Protein AF-0000000072194552 (afdb_homodimer)

InterPro domains:
  IPR000847 LysR, HTH, N-terminal domain [PF00126] (9-67)
  IPR000847 LysR, HTH, N-terminal domain [PR00039] (23-34)
  IPR000847 LysR, HTH, N-terminal domain [PR00039] (34-44)
  IPR000847 LysR, HTH, N-terminal domain [PR00039] (44-55)
  IPR000847 LysR, HTH, N-terminal domain [PS50931] (14-63)
  IPR005119 LysR, substrate-binding [PF03466] (93-301)
  IPR036388 Winged helix-like DNA-binding domain superfamily [G3DSA:1.10.10.10] (8-91)
  IPR036390 Winged helix DNA-binding domain superfamily [SSF46785] (10-116)
  IPR058163 LysR-type transcriptional regulator, proteobacterial-type [PTHR30537] (6-301)

Foldseek 3Di:
DPCPPLLLVLLVLLLLCQVVQHLCVSCVVVVHDSVVSVVSPVVNCVVVVHHQWDDDPVGIDGDPVVLVSSQVVLLVVVVVVLLVLLVVCPVPQAADEAEEEEAPLCCVQQPVVCVVVLCVSRVRYHYHYHHDNPPDPCSRVSGQKYKDWDDPDDPFKDKAQLAAWWKKFKKAFPVLCVVQNADADPVCQVSWAEEWAAAPVPRDTDWDWWFALDPVTDIDTHGHDHPHYYNDPVVSVVCRLVNRTMYMDICSRCVVCVVVRSMDTHSRSRIDIDRTMIMIGGDPVSGHPNVVSVSVVSNVCNVVNPPDD/DPCDPLLLVLLVLLLLCQVVQHLCVSCVVVVHDSVVSVVSPVVNCVVVVHHQWDDDPVGIDGDPVVLVSSQVVLLVVVVVVLLVLLVVCPVPQAADEAEEEEAPLCCVQQPVVCVVVLCVSRVRYHYHYHHDNPPDPCSRVSGQKYKDWDDPDDPFKDKAQLAAWWKKFKKAFPVLCVVQNADADPVCQVSWAEEWAAAPVPRDTDWDWWFALDPVTDIDTHGGDHPHYYNDPVVRVVCRLVNRTMYMDICSRCVVCVVVRSMDTHSRSRIDIDRTMIMIGGDPVSGHPNVVSVSVVSNVCNVVNPPDD

Radius of gyration: 26.78 Å; Cα contacts (8 Å, |Δi|>4): 1045; chains: 2; bounding box: 76×78×71 Å

pLDDT: mean 84.05, std 14.21, range [34.49, 98.57]

Secondary structure (DSSP, 8-state):
----HHHHHHHHHHHHHHHHT-HHHHHHHHTS-HHHHHHHHHHHHHHHTS--EEE-SS-EEE-HHHHHHHHHHHHHHHHHHHHHHHHHHTTS---EEEEEEE-HHHIIIIIGGGHHHHHHH-TTEEEEEEE--S---TTTTT-SEEEEES----TTEEEEE-S--EEEEEEE-HHHHHHH----SGGGGGGS-B-EEB-TTT-PBPPEEEE-SSTT--EEEE----SEEES-HHHHHHHHHTTS-BEEEEHHHHHHHHHTTS-EEE-GGG--EE--EEEEEE-STT--HHHHHHHHHHHHHHGGGS---/----HHHHHHHHHHHHHHHHT-HHHHHHHHTS-HHHHHHHHHHHHHHHTS--EEE-SS-EEE-HHHHHHHHHHHHHHHHHHHHHHHHHHTTS---EEEEEEE-HHHIIIIIGGGHHHHHHH-TTEEEEEEE--S---TTTTT-SEEEEES----TTEEEEE-S--EEEEEEE-HHHHHHH----SGGGGGGS-B-EEB-TTT-PBPPEEEE-SSTT--EEEE----SEEES-HHHHHHHHHTTS-BEEEEHHHHHHHHHTTS-EEE-GGG--EE--EEEEEE-STT--HHHHHHHHHHHHHHGGGS---

Organism: NCBI:txid1219067

Sequence (618 aa):
MRIEPSLLSSLTWFAHIARHRSFTKAASEMGITRAALSQHLKALEQQLQVRLINRTTRSMSLTEEGQRLLDILQPSLTSIEQVVSELNESHLEPSGLIRISVSRTAARLLIEPHLGEFLTLYPKIRLELIMNDGFSNIVAEGVDAGIRLGISLDEHMVAVPITPPLTTAIVGSPEYFERNGLPQTPDDLEDHNCLAYRFTSSGTIDHWSLTSPDVEKHTVVFEPKGNAIFNDDYSMLQAAIQGVGLVKHIDLWVEKHISEGRLARVLAPWCKEFPGFYLYIPSRENMPKKIRVLMDFLIEKRELLKPKEMRIEPSLLSSLTWFAHIARHRSFTKAASEMGITRAALSQHLKALEQQLQVRLINRTTRSMSLTEEGQRLLDILQPSLTSIEQVVSELNESHLEPSGLIRISVSRTAARLLIEPHLGEFLTLYPKIRLELIMNDGFSNIVAEGVDAGIRLGISLDEHMVAVPITPPLTTAIVGSPEYFERNGLPQTPDDLEDHNCLAYRFTSSGTIDHWSLTSPDVEKHTVVFEPKGNAIFNDDYSMLQAAIQGVGLVKHIDLWVEKHISEGRLARVLAPWCKEFPGFYLYIPSRENMPKKIRVLMDFLIEKRELLKPKE

Solvent-accessible surface area (backbone atoms only — not comparable to full-atom values): 33279 Å² total; per-residue (Å²): 132,82,78,48,70,68,51,53,55,33,49,50,50,45,50,41,27,64,72,57,55,29,58,61,60,27,14,59,73,68,72,48,53,46,68,58,49,52,49,41,46,51,50,44,26,60,74,66,71,43,67,39,61,44,76,52,104,85,48,64,44,66,29,74,59,24,47,54,48,42,64,58,41,50,61,50,52,51,52,48,54,26,40,56,47,35,70,65,34,74,90,43,78,50,50,46,80,44,36,35,38,22,26,60,67,51,36,62,72,71,40,49,83,42,41,31,61,52,45,64,76,32,68,54,34,27,40,34,45,39,68,46,78,50,90,62,58,51,76,79,64,75,43,60,30,30,42,40,74,50,85,80,67,56,91,71,44,42,76,41,72,41,40,58,72,34,36,48,37,34,34,25,10,55,69,34,36,72,75,71,50,78,57,81,50,80,74,46,49,79,82,46,43,21,41,30,42,33,41,82,76,78,63,43,69,58,62,45,77,35,34,43,70,54,92,81,49,53,72,45,79,42,74,53,76,27,53,37,34,21,62,43,71,65,58,47,49,47,28,14,54,53,37,59,26,32,39,76,44,53,34,83,77,46,44,67,41,38,77,69,60,44,28,42,79,44,54,63,67,26,38,60,73,44,68,30,36,21,40,34,30,60,47,77,77,64,51,28,54,49,57,52,53,50,52,53,50,44,45,58,55,23,65,74,67,46,78,80,126,131,83,80,49,70,69,52,52,53,35,50,49,51,46,49,40,27,63,72,57,54,28,58,61,60,28,14,58,75,69,71,45,52,45,69,58,48,52,49,42,45,50,51,45,26,59,74,66,68,41,66,39,62,43,77,52,104,84,49,64,43,68,29,73,59,24,45,54,48,43,65,59,42,51,59,50,51,52,52,52,53,26,40,54,47,35,72,65,34,74,91,43,77,51,50,46,77,44,35,35,38,22,26,60,68,51,36,61,71,70,41,51,83,41,42,30,60,52,45,65,76,33,69,55,33,26,40,34,45,41,69,45,79,48,92,62,58,51,77,79,66,76,45,61,29,28,44,41,75,49,86,77,69,55,91,71,43,40,76,40,71,42,39,60,71,35,36,47,37,35,32,26,10,56,68,34,36,72,75,72,50,78,56,81,50,79,75,44,49,78,80,45,43,22,42,30,42,32,40,82,76,80,63,44,70,57,62,45,77,35,34,42,71,53,93,83,50,54,72,45,79,43,72,53,75,28,53,37,34,21,60,42,69,66,59,48,48,46,30,14,56,54,38,58,25,32,41,76,44,52,34,82,76,45,44,67,41,38,76,69,60,42,28,43,79,44,56,62,68,27,37,61,73,45,69,30,38,20,39,35,30,62,47,76,77,64,51,29,55,49,57,49,54,50,50,53,49,44,46,57,54,24,63,74,68,46,78,81,127

Nearest PDB structures (foldseek):
  3hhg-assembly1_D  TM=6.479E-01  e=1.158E-26  Neisseria meningitidis serogroup B
  4x6g-assembly1_D  TM=7.161E-01  e=5.242E-14  Pseudomonas aeruginosa PAO1
  6g4r-assembly1_B  TM=4.956E-01  e=4.915E-16  Corynebacterium glutamicum
  6g1b-assembly1_B-2  TM=4.862E-01  e=1.265E-15  Corynebacterium glutamicum
  7d98-assembly1_Q  TM=4.637E-01  e=1.612E-13  Cupriavidus necator

Structure (mmCIF, N/CA/C/O backbone):
data_AF-0000000072194552-model_v1
#
loop_
_entity.id
_entity.type
_entity.pdbx_description
1 polymer 'Transcriptional regulator'
#
loop_
_atom_site.group_PDB
_atom_site.id
_atom_site.type_symbol
_atom_site.label_atom_id
_atom_site.label_alt_id
_atom_site.label_comp_id
_atom_site.label_asym_id
_atom_site.label_entity_id
_atom_site.label_seq_id
_atom_site.pdbx_PDB_ins_code
_atom_site.Cartn_x
_atom_site.Cartn_y
_atom_site.Cartn_z
_atom_site.occupancy
_atom_site.B_iso_or_equiv
_atom_site.auth_seq_id
_atom_site.auth_comp_id
_atom_site.auth_asym_id
_atom_site.auth_atom_id
_atom_site.pdbx_PDB_model_num
ATOM 1 N N . MET A 1 1 ? -1.884 13.192 43.706 1 34.49 1 MET A N 1
ATOM 2 C CA . MET A 1 1 ? -0.513 13.666 43.87 1 34.49 1 MET A CA 1
ATOM 3 C C . MET A 1 1 ? -0.18 14.735 42.835 1 34.49 1 MET A C 1
ATOM 5 O O . MET A 1 1 ? -0.489 14.579 41.652 1 34.49 1 MET A O 1
ATOM 9 N N . ARG A 1 2 ? 0.041 15.912 43.197 1 45.66 2 ARG A N 1
ATOM 10 C CA . ARG A 1 2 ? 0.36 17.114 42.433 1 45.66 2 ARG A CA 1
ATOM 11 C C . ARG A 1 2 ? 1.614 16.911 41.59 1 45.66 2 ARG A C 1
ATOM 13 O O . ARG A 1 2 ? 2.651 16.485 42.104 1 45.66 2 ARG A O 1
ATOM 20 N N . ILE A 1 3 ? 1.48 16.694 40.397 1 49.96 3 ILE A N 1
ATOM 21 C CA . ILE A 1 3 ? 2.64 16.498 39.534 1 49.96 3 ILE A CA 1
ATOM 22 C C . ILE A 1 3 ? 3.556 17.717 39.617 1 49.96 3 ILE A C 1
ATOM 24 O O . ILE A 1 3 ? 3.119 18.847 39.388 1 49.96 3 ILE A O 1
ATOM 28 N N . GLU A 1 4 ? 4.665 17.63 40.389 1 59.35 4 GLU A N 1
ATOM 29 C CA . GLU A 1 4 ? 5.685 18.673 40.454 1 59.35 4 GLU A CA 1
ATOM 30 C C . GLU A 1 4 ? 6.192 19.036 39.062 1 59.35 4 GLU A C 1
ATOM 32 O O . GLU A 1 4 ? 6.361 18.161 38.209 1 59.35 4 GLU A O 1
ATOM 37 N N . PRO A 1 5 ? 6.161 20.316 38.75 1 57.92 5 PRO A N 1
ATOM 38 C CA . PRO A 1 5 ? 6.616 20.781 37.438 1 57.92 5 PRO A CA 1
ATOM 39 C C . PRO A 1 5 ? 7.911 20.107 36.99 1 57.92 5 PRO A C 1
ATOM 41 O O . PRO A 1 5 ? 8.069 19.791 35.808 1 57.92 5 PRO A O 1
ATOM 44 N N . SER A 1 6 ? 8.788 19.904 37.932 1 63.16 6 SER A N 1
ATOM 45 C CA . SER A 1 6 ? 10.058 19.262 37.607 1 63.16 6 SER A CA 1
ATOM 46 C C . SER A 1 6 ? 9.847 17.829 37.129 1 63.16 6 SER A C 1
ATOM 48 O O . SER A 1 6 ? 10.566 17.35 36.25 1 63.16 6 SER A O 1
ATOM 50 N N . LEU A 1 7 ? 8.841 17.257 37.662 1 65.82 7 LEU A N 1
ATOM 51 C CA . LEU A 1 7 ? 8.522 15.891 37.262 1 65.82 7 LEU A CA 1
ATOM 52 C C . LEU A 1 7 ? 7.999 15.851 35.83 1 65.82 7 LEU A C 1
ATOM 54 O O . LEU A 1 7 ? 8.349 14.953 35.062 1 65.82 7 LEU A O 1
ATOM 58 N N . LEU A 1 8 ? 7.238 16.798 35.503 1 64.7 8 LEU A N 1
ATOM 59 C CA . LEU A 1 8 ? 6.676 16.845 34.158 1 64.7 8 LEU A CA 1
ATOM 60 C C . LEU A 1 8 ? 7.774 17.034 33.116 1 64.7 8 LEU A C 1
ATOM 62 O O . LEU A 1 8 ? 7.719 16.442 32.036 1 64.7 8 LEU A O 1
ATOM 66 N N . SER A 1 9 ? 8.748 17.864 33.492 1 71.38 9 SER A N 1
ATOM 67 C CA . SER A 1 9 ? 9.894 18.052 32.608 1 71.38 9 SER A CA 1
ATOM 68 C C . SER A 1 9 ? 10.653 16.746 32.4 1 71.38 9 SER A C 1
ATOM 70 O O . SER A 1 9 ? 11.028 16.413 31.274 1 71.38 9 SER A O 1
ATOM 72 N N . SER A 1 10 ? 10.737 16.037 33.47 1 76.07 10 SER A N 1
ATOM 73 C CA . SER A 1 10 ? 11.454 14.767 33.408 1 76.07 10 SER A CA 1
ATOM 74 C C . SER A 1 10 ? 10.675 13.732 32.603 1 76.07 10 SER A C 1
ATOM 76 O O . SER A 1 10 ? 11.262 12.958 31.844 1 76.07 10 SER A O 1
ATOM 78 N N . LEU A 1 11 ? 9.409 13.841 32.797 1 78.36 11 LEU A N 1
ATOM 79 C CA . LEU A 1 11 ? 8.552 12.92 32.059 1 78.36 11 LEU A CA 1
ATOM 80 C C . LEU A 1 11 ? 8.595 13.218 30.564 1 78.36 11 LEU A C 1
ATOM 82 O O . LEU A 1 11 ? 8.59 12.299 29.743 1 78.36 11 LEU A O 1
ATOM 86 N N . THR A 1 12 ? 8.681 14.471 30.263 1 77.59 12 THR A N 1
ATOM 87 C CA . THR A 1 12 ? 8.79 14.89 28.87 1 77.59 12 THR A CA 1
ATOM 88 C C . THR A 1 12 ? 10.109 14.417 28.265 1 77.59 12 THR A C 1
ATOM 90 O O . THR A 1 12 ? 10.143 13.957 27.121 1 77.59 12 THR A O 1
ATOM 93 N N . TRP A 1 13 ? 11.15 14.481 29.026 1 79.96 13 TRP A N 1
ATOM 94 C CA . TRP A 1 13 ? 12.452 14.005 28.569 1 79.96 13 TRP A CA 1
ATOM 95 C C . TRP A 1 13 ? 12.414 12.507 28.284 1 79.96 13 TRP A C 1
ATOM 97 O O . TRP A 1 13 ? 12.92 12.052 27.255 1 79.96 13 TRP A O 1
ATOM 107 N N . PHE A 1 14 ? 11.736 11.823 29.198 1 84.36 14 PHE A N 1
ATOM 108 C CA . PHE A 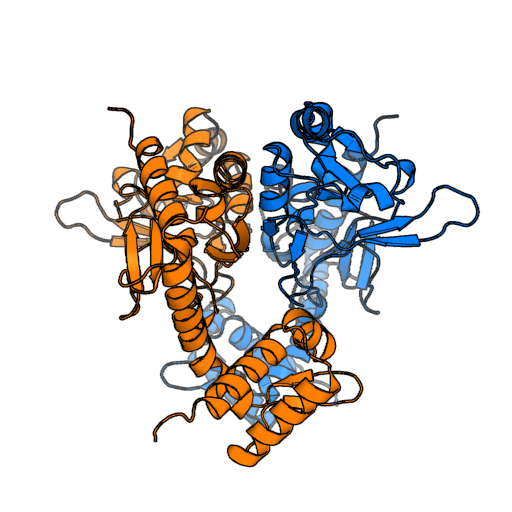1 14 ? 11.584 10.382 29.03 1 84.36 14 PHE A CA 1
ATOM 109 C C . PHE A 1 14 ? 10.827 10.064 27.746 1 84.36 14 PHE A C 1
ATOM 111 O O . PHE A 1 14 ? 11.241 9.196 26.974 1 84.36 14 PHE A O 1
ATOM 118 N N . ALA A 1 15 ? 9.787 10.742 27.582 1 81.75 15 ALA A N 1
ATOM 119 C CA . ALA A 1 15 ? 8.974 10.492 26.395 1 81.75 15 ALA A CA 1
ATOM 120 C C . ALA A 1 15 ? 9.775 10.74 25.119 1 81.75 15 ALA A C 1
ATOM 122 O O . ALA A 1 15 ? 9.643 9.999 24.142 1 81.75 15 ALA A O 1
ATOM 123 N N . HIS A 1 16 ? 10.624 11.731 25.101 1 80.58 16 HIS A N 1
ATOM 124 C CA . HIS A 1 16 ? 11.465 12.05 23.953 1 80.58 16 HIS A CA 1
ATOM 125 C C . HIS A 1 16 ? 12.51 10.965 23.717 1 80.58 16 HIS A C 1
ATOM 127 O O . HIS A 1 16 ? 12.773 10.588 22.573 1 80.58 16 HIS A O 1
ATOM 133 N N . ILE A 1 17 ? 13.035 10.5 24.802 1 82.97 17 ILE A N 1
ATOM 134 C CA . ILE A 1 17 ? 14.017 9.426 24.704 1 82.97 17 ILE A CA 1
ATOM 135 C C . ILE A 1 17 ? 13.365 8.183 24.102 1 82.97 17 ILE A C 1
ATOM 137 O O . ILE A 1 17 ? 13.926 7.554 23.202 1 82.97 17 ILE A O 1
ATOM 141 N N . ALA A 1 18 ? 12.2 7.897 24.616 1 81.64 18 ALA A N 1
ATOM 142 C CA . ALA A 1 18 ? 11.481 6.695 24.202 1 81.64 18 ALA A CA 1
ATOM 143 C C . ALA A 1 18 ? 11.096 6.767 22.727 1 81.64 18 ALA A C 1
ATOM 145 O O . ALA A 1 18 ? 11.167 5.765 22.011 1 81.64 18 ALA A O 1
ATOM 146 N N . ARG A 1 19 ? 10.701 7.929 22.371 1 76.7 19 ARG A N 1
ATOM 147 C CA . ARG A 1 19 ? 10.271 8.149 20.994 1 76.7 19 ARG A CA 1
ATOM 148 C C . ARG A 1 19 ? 11.434 7.975 20.023 1 76.7 19 ARG A C 1
ATOM 150 O O . ARG A 1 19 ? 11.271 7.392 18.949 1 76.7 19 ARG A O 1
ATOM 157 N N . HIS A 1 20 ? 12.594 8.449 20.388 1 74.03 20 HIS A N 1
ATOM 158 C CA . HIS A 1 20 ? 13.759 8.434 19.51 1 74.03 20 HIS A CA 1
ATOM 159 C C . HIS A 1 20 ? 14.559 7.147 19.679 1 74.03 20 HIS A C 1
ATOM 161 O O . HIS A 1 20 ? 15.426 6.838 18.858 1 74.03 20 HIS A O 1
ATOM 167 N N . ARG A 1 21 ? 14.2 6.515 20.716 1 75.65 21 ARG A N 1
ATOM 168 C CA . ARG A 1 21 ? 14.968 5.34 21.113 1 75.65 21 ARG A CA 1
ATOM 169 C C . ARG A 1 21 ? 16.465 5.632 21.093 1 75.65 21 ARG A C 1
ATOM 171 O O . ARG A 1 21 ? 17.263 4.785 20.685 1 75.65 21 ARG A O 1
ATOM 178 N N . SER A 1 22 ? 16.79 6.868 21.352 1 79.7 22 SER A N 1
ATOM 179 C CA . SER A 1 22 ? 18.17 7.342 21.363 1 79.7 22 SER A CA 1
ATOM 180 C C . SER A 1 22 ? 18.339 8.527 22.307 1 79.7 22 SER A C 1
ATOM 182 O O . SER A 1 22 ? 17.566 9.486 22.253 1 79.7 22 SER A O 1
ATOM 184 N N . PHE A 1 23 ? 19.381 8.478 23.16 1 82.03 23 PHE A N 1
ATOM 185 C CA . PHE A 1 23 ? 19.689 9.582 24.061 1 82.03 23 PHE A CA 1
ATOM 186 C C . PHE A 1 23 ? 20.287 10.756 23.293 1 82.03 23 PHE A C 1
ATOM 188 O O . PHE A 1 23 ? 19.959 11.913 23.565 1 82.03 23 PHE A O 1
ATOM 195 N N . THR A 1 24 ? 21.054 10.362 22.364 1 80.89 24 THR A N 1
ATOM 196 C CA . THR A 1 24 ? 21.751 11.402 21.615 1 80.89 24 THR A CA 1
ATOM 197 C C . THR A 1 24 ? 20.77 12.205 20.765 1 80.89 24 THR A C 1
ATOM 199 O O . THR A 1 24 ? 20.789 13.438 20.784 1 80.89 24 THR A O 1
ATOM 202 N N . LYS A 1 25 ? 19.91 11.518 20.134 1 80.49 25 LYS A N 1
ATOM 203 C CA . LYS A 1 25 ? 18.942 12.192 19.274 1 80.49 25 LYS A CA 1
ATOM 204 C C . LYS A 1 25 ? 17.948 13.007 20.097 1 80.49 25 LYS A C 1
ATOM 206 O O . LYS A 1 25 ? 17.617 14.139 19.737 1 80.49 25 LYS A O 1
ATOM 211 N N . ALA A 1 26 ? 17.555 12.402 21.141 1 80.8 26 ALA A N 1
ATOM 212 C CA . ALA A 1 26 ? 16.623 13.088 22.032 1 80.8 26 ALA A CA 1
ATOM 213 C C . ALA A 1 26 ? 17.254 14.346 22.622 1 80.8 26 ALA A C 1
ATOM 215 O O . ALA A 1 26 ? 16.617 15.401 22.673 1 80.8 26 ALA A O 1
ATOM 216 N N . ALA A 1 27 ? 18.457 14.249 22.983 1 81.42 27 ALA A N 1
ATOM 217 C CA . ALA A 1 27 ? 19.158 15.385 23.575 1 81.42 27 ALA A CA 1
ATOM 218 C C . ALA A 1 27 ? 19.325 16.515 22.563 1 81.42 27 ALA A C 1
ATOM 220 O O . ALA A 1 27 ? 19.102 17.684 22.886 1 81.42 27 ALA A O 1
ATOM 221 N N . SER A 1 28 ? 19.622 16.137 21.411 1 79.25 28 SER A N 1
ATOM 222 C CA . SER A 1 28 ? 19.805 17.112 20.341 1 79.25 28 SER A CA 1
ATOM 223 C C . SER A 1 28 ? 18.51 17.862 20.048 1 79.25 28 SER A C 1
ATOM 225 O O . SER A 1 28 ? 18.51 19.089 19.932 1 79.25 28 SER A O 1
ATOM 227 N N . GLU A 1 29 ? 17.508 17.189 20.05 1 74.07 29 GLU A N 1
ATOM 228 C CA . GLU A 1 29 ? 16.21 17.786 19.753 1 74.07 29 GLU A CA 1
ATOM 229 C C . GLU A 1 29 ? 15.757 18.711 20.879 1 74.07 29 GLU A C 1
ATOM 231 O O . GLU A 1 29 ? 15.123 19.738 20.628 1 74.07 29 GLU A O 1
ATOM 236 N N . MET A 1 30 ? 16.169 18.381 21.98 1 70.95 30 MET A N 1
ATOM 237 C CA . MET A 1 30 ? 15.701 19.122 23.147 1 70.95 30 MET A CA 1
ATOM 238 C C . MET A 1 30 ? 16.681 20.231 23.517 1 70.95 30 MET A C 1
ATOM 240 O O . MET A 1 30 ? 16.418 21.02 24.426 1 70.95 30 MET A O 1
ATOM 244 N N . GLY A 1 31 ? 17.801 20.203 22.854 1 74.63 31 GLY A N 1
ATOM 245 C CA . GLY A 1 31 ? 18.769 21.264 23.083 1 74.63 31 GLY A CA 1
ATOM 246 C C . GLY A 1 31 ? 19.534 21.103 24.383 1 74.63 31 GLY A C 1
ATOM 247 O O . GLY A 1 31 ? 19.862 22.091 25.043 1 74.63 31 GLY A O 1
ATOM 248 N N . ILE A 1 32 ? 19.695 19.882 24.802 1 77 32 ILE A N 1
ATOM 249 C CA . ILE A 1 32 ? 20.461 19.635 26.018 1 77 32 ILE A CA 1
ATOM 250 C C . ILE A 1 32 ? 21.539 18.587 25.747 1 77 32 ILE A C 1
ATOM 252 O O . ILE A 1 32 ? 21.573 17.988 24.67 1 77 32 ILE A O 1
ATOM 256 N N . THR A 1 33 ? 22.497 18.529 26.608 1 79.51 33 THR A N 1
ATOM 257 C CA . THR A 1 33 ? 23.562 17.545 26.451 1 79.51 33 THR A CA 1
ATOM 258 C C . THR A 1 33 ? 23.055 16.142 26.774 1 79.51 33 THR A C 1
ATOM 260 O O . THR A 1 33 ? 22.129 15.98 27.571 1 79.51 33 THR A O 1
ATOM 263 N N . ARG A 1 34 ? 23.585 15.177 26.154 1 87.44 34 ARG A N 1
ATOM 264 C CA . ARG A 1 34 ? 23.269 13.778 26.422 1 87.44 34 ARG A CA 1
ATOM 265 C C . ARG A 1 34 ? 23.447 13.449 27.9 1 87.44 34 ARG A C 1
ATOM 267 O O . ARG A 1 34 ? 22.647 12.712 28.479 1 87.44 34 ARG A O 1
ATOM 274 N N . ALA A 1 35 ? 24.523 13.985 28.46 1 85.37 35 ALA A N 1
ATOM 275 C CA . ALA A 1 35 ? 24.804 13.759 29.876 1 85.37 35 ALA A CA 1
ATOM 276 C C . ALA A 1 35 ? 23.68 14.303 30.752 1 85.37 35 ALA A C 1
ATOM 278 O O . ALA A 1 35 ? 23.25 13.643 31.702 1 85.37 35 ALA A O 1
ATOM 279 N N . ALA A 1 36 ? 23.198 15.439 30.438 1 82.42 36 ALA A N 1
ATOM 280 C CA . ALA A 1 36 ? 22.096 16.048 31.178 1 82.42 36 ALA A CA 1
ATOM 281 C C . ALA A 1 36 ? 20.82 15.222 31.039 1 82.42 36 ALA A C 1
ATOM 283 O O . ALA A 1 36 ? 20.109 14.997 32.021 1 82.42 36 ALA A O 1
ATOM 284 N N . LEU A 1 37 ? 20.57 14.813 29.85 1 86.49 37 LEU A N 1
ATOM 285 C CA . LEU A 1 37 ? 19.382 14.01 29.581 1 86.49 37 LEU A CA 1
ATOM 286 C C . LEU A 1 37 ? 19.435 12.69 30.342 1 86.49 37 LEU A C 1
ATOM 288 O O . LEU A 1 37 ? 18.428 12.248 30.899 1 86.49 37 LEU A O 1
ATOM 292 N N . SER A 1 38 ? 20.61 12.07 30.319 1 86.82 38 SER A N 1
ATOM 293 C CA . SER A 1 38 ? 20.798 10.824 31.055 1 86.82 38 SER A CA 1
ATOM 294 C C . SER A 1 38 ? 20.581 11.027 32.551 1 86.82 38 SER A C 1
ATOM 296 O O . SER A 1 38 ? 19.971 10.187 33.214 1 86.82 38 SER A O 1
ATOM 298 N N . GLN A 1 39 ? 21.039 12.117 33.052 1 85.04 39 GLN A N 1
ATOM 299 C CA . GLN A 1 39 ? 20.887 12.433 34.468 1 85.04 39 GLN A CA 1
ATOM 300 C C . GLN A 1 39 ? 19.421 12.657 34.828 1 85.04 39 GLN A C 1
ATOM 302 O O . GLN A 1 39 ? 18.962 12.221 35.885 1 85.04 39 GLN A O 1
ATOM 307 N N . HIS A 1 40 ? 18.755 13.33 33.931 1 83 40 HIS A N 1
ATOM 308 C CA . HIS A 1 40 ? 17.333 13.571 34.149 1 83 40 HIS A CA 1
ATOM 309 C C . HIS A 1 40 ? 16.552 12.262 34.192 1 83 40 HIS A C 1
ATOM 311 O O . HIS A 1 40 ? 15.654 12.097 35.021 1 83 40 HIS A O 1
ATOM 317 N N . LEU A 1 41 ? 16.899 11.364 33.296 1 87.49 41 LEU A N 1
ATOM 318 C CA . LEU A 1 41 ? 16.225 10.071 33.275 1 87.49 41 LEU A CA 1
ATOM 319 C C . LEU A 1 41 ? 16.509 9.288 34.553 1 87.49 41 LEU A C 1
ATOM 321 O O . LEU A 1 41 ? 15.603 8.68 35.127 1 87.49 41 LEU A O 1
ATOM 325 N N . LYS A 1 42 ? 17.751 9.272 34.907 1 86.07 42 LYS A N 1
ATOM 326 C CA . LYS A 1 42 ? 18.134 8.589 36.139 1 86.07 42 LYS A CA 1
ATOM 327 C C . LYS A 1 42 ? 17.378 9.153 37.339 1 86.07 42 LYS A C 1
ATOM 329 O O . LYS A 1 42 ? 16.911 8.399 38.195 1 86.07 42 LYS A O 1
ATOM 334 N N . ALA A 1 43 ? 17.308 10.443 37.356 1 82.37 43 ALA A N 1
ATOM 335 C CA . ALA A 1 43 ? 16.586 11.105 38.439 1 82.37 43 ALA A CA 1
ATOM 336 C C . ALA A 1 43 ? 15.112 10.71 38.436 1 82.37 43 ALA A C 1
ATOM 338 O O . ALA A 1 43 ? 14.524 10.476 39.495 1 82.37 43 ALA A O 1
ATOM 339 N N . LEU A 1 44 ? 14.565 10.648 37.281 1 85.04 44 LEU A N 1
ATOM 340 C CA . LEU A 1 44 ? 13.167 10.257 37.141 1 85.04 44 LEU A CA 1
ATOM 341 C C . LEU A 1 44 ? 12.956 8.82 37.606 1 85.04 44 LEU A C 1
ATOM 343 O O . LEU A 1 44 ? 12.014 8.536 38.35 1 85.04 44 LEU A O 1
ATOM 347 N N . GLU A 1 45 ? 13.839 7.927 37.197 1 88.18 45 GLU A N 1
ATOM 348 C CA . GLU A 1 45 ? 13.747 6.521 37.58 1 88.18 45 GLU A CA 1
ATOM 349 C C . GLU A 1 45 ? 13.9 6.349 39.088 1 88.18 45 GLU A C 1
ATOM 351 O O . GLU A 1 45 ? 13.213 5.525 39.697 1 88.18 45 GLU A O 1
ATOM 356 N N . GLN A 1 46 ? 14.759 7.169 39.641 1 82.79 46 GLN A N 1
ATOM 357 C CA . GLN A 1 46 ? 14.951 7.148 41.087 1 82.79 46 GLN A CA 1
ATOM 358 C C . GLN A 1 46 ? 13.71 7.66 41.814 1 82.79 46 GLN A C 1
ATOM 360 O O . GLN A 1 46 ? 13.29 7.082 42.818 1 82.79 46 GLN A O 1
ATOM 365 N N . GLN A 1 47 ? 13.188 8.68 41.282 1 80.1 47 GLN A N 1
ATOM 366 C CA . GLN A 1 47 ? 11.994 9.267 41.881 1 80.1 47 GLN A CA 1
ATOM 367 C C . GLN A 1 47 ? 10.814 8.301 41.816 1 80.1 47 GLN A C 1
ATOM 369 O O . GLN A 1 47 ? 10.035 8.2 42.766 1 80.1 47 GLN A O 1
ATOM 374 N N . LEU A 1 48 ? 10.745 7.625 40.695 1 80.01 48 LEU A N 1
ATOM 375 C CA . LEU A 1 48 ? 9.628 6.711 40.481 1 80.01 48 LEU A CA 1
ATOM 376 C C . LEU A 1 48 ? 9.949 5.324 41.028 1 80.01 48 LEU A C 1
ATOM 378 O O . LEU A 1 48 ? 9.069 4.463 41.104 1 80.01 48 LEU A O 1
ATOM 382 N N . GLN A 1 49 ? 11.184 5.144 41.386 1 81.61 49 GLN A N 1
ATOM 383 C CA . GLN A 1 49 ? 11.679 3.88 41.919 1 81.61 49 GLN A CA 1
ATOM 384 C C . GLN A 1 49 ? 11.415 2.732 40.949 1 81.61 49 GLN A C 1
ATOM 386 O O . GLN A 1 49 ? 11.043 1.633 41.365 1 81.61 49 GLN A O 1
ATOM 391 N N . VAL A 1 50 ? 11.385 3.07 39.705 1 84.33 50 VAL A N 1
ATOM 392 C CA . VAL A 1 50 ? 11.252 2.072 38.649 1 84.33 50 VAL A CA 1
ATOM 393 C C . VAL A 1 50 ? 12.234 2.378 37.52 1 84.33 50 VAL A C 1
ATOM 395 O O . VAL A 1 50 ? 12.58 3.539 37.289 1 84.33 50 VAL A O 1
ATOM 398 N N . ARG A 1 51 ? 12.684 1.346 36.868 1 85.65 51 ARG A N 1
ATOM 399 C CA . ARG A 1 51 ? 13.463 1.516 35.646 1 85.65 51 ARG A CA 1
ATOM 400 C C . ARG A 1 51 ? 12.552 1.628 34.428 1 85.65 51 ARG A C 1
ATOM 402 O O . ARG A 1 51 ? 11.6 0.858 34.285 1 85.65 51 ARG A O 1
ATOM 409 N N . LEU A 1 52 ? 12.851 2.658 33.659 1 87.15 52 LEU A N 1
ATOM 410 C CA . LEU A 1 52 ? 11.983 2.903 32.513 1 87.15 52 LEU A CA 1
ATOM 411 C C . LEU A 1 52 ? 12.644 2.434 31.221 1 87.15 52 LEU A C 1
ATOM 413 O O . LEU A 1 52 ? 11.957 2.102 30.252 1 87.15 52 LEU A O 1
ATOM 417 N N . ILE A 1 53 ? 13.95 2.442 31.175 1 85.8 53 ILE A N 1
ATOM 418 C CA . ILE A 1 53 ? 14.689 2.115 29.96 1 85.8 53 ILE A CA 1
ATOM 419 C C . ILE A 1 53 ? 15.755 1.067 30.27 1 85.8 53 ILE A C 1
ATOM 421 O O . ILE A 1 53 ? 16.413 1.131 31.311 1 85.8 53 ILE A O 1
ATOM 425 N N . ASN A 1 54 ? 15.717 0.04 29.486 1 80.39 54 ASN A N 1
ATOM 426 C CA . ASN A 1 54 ? 16.831 -0.902 29.514 1 80.39 54 ASN A CA 1
ATOM 427 C C . ASN A 1 54 ? 17.974 -0.446 28.612 1 80.39 54 ASN A C 1
ATOM 429 O O . ASN A 1 54 ? 17.761 -0.149 27.435 1 80.39 54 ASN A O 1
ATOM 433 N N . ARG A 1 55 ? 19.045 -0.132 29.219 1 71.2 55 ARG A N 1
ATOM 434 C CA . ARG A 1 55 ? 20.208 0.345 28.477 1 71.2 55 ARG A CA 1
ATOM 435 C C . ARG A 1 55 ? 21.247 -0.759 28.319 1 71.2 55 ARG A C 1
ATOM 437 O O . ARG A 1 55 ? 21.611 -1.42 29.294 1 71.2 55 ARG A O 1
ATOM 444 N N . THR A 1 56 ? 21.326 -1.328 27.203 1 61.73 56 THR A N 1
ATOM 445 C CA . THR A 1 56 ? 22.532 -2.096 26.915 1 61.73 56 THR A CA 1
ATOM 446 C C . THR A 1 56 ? 23.476 -1.304 26.015 1 61.73 56 THR A C 1
ATOM 448 O O . THR A 1 56 ? 23.109 -0.245 25.502 1 61.73 56 THR A O 1
ATOM 451 N N . THR A 1 57 ? 24.835 -1.598 25.913 1 57.79 57 THR A N 1
ATOM 452 C CA . THR A 1 57 ? 25.848 -0.942 25.094 1 57.79 57 THR A CA 1
ATOM 453 C C . THR A 1 57 ? 25.395 -0.853 23.64 1 57.79 57 THR A C 1
ATOM 455 O O . THR A 1 57 ? 25.88 -0.01 22.883 1 57.79 57 THR A O 1
ATOM 458 N N . ARG A 1 58 ? 24.369 -1.697 23.292 1 57.17 58 ARG A N 1
ATOM 459 C CA . ARG A 1 58 ? 24.089 -1.795 21.863 1 57.17 58 ARG A CA 1
ATOM 460 C C . ARG A 1 58 ? 22.642 -1.418 21.562 1 57.17 58 ARG A C 1
ATOM 462 O O . ARG A 1 58 ? 22.294 -1.138 20.413 1 57.17 58 ARG A O 1
ATOM 469 N N . SER A 1 59 ? 21.786 -1.446 22.588 1 66.38 59 SER A N 1
ATOM 470 C CA . SER A 1 59 ? 20.388 -1.178 22.27 1 66.38 59 SER A CA 1
ATOM 471 C C . SER A 1 59 ? 19.654 -0.578 23.464 1 66.38 59 SER A C 1
ATOM 473 O O . SER A 1 59 ? 20.071 -0.758 24.61 1 66.38 59 SER A O 1
ATOM 475 N N . MET A 1 60 ? 18.701 0.423 23.161 1 73.04 60 MET A N 1
ATOM 476 C CA . MET A 1 60 ? 17.804 0.981 24.169 1 73.04 60 MET A CA 1
ATOM 477 C C . MET A 1 60 ? 16.386 0.451 23.989 1 73.04 60 MET A C 1
ATOM 479 O O . MET A 1 60 ? 15.872 0.407 22.87 1 73.04 60 MET A O 1
ATOM 483 N N . SER A 1 61 ? 15.905 -0.248 25.048 1 80.74 61 SER A N 1
ATOM 484 C CA . SER A 1 61 ? 14.512 -0.683 25.024 1 80.74 61 SER A CA 1
ATOM 485 C C . SER A 1 61 ? 13.764 -0.215 26.268 1 80.74 61 SER A C 1
ATOM 487 O O . SER A 1 61 ? 14.378 0.06 27.301 1 80.74 61 SER A O 1
ATOM 489 N N . LEU A 1 62 ? 12.427 -0.064 26.09 1 82.29 62 LEU A N 1
ATOM 490 C CA . LEU A 1 62 ? 11.586 0.299 27.226 1 82.29 62 LEU A CA 1
ATOM 491 C C . LEU A 1 62 ? 11.326 -0.91 28.118 1 82.29 62 LEU A C 1
ATOM 493 O O . LEU A 1 62 ? 11.184 -2.031 27.625 1 82.29 62 LEU A O 1
ATOM 497 N N . THR A 1 63 ? 11.363 -0.68 29.446 1 82.07 63 THR A N 1
ATOM 498 C CA . THR A 1 63 ? 10.834 -1.669 30.378 1 82.07 63 THR A CA 1
ATOM 499 C C . THR A 1 63 ? 9.313 -1.749 30.276 1 82.07 63 THR A C 1
ATOM 501 O O . THR A 1 63 ? 8.689 -0.946 29.579 1 82.07 63 THR A O 1
ATOM 504 N N . GLU A 1 64 ? 8.755 -2.7 30.881 1 80.06 64 GLU A N 1
ATOM 505 C CA . GLU A 1 64 ? 7.3 -2.791 30.941 1 80.06 64 GLU A CA 1
ATOM 506 C C . GLU A 1 64 ? 6.694 -1.543 31.576 1 80.06 64 GLU A C 1
ATOM 508 O O . GLU A 1 64 ? 5.679 -1.029 31.102 1 80.06 64 GLU A O 1
ATOM 513 N N . GLU A 1 65 ? 7.357 -1.127 32.582 1 79.81 65 GLU A N 1
ATOM 514 C CA . GLU A 1 65 ? 6.916 0.084 33.267 1 79.81 65 GLU A CA 1
ATOM 515 C C . GLU A 1 65 ? 7.098 1.315 32.382 1 79.81 65 GLU A C 1
ATOM 517 O O . GLU A 1 65 ? 6.254 2.214 32.381 1 79.81 65 GLU A O 1
ATOM 522 N N . GLY A 1 66 ? 8.195 1.267 31.661 1 83.77 66 GLY A N 1
ATOM 523 C CA . GLY A 1 66 ? 8.441 2.352 30.725 1 83.77 66 GLY A CA 1
ATOM 524 C C . GLY A 1 66 ? 7.4 2.44 29.626 1 83.77 66 GLY A C 1
ATOM 525 O O . GLY A 1 66 ? 6.932 3.531 29.292 1 83.77 66 GLY A O 1
ATOM 526 N N . GLN A 1 67 ? 7.041 1.299 29.249 1 82.53 67 GLN A N 1
ATOM 527 C CA . GLN A 1 67 ? 6.028 1.262 28.199 1 82.53 67 GLN A CA 1
ATOM 528 C C . GLN A 1 67 ? 4.672 1.721 28.728 1 82.53 67 GLN A C 1
ATOM 530 O O . GLN A 1 67 ? 3.973 2.496 28.071 1 82.53 67 GLN A O 1
ATOM 535 N N . ARG A 1 68 ? 4.33 1.299 29.886 1 78.8 68 ARG A N 1
ATOM 536 C CA . ARG A 1 68 ? 3.076 1.705 30.513 1 78.8 68 ARG A CA 1
ATOM 537 C C . ARG A 1 68 ? 3.036 3.214 30.73 1 78.8 68 ARG A C 1
ATOM 539 O O . ARG A 1 68 ? 2.013 3.855 30.481 1 78.8 68 ARG A O 1
ATOM 546 N N . LEU A 1 69 ? 4.138 3.701 31.217 1 80.66 69 LEU A N 1
ATOM 547 C CA . LEU A 1 69 ? 4.219 5.137 31.459 1 80.66 69 LEU A CA 1
ATOM 548 C C . LEU A 1 69 ? 4.127 5.916 30.151 1 80.66 69 LEU A C 1
ATOM 550 O O . LEU A 1 69 ? 3.423 6.925 30.074 1 80.66 69 LEU A O 1
ATOM 554 N N . LEU A 1 70 ? 4.82 5.396 29.21 1 81.52 70 LEU A N 1
ATOM 555 C CA . LEU A 1 70 ? 4.8 6.055 27.908 1 81.52 70 LEU A CA 1
ATOM 556 C C . LEU A 1 70 ? 3.392 6.061 27.324 1 81.52 70 LEU A C 1
ATOM 558 O O . LEU A 1 70 ? 2.951 7.069 26.765 1 81.52 70 LEU A O 1
ATOM 562 N N . ASP A 1 71 ? 2.711 5.073 27.605 1 76.86 71 ASP A N 1
ATOM 563 C CA . ASP A 1 71 ? 1.358 4.927 27.076 1 76.86 71 ASP A CA 1
ATOM 564 C C . ASP A 1 71 ? 0.415 5.961 27.687 1 76.86 71 ASP A C 1
ATOM 566 O O . ASP A 1 71 ? -0.501 6.444 27.019 1 76.86 71 ASP A O 1
ATOM 570 N N . ILE A 1 72 ? 0.743 6.294 28.853 1 70.69 72 ILE A N 1
ATOM 571 C CA . ILE A 1 72 ? -0.099 7.251 29.563 1 70.69 72 ILE A CA 1
ATOM 572 C C . ILE A 1 72 ? 0.372 8.673 29.266 1 70.69 72 ILE A C 1
ATOM 574 O O . ILE A 1 72 ? -0.444 9.584 29.111 1 70.69 72 ILE A O 1
ATOM 578 N N . LEU A 1 73 ? 1.661 8.811 29.118 1 73.57 73 LEU A N 1
ATOM 579 C CA . LEU A 1 73 ? 2.26 10.136 28.997 1 73.57 73 LEU A CA 1
ATOM 580 C C . LEU A 1 73 ? 2.066 10.693 27.59 1 73.57 73 LEU A C 1
ATOM 582 O O . LEU A 1 73 ? 1.795 11.884 27.422 1 73.57 73 LEU A O 1
ATOM 586 N N . GLN A 1 74 ? 2.151 9.835 26.708 1 72.15 74 GLN A N 1
ATOM 587 C CA . GLN A 1 74 ? 2.219 10.281 25.32 1 72.15 74 GLN A CA 1
ATOM 588 C C . GLN A 1 74 ? 0.956 11.04 24.924 1 72.15 74 GLN A C 1
ATOM 590 O O . GLN A 1 74 ? 1.033 12.151 24.395 1 72.15 74 GLN A O 1
ATOM 595 N N . PRO A 1 75 ? -0.146 10.531 25.301 1 66.12 75 PRO A N 1
ATOM 596 C CA . PRO A 1 75 ? -1.345 11.298 24.956 1 66.12 75 PRO A CA 1
ATOM 597 C C . PRO A 1 75 ? -1.418 12.638 25.683 1 66.12 75 PRO A C 1
ATOM 599 O O . PRO A 1 75 ? -1.848 13.638 25.101 1 66.12 75 PRO A O 1
ATOM 602 N N . SER A 1 76 ? -0.992 12.589 26.873 1 63.52 76 SER A N 1
ATOM 603 C CA . SER A 1 76 ? -1.048 13.812 27.669 1 63.52 76 SER A CA 1
ATOM 604 C C . SER A 1 76 ? -0.063 14.854 27.15 1 63.52 76 SER A C 1
ATOM 606 O O . SER A 1 76 ? -0.401 16.035 27.043 1 63.52 76 SER A O 1
ATOM 608 N N . LEU A 1 77 ? 1.099 14.474 26.874 1 64.06 77 LEU A N 1
ATOM 609 C CA . LEU A 1 77 ? 2.108 15.402 26.374 1 64.06 77 LEU A CA 1
ATOM 610 C C . LEU A 1 77 ? 1.704 15.965 25.016 1 64.06 77 LEU A C 1
ATOM 612 O O . LEU A 1 77 ? 1.882 17.157 24.756 1 64.06 77 LEU A O 1
ATOM 616 N N . THR A 1 78 ? 1.125 15.212 24.333 1 61.82 78 THR A N 1
ATOM 617 C CA . THR A 1 78 ? 0.629 15.651 23.034 1 61.82 78 THR A CA 1
ATOM 618 C C . THR A 1 78 ? -0.456 16.712 23.2 1 61.82 78 THR A C 1
ATOM 620 O O . THR A 1 78 ? -0.461 17.719 22.488 1 61.82 78 THR A O 1
ATOM 623 N N . SER A 1 79 ? -1.25 16.465 24.179 1 58.86 79 SER A N 1
ATOM 624 C CA . SER A 1 79 ? -2.313 17.423 24.464 1 58.86 79 SER A CA 1
ATOM 625 C C . SER A 1 79 ? -1.745 18.754 24.944 1 58.86 79 SER A C 1
ATOM 627 O O . SER A 1 79 ? -2.234 19.818 24.561 1 58.86 79 SER A O 1
ATOM 629 N N . ILE A 1 80 ? -0.752 18.716 25.728 1 57.46 80 ILE A N 1
ATOM 630 C CA . ILE A 1 80 ? -0.123 19.92 26.262 1 57.46 80 ILE A CA 1
ATOM 631 C C . ILE A 1 80 ? 0.573 20.681 25.137 1 57.46 80 ILE A C 1
ATOM 633 O O . ILE A 1 80 ? 0.428 21.901 25.022 1 57.46 80 ILE A O 1
ATOM 637 N N . GLU A 1 81 ? 1.341 19.97 24.441 1 56.26 81 GLU A N 1
ATOM 638 C CA . GLU A 1 81 ? 2.024 20.605 23.318 1 56.26 81 GLU A CA 1
ATOM 639 C C . GLU A 1 81 ? 1.031 21.295 22.386 1 56.26 81 GLU A C 1
ATOM 641 O O . GLU A 1 81 ? 1.299 22.39 21.887 1 56.26 81 GLU A O 1
ATOM 646 N N . GLN A 1 82 ? 0.025 20.694 22.34 1 54.31 82 GLN A N 1
ATOM 647 C CA . GLN A 1 82 ? -1.024 21.238 21.484 1 54.31 82 GLN A CA 1
ATOM 648 C C . GLN A 1 82 ? -1.557 22.557 22.036 1 54.31 82 GLN A C 1
ATOM 650 O O . GLN A 1 82 ? -1.715 23.529 21.294 1 54.31 82 GLN A O 1
ATOM 655 N N . VAL A 1 83 ? -1.862 22.64 23.308 1 53.06 83 VAL A N 1
ATOM 656 C CA . VAL A 1 83 ? -2.415 23.834 23.939 1 53.06 83 VAL A CA 1
ATOM 657 C C . VAL A 1 83 ? -1.381 24.957 23.916 1 53.06 83 VAL A C 1
ATOM 659 O O . VAL A 1 83 ? -1.715 26.112 23.644 1 53.06 83 VAL A O 1
ATOM 662 N N . VAL A 1 84 ? -0.178 24.654 24.217 1 53.86 84 VAL A N 1
ATOM 663 C CA . VAL A 1 84 ? 0.877 25.662 24.235 1 53.86 84 VAL A CA 1
ATOM 664 C C . VAL A 1 84 ? 1.056 26.248 22.836 1 53.86 84 VAL A C 1
ATOM 666 O O . VAL A 1 84 ? 1.226 27.46 22.681 1 53.86 84 VAL A O 1
ATOM 669 N N . SER A 1 85 ? 1.069 25.369 21.936 1 51.86 85 SER A N 1
ATOM 670 C CA . SER A 1 85 ? 1.179 25.825 20.554 1 51.86 85 SER A CA 1
ATOM 671 C C . SER A 1 85 ? 0.003 26.719 20.172 1 51.86 85 SER A C 1
ATOM 673 O O . SER A 1 85 ? 0.18 27.726 19.483 1 51.86 85 SER A O 1
ATOM 675 N N . GLU A 1 86 ? -1.11 26.355 20.604 1 50.16 86 GLU A N 1
ATOM 676 C CA . GLU A 1 86 ? -2.315 27.139 20.355 1 50.16 86 GLU A CA 1
ATOM 677 C C . GLU A 1 86 ? -2.197 28.538 20.953 1 50.16 86 GLU A C 1
ATOM 679 O O . GLU A 1 86 ? -2.64 29.517 20.348 1 50.16 86 GLU A O 1
ATOM 684 N N . LEU A 1 87 ? -1.757 28.577 22.095 1 50.42 87 LEU A N 1
ATOM 685 C CA . LEU A 1 87 ? -1.607 29.866 22.762 1 50.42 87 LEU A CA 1
ATOM 686 C C . LEU A 1 87 ? -0.633 30.761 22.002 1 50.42 87 LEU A C 1
ATOM 688 O O . LEU A 1 87 ? -0.812 31.979 21.952 1 50.42 87 LEU A O 1
ATOM 692 N N . ASN A 1 88 ? 0.364 30.168 21.53 1 48.19 88 ASN A N 1
ATOM 693 C CA . ASN A 1 88 ? 1.313 30.967 20.761 1 48.19 88 ASN A CA 1
ATOM 694 C C . ASN A 1 88 ? 0.804 31.235 19.348 1 48.19 88 ASN A C 1
ATOM 696 O O . ASN A 1 88 ? 1.177 32.232 18.728 1 48.19 88 ASN A O 1
ATOM 700 N N . GLU A 1 89 ? 0.032 30.329 18.731 1 49.03 89 GLU A N 1
ATOM 701 C CA . GLU A 1 89 ? -0.25 30.234 17.302 1 49.03 89 GLU A CA 1
ATOM 702 C C . GLU A 1 89 ? -1.388 31.169 16.901 1 49.03 89 GLU A C 1
ATOM 704 O O . GLU A 1 89 ? -1.699 31.303 15.715 1 49.03 89 GLU A O 1
ATOM 709 N N . SER A 1 90 ? -2.101 31.795 17.82 1 49.7 90 SER A N 1
ATOM 710 C CA . SER A 1 90 ? -3.21 32.577 17.283 1 49.7 90 SER A CA 1
ATOM 711 C C . SER A 1 90 ? -2.79 33.345 16.034 1 49.7 90 SER A C 1
ATOM 713 O O . SER A 1 90 ? -3.55 33.43 15.067 1 49.7 90 SER A O 1
ATOM 715 N N . HIS A 1 91 ? -1.826 34.224 16.078 1 51.15 91 HIS A N 1
ATOM 716 C CA . HIS A 1 91 ? -1.496 35.056 14.926 1 51.15 91 HIS A CA 1
ATOM 717 C C . HIS A 1 91 ? -0.472 34.372 14.027 1 51.15 91 HIS A C 1
ATOM 719 O O . HIS A 1 91 ? -0.067 34.929 13.004 1 51.15 91 HIS A O 1
ATOM 725 N N . LEU A 1 92 ? -0.073 33.101 14.384 1 62.9 92 LEU A N 1
ATOM 726 C CA . LEU A 1 92 ? 1.101 32.536 13.727 1 62.9 92 LEU A CA 1
ATOM 727 C C . LEU A 1 92 ? 0.692 31.524 12.661 1 62.9 92 LEU A C 1
ATOM 729 O O . LEU A 1 92 ? -0.374 30.913 12.756 1 62.9 92 LEU A O 1
ATOM 733 N N . GLU A 1 93 ? 1.281 31.64 11.491 1 83.66 93 GLU A N 1
ATOM 734 C CA . GLU A 1 93 ? 1.196 30.677 10.397 1 83.66 93 GLU A CA 1
ATOM 735 C C . GLU A 1 93 ? 1.236 29.244 10.919 1 83.66 93 GLU A C 1
ATOM 737 O O . GLU A 1 93 ? 2.008 28.929 11.827 1 83.66 93 GLU A O 1
ATOM 742 N N . PRO A 1 94 ? 0.209 28.407 10.556 1 90.49 94 PRO A N 1
ATOM 743 C CA . PRO A 1 94 ? 0.23 27.005 10.98 1 90.49 94 PRO A CA 1
ATOM 744 C C . PRO A 1 94 ? 1.583 26.338 10.746 1 90.49 94 PRO A C 1
ATOM 746 O O . PRO A 1 94 ? 2.205 26.543 9.7 1 90.49 94 PRO A O 1
ATOM 749 N N . SER A 1 95 ? 2.07 25.71 11.734 1 90.32 95 SER A N 1
ATOM 750 C CA . SER A 1 95 ? 3.39 25.097 11.634 1 90.32 95 SER A CA 1
ATOM 751 C C . SER A 1 95 ? 3.496 23.867 12.529 1 90.32 95 SER A C 1
ATOM 753 O O . SER A 1 95 ? 2.672 23.671 13.425 1 90.32 95 SER A O 1
ATOM 755 N N . GLY A 1 96 ? 4.511 22.991 12.175 1 92.28 96 GLY A N 1
ATOM 756 C CA . GLY A 1 96 ? 4.792 21.835 13.011 1 92.28 96 GLY A CA 1
ATOM 757 C C . GLY A 1 96 ? 4.508 20.515 12.32 1 92.28 96 GLY A C 1
ATOM 758 O O . GLY A 1 96 ? 4.147 20.491 11.142 1 92.28 96 GLY A O 1
ATOM 759 N N . LEU A 1 97 ? 4.651 19.447 13.08 1 93.1 97 LEU A N 1
ATOM 760 C CA . LEU A 1 97 ? 4.522 18.095 12.548 1 93.1 97 LEU A CA 1
ATOM 761 C C . LEU A 1 97 ? 3.112 17.557 12.767 1 93.1 97 LEU A C 1
ATOM 763 O O . LEU A 1 97 ? 2.572 17.648 13.872 1 93.1 97 LEU A O 1
ATOM 767 N N . ILE A 1 98 ? 2.505 17.164 11.712 1 94.11 98 ILE A N 1
ATOM 768 C CA . ILE A 1 98 ? 1.24 16.44 11.789 1 94.11 98 ILE A CA 1
ATOM 769 C C . ILE A 1 98 ? 1.465 14.97 11.443 1 94.11 98 ILE A C 1
ATOM 771 O O . ILE A 1 98 ? 1.939 14.648 10.351 1 94.11 98 ILE A O 1
ATOM 775 N N . ARG A 1 99 ? 1.188 14.134 12.365 1 93.62 99 ARG A N 1
ATOM 776 C CA . ARG A 1 99 ? 1.201 12.697 12.108 1 93.62 99 ARG A CA 1
ATOM 777 C C . ARG A 1 99 ? -0.215 12.164 11.913 1 93.62 99 ARG A C 1
ATOM 779 O O . ARG A 1 99 ? -1.038 12.224 12.828 1 93.62 99 ARG A O 1
ATOM 786 N N . ILE A 1 100 ? -0.431 11.661 10.737 1 93.35 100 ILE A N 1
ATOM 787 C CA . ILE A 1 100 ? -1.779 11.184 10.448 1 93.35 100 ILE A CA 1
ATOM 788 C C . ILE A 1 100 ? -1.734 9.702 10.081 1 93.35 100 ILE A C 1
ATOM 790 O O . ILE A 1 100 ? -0.958 9.294 9.214 1 93.35 100 ILE A O 1
ATOM 794 N N . SER A 1 101 ? -2.517 8.892 10.783 1 91.72 101 SER A N 1
ATOM 795 C CA . SER A 1 101 ? -2.689 7.479 10.46 1 91.72 101 SER A CA 1
ATOM 796 C C . SER A 1 101 ? -3.893 7.263 9.549 1 91.72 101 SER A C 1
ATOM 798 O O . SER A 1 101 ? -5.006 7.686 9.871 1 91.72 101 SER A O 1
ATOM 800 N N . VAL A 1 102 ? -3.592 6.632 8.447 1 91.13 102 VAL A N 1
ATOM 801 C CA . VAL A 1 102 ? -4.663 6.484 7.467 1 91.13 102 VAL A CA 1
ATOM 802 C C . VAL A 1 102 ? -4.617 5.084 6.859 1 91.13 102 VAL A C 1
ATOM 804 O O . VAL A 1 102 ? -3.556 4.458 6.805 1 91.13 102 VAL A O 1
ATOM 807 N N . SER A 1 103 ? -5.82 4.641 6.463 1 87.48 103 SER A N 1
ATOM 808 C CA . SER A 1 103 ? -5.832 3.459 5.608 1 87.48 103 SER A CA 1
ATOM 809 C C . SER A 1 103 ? -5.29 3.776 4.218 1 87.48 103 SER A C 1
ATOM 811 O O . SER A 1 103 ? -5.287 4.934 3.797 1 87.48 103 SER A O 1
ATOM 813 N N . ARG A 1 104 ? -4.824 2.815 3.548 1 88.34 104 ARG A N 1
ATOM 814 C CA . ARG A 1 104 ? -4.297 3.018 2.203 1 88.34 104 ARG A CA 1
ATOM 815 C C . ARG A 1 104 ? -5.365 3.589 1.276 1 88.34 104 ARG A C 1
ATOM 817 O O . ARG A 1 104 ? -5.088 4.489 0.48 1 88.34 104 ARG A O 1
ATOM 824 N N . THR A 1 105 ? -6.538 3.089 1.412 1 89.33 105 THR A N 1
ATOM 825 C CA . THR A 1 105 ? -7.647 3.56 0.589 1 89.33 105 THR A CA 1
ATOM 826 C C . THR A 1 105 ? -7.933 5.034 0.859 1 89.33 105 THR A C 1
ATOM 828 O O . THR A 1 105 ? -8.099 5.821 -0.076 1 89.33 105 THR A O 1
ATOM 831 N N . ALA A 1 106 ? -7.965 5.377 2.109 1 91.36 106 ALA A N 1
ATOM 832 C CA . ALA A 1 106 ? -8.216 6.769 2.475 1 91.36 106 ALA A CA 1
ATOM 833 C C . ALA A 1 106 ? -7.1 7.679 1.971 1 91.36 106 ALA A C 1
ATOM 835 O O . ALA A 1 106 ? -7.364 8.773 1.467 1 91.36 106 ALA A O 1
ATOM 836 N N . ALA A 1 107 ? -5.891 7.233 2.124 1 93.57 107 ALA A N 1
ATOM 837 C CA . ALA A 1 107 ? -4.759 8.036 1.669 1 93.57 107 ALA A CA 1
ATOM 838 C C . ALA A 1 107 ? -4.85 8.315 0.172 1 93.57 107 ALA A C 1
ATOM 840 O O . ALA A 1 107 ? -4.688 9.457 -0.264 1 93.57 107 ALA A O 1
ATOM 841 N N . ARG A 1 108 ? -5.156 7.301 -0.588 1 92.46 108 ARG A N 1
ATOM 842 C CA . ARG A 1 108 ? -5.18 7.383 -2.045 1 92.46 108 ARG A CA 1
ATOM 843 C C . ARG A 1 108 ? -6.323 8.27 -2.525 1 92.46 108 ARG A C 1
ATOM 845 O O . ARG A 1 108 ? -6.167 9.026 -3.487 1 92.46 108 ARG A O 1
ATOM 852 N N . LEU A 1 109 ? -7.383 8.241 -1.827 1 92.29 109 LEU A N 1
ATOM 853 C CA . LEU A 1 109 ? -8.592 8.912 -2.293 1 92.29 109 LEU A CA 1
ATOM 854 C C . LEU A 1 109 ? -8.647 10.348 -1.782 1 92.29 109 LEU A C 1
ATOM 856 O O . LEU A 1 109 ? -9.093 11.249 -2.496 1 92.29 109 LEU A O 1
ATOM 860 N N . LEU A 1 110 ? -8.132 10.529 -0.533 1 94.8 110 LEU A N 1
ATOM 861 C CA . LEU A 1 110 ? -8.524 11.758 0.149 1 94.8 110 LEU A CA 1
ATOM 862 C C . LEU A 1 110 ? -7.313 12.652 0.396 1 94.8 110 LEU A C 1
ATOM 864 O O . LEU A 1 110 ? -7.454 13.868 0.543 1 94.8 110 LEU A O 1
ATOM 868 N N . ILE A 1 111 ? -6.121 12.085 0.496 1 96.52 111 ILE A N 1
ATOM 869 C CA . ILE A 1 111 ? -4.961 12.868 0.908 1 96.52 111 ILE A CA 1
ATOM 870 C C . ILE A 1 111 ? -4.02 13.061 -0.279 1 96.52 111 ILE A C 1
ATOM 872 O O . ILE A 1 111 ? -3.7 14.193 -0.648 1 96.52 111 ILE A O 1
ATOM 876 N N . GLU A 1 112 ? -3.68 11.995 -0.952 1 96.01 112 GLU A N 1
ATOM 877 C CA . GLU A 1 112 ? -2.643 11.988 -1.979 1 96.01 112 GLU A CA 1
ATOM 878 C C . GLU A 1 112 ? -2.973 12.964 -3.104 1 96.01 112 GLU A C 1
ATOM 880 O O . GLU A 1 112 ? -2.104 13.709 -3.563 1 96.01 112 GLU A O 1
ATOM 885 N N . PRO A 1 113 ? -4.202 13.079 -3.51 1 95.34 113 PRO A N 1
ATOM 886 C CA . PRO A 1 113 ? -4.499 13.994 -4.614 1 95.34 113 PRO A CA 1
ATOM 887 C C . PRO A 1 113 ? -4.263 15.458 -4.248 1 95.34 113 PRO A C 1
ATOM 889 O O . PRO A 1 113 ? -4.149 16.309 -5.133 1 95.34 113 PRO A O 1
ATOM 892 N N . HIS A 1 114 ? -4.126 15.702 -2.95 1 96.72 114 HIS A N 1
ATOM 893 C CA . HIS A 1 114 ? -4.118 17.099 -2.53 1 96.72 114 HIS A CA 1
ATOM 894 C C . HIS A 1 114 ? -2.858 17.429 -1.736 1 96.72 114 HIS A C 1
ATOM 896 O O . HIS A 1 114 ? -2.785 18.474 -1.086 1 96.72 114 HIS A O 1
ATOM 902 N N . LEU A 1 115 ? -1.9 16.556 -1.718 1 96.87 115 LEU A N 1
ATOM 903 C CA . LEU A 1 115 ? -0.679 16.74 -0.94 1 96.87 115 LEU A CA 1
ATOM 904 C C . LEU A 1 115 ? 0.037 18.023 -1.348 1 96.87 115 LEU A C 1
ATOM 906 O O . LEU A 1 115 ? 0.42 18.824 -0.492 1 96.87 115 LEU A O 1
ATOM 910 N N . GLY A 1 116 ? 0.214 18.163 -2.65 1 96.22 116 GLY A N 1
ATOM 911 C CA . GLY A 1 116 ? 0.903 19.342 -3.15 1 96.22 116 GLY A CA 1
ATOM 912 C C . GLY A 1 116 ? 0.222 20.64 -2.76 1 96.22 116 GLY A C 1
ATOM 913 O O . GLY A 1 116 ? 0.878 21.578 -2.301 1 96.22 116 GLY A O 1
ATOM 914 N N . GLU A 1 117 ? -1.071 20.683 -2.931 1 96.06 117 GLU A N 1
ATOM 915 C CA . GLU A 1 117 ? -1.853 21.871 -2.604 1 96.06 117 GLU A CA 1
ATOM 916 C C . GLU A 1 117 ? -1.743 22.214 -1.121 1 96.06 117 GLU A C 1
ATOM 918 O O . GLU A 1 117 ? -1.471 23.362 -0.763 1 96.06 117 GLU A O 1
ATOM 923 N N . PHE A 1 118 ? -1.95 21.228 -0.276 1 97.71 118 PHE A N 1
ATOM 924 C CA . PHE A 1 118 ? -1.946 21.449 1.165 1 97.71 118 PHE A CA 1
ATOM 925 C C . PHE A 1 118 ? -0.585 21.95 1.633 1 97.71 118 PHE A C 1
ATOM 927 O O . PHE A 1 118 ? -0.501 22.918 2.392 1 97.71 118 PHE A O 1
ATOM 934 N N . LEU A 1 119 ? 0.496 21.343 1.169 1 96.26 119 LEU A N 1
ATOM 935 C CA . LEU A 1 119 ? 1.833 21.655 1.662 1 96.26 119 LEU A CA 1
ATOM 936 C C . LEU A 1 119 ? 2.353 22.949 1.044 1 96.26 119 LEU A C 1
ATOM 938 O O . LEU A 1 119 ? 3.301 23.549 1.555 1 96.26 119 LEU A O 1
ATOM 942 N N . THR A 1 120 ? 1.823 23.316 -0.075 1 91.46 120 THR A N 1
ATOM 943 C CA . THR A 1 120 ? 2.108 24.633 -0.633 1 91.46 120 THR A CA 1
ATOM 944 C C . THR A 1 120 ? 1.417 25.725 0.178 1 91.46 120 THR A C 1
ATOM 946 O O . THR A 1 120 ? 2.009 26.771 0.452 1 91.46 120 THR A O 1
ATOM 949 N N . LEU A 1 121 ? 0.149 25.49 0.572 1 92.65 121 LEU A N 1
ATOM 950 C CA . LEU A 1 121 ? -0.639 26.439 1.35 1 92.65 121 LEU A CA 1
ATOM 951 C C . LEU A 1 121 ? -0.037 26.637 2.737 1 92.65 121 LEU A C 1
ATOM 953 O O . LEU A 1 121 ? -0.094 27.737 3.293 1 92.65 121 LEU A O 1
ATOM 957 N N . TYR A 1 122 ? 0.533 25.545 3.262 1 94.97 122 TYR A N 1
ATOM 958 C CA . TYR A 1 122 ? 1.089 25.595 4.61 1 94.97 122 TYR A CA 1
ATOM 959 C C . TYR A 1 122 ? 2.525 25.086 4.627 1 94.97 122 TYR A C 1
ATOM 961 O O . TYR A 1 122 ? 2.798 23.997 5.137 1 94.97 122 TYR A O 1
ATOM 969 N N . PRO A 1 123 ? 3.445 25.843 4.203 1 91.22 123 PRO A N 1
ATOM 970 C CA . PRO A 1 123 ? 4.823 25.405 3.971 1 91.22 123 PRO A CA 1
ATOM 971 C C . PRO A 1 123 ? 5.566 25.085 5.267 1 91.22 123 PRO A C 1
ATOM 973 O O . PRO A 1 123 ? 6.605 24.422 5.239 1 91.22 123 PRO A O 1
ATOM 976 N N . LYS A 1 124 ? 5.06 25.523 6.4 1 93.04 124 LYS A N 1
ATOM 977 C CA . LYS A 1 124 ? 5.751 25.295 7.666 1 93.04 124 LYS A CA 1
ATOM 978 C C . LYS A 1 124 ? 5.236 24.034 8.354 1 93.04 124 LYS A C 1
ATOM 980 O O . LYS A 1 124 ? 5.73 23.655 9.417 1 93.04 124 LYS A O 1
ATOM 985 N N . ILE A 1 125 ? 4.311 23.427 7.729 1 95.02 125 ILE A N 1
ATOM 986 C CA . ILE A 1 125 ? 3.801 22.157 8.236 1 95.02 125 ILE A CA 1
ATOM 987 C C . ILE A 1 125 ? 4.641 21.007 7.685 1 95.02 125 ILE A C 1
ATOM 989 O O . ILE A 1 125 ? 4.996 20.999 6.504 1 95.02 125 ILE A O 1
ATOM 993 N N . ARG A 1 126 ? 5.028 20.146 8.577 1 96.21 126 ARG A N 1
ATOM 994 C CA . ARG A 1 126 ? 5.579 18.848 8.202 1 96.21 126 ARG A CA 1
ATOM 995 C C . ARG A 1 126 ? 4.54 17.744 8.37 1 96.21 126 ARG A C 1
ATOM 997 O O . ARG A 1 126 ? 3.895 17.645 9.416 1 96.21 126 ARG A O 1
ATOM 1004 N N . LEU A 1 127 ? 4.337 16.963 7.328 1 97.54 127 LEU A N 1
ATOM 1005 C CA . LEU A 1 127 ? 3.296 15.94 7.33 1 97.54 127 LEU A CA 1
ATOM 1006 C C . LEU A 1 127 ? 3.907 14.543 7.303 1 97.54 127 LEU A C 1
ATOM 1008 O O . LEU A 1 127 ? 4.713 14.231 6.423 1 97.54 127 LEU A O 1
ATOM 1012 N N . GLU A 1 128 ? 3.595 13.778 8.277 1 96.23 128 GLU A N 1
ATOM 1013 C CA . GLU A 1 128 ? 3.925 12.356 8.247 1 96.23 128 GLU A CA 1
ATOM 1014 C C . GLU A 1 128 ? 2.678 11.505 8.023 1 96.23 128 GLU A C 1
ATOM 1016 O O . GLU A 1 128 ? 1.797 11.448 8.883 1 96.23 128 GLU A O 1
ATOM 1021 N N . LEU A 1 129 ? 2.653 10.893 6.913 1 95.82 129 LEU A N 1
ATOM 1022 C CA . LEU A 1 129 ? 1.541 10.025 6.54 1 95.82 129 LEU A CA 1
ATOM 1023 C C . LEU A 1 129 ? 1.861 8.568 6.854 1 95.82 129 LEU A C 1
ATOM 1025 O O . LEU A 1 129 ? 2.738 7.971 6.226 1 95.82 129 LEU A O 1
ATOM 1029 N N . ILE A 1 130 ? 1.12 8.061 7.784 1 92.57 130 ILE A N 1
ATOM 1030 C CA . ILE A 1 130 ? 1.348 6.694 8.236 1 92.57 130 ILE A CA 1
ATOM 1031 C C . ILE A 1 130 ? 0.227 5.789 7.731 1 92.57 130 ILE A C 1
ATOM 1033 O O . ILE A 1 130 ? -0.889 5.82 8.256 1 92.57 130 ILE A O 1
ATOM 1037 N N . MET A 1 131 ? 0.598 5.023 6.78 1 89.46 131 MET A N 1
ATOM 1038 C CA . MET A 1 131 ? -0.377 4.075 6.247 1 89.46 131 MET A CA 1
ATOM 1039 C C . MET A 1 131 ? -0.422 2.807 7.094 1 89.46 131 MET A C 1
ATOM 1041 O O . MET A 1 131 ? 0.595 2.135 7.268 1 89.46 131 MET A O 1
ATOM 1045 N N . ASN A 1 132 ? -1.557 2.533 7.571 1 80.97 132 ASN A N 1
ATOM 1046 C CA . ASN A 1 132 ? -1.794 1.372 8.422 1 80.97 132 ASN A CA 1
ATOM 1047 C C . ASN A 1 132 ? -3.212 0.833 8.253 1 80.97 132 ASN A C 1
ATOM 1049 O O . ASN A 1 132 ? -4.174 1.451 8.712 1 80.97 132 ASN A O 1
ATOM 1053 N N . ASP A 1 133 ? -3.337 -0.323 7.645 1 73.84 133 ASP A N 1
ATOM 1054 C CA . ASP A 1 133 ? -4.662 -0.881 7.391 1 73.84 133 ASP A CA 1
ATOM 1055 C C . ASP A 1 133 ? -5.191 -1.622 8.617 1 73.84 133 ASP A C 1
ATOM 1057 O O . ASP A 1 133 ? -6.34 -2.066 8.633 1 73.84 133 ASP A O 1
ATOM 1061 N N . GLY A 1 134 ? -4.282 -1.824 9.588 1 62.73 134 GLY A N 1
ATOM 1062 C CA . GLY A 1 134 ? -4.749 -2.478 10.8 1 62.73 134 GLY A CA 1
ATOM 1063 C C . GLY A 1 134 ? -5.631 -1.588 11.656 1 62.73 134 GLY A C 1
ATOM 1064 O O . GLY A 1 134 ? -5.654 -0.369 11.474 1 62.73 134 GLY A O 1
ATOM 1065 N N . PHE A 1 135 ? -6.757 -2.127 12.273 1 51.38 135 PHE A N 1
ATOM 1066 C CA . PHE A 1 135 ? -7.576 -1.37 13.213 1 51.38 135 PHE A CA 1
ATOM 1067 C C . PHE A 1 135 ? -6.705 -0.677 14.253 1 51.38 135 PHE A C 1
ATOM 1069 O O . PHE A 1 135 ? -6.197 -1.32 15.174 1 51.38 135 PHE A O 1
ATOM 1076 N N . SER A 1 136 ? -5.858 0.06 13.818 1 47.96 136 SER A N 1
ATOM 1077 C CA . SER A 1 136 ? -4.982 0.685 14.804 1 47.96 136 SER A CA 1
ATOM 1078 C C . SER A 1 136 ? -5.74 1.7 15.653 1 47.96 136 SER A C 1
ATOM 1080 O O . SER A 1 136 ? -6.639 2.382 15.158 1 47.96 136 SER A O 1
ATOM 1082 N N . ASN A 1 137 ? -5.897 1.372 16.905 1 46.93 137 ASN A N 1
ATOM 1083 C CA . ASN A 1 137 ? -6.26 2.391 17.884 1 46.93 137 ASN A CA 1
ATOM 1084 C C . ASN A 1 137 ? -5.43 3.659 17.708 1 46.93 137 ASN A C 1
ATOM 1086 O O . ASN A 1 137 ? -4.23 3.664 17.991 1 46.93 137 ASN A O 1
ATOM 1090 N N . ILE A 1 138 ? -5.956 4.58 16.977 1 49.65 138 ILE A N 1
ATOM 1091 C CA . ILE A 1 138 ? -5.318 5.851 16.656 1 49.65 138 ILE A CA 1
ATOM 1092 C C . ILE A 1 138 ? -4.678 6.439 17.912 1 49.65 138 ILE A C 1
ATOM 1094 O O . ILE A 1 138 ? -3.595 7.027 17.848 1 49.65 138 ILE A O 1
ATOM 1098 N N . VAL A 1 139 ? -5.342 6.308 19.02 1 48.26 139 VAL A N 1
ATOM 1099 C CA . VAL A 1 139 ? -4.863 6.909 20.261 1 48.26 139 VAL A CA 1
ATOM 1100 C C . VAL A 1 139 ? -3.586 6.207 20.715 1 48.26 139 VAL A C 1
ATOM 1102 O O . VAL A 1 139 ? -2.631 6.859 21.144 1 48.26 139 VAL A O 1
ATOM 1105 N N . ALA A 1 140 ? -3.608 4.982 20.444 1 50.43 140 ALA A N 1
ATOM 1106 C CA . ALA A 1 140 ? -2.502 4.183 20.965 1 50.43 140 ALA A CA 1
ATOM 1107 C C . ALA A 1 140 ? -1.254 4.347 20.103 1 50.43 140 ALA A C 1
ATOM 1109 O O . ALA A 1 140 ? -0.133 4.155 20.58 1 50.43 140 ALA A O 1
ATOM 1110 N N . GLU A 1 141 ? -1.525 5.025 18.962 1 60.02 141 GLU A N 1
ATOM 1111 C CA . GLU A 1 141 ? -0.402 5.027 18.029 1 60.02 141 GLU A CA 1
ATOM 1112 C C . GLU A 1 141 ? 0.359 6.348 18.085 1 60.02 141 GLU A C 1
ATOM 1114 O O . GLU A 1 141 ? 1.412 6.491 17.46 1 60.02 141 GLU A O 1
ATOM 1119 N N . GLY A 1 142 ? -0.003 7.277 18.986 1 70.58 142 GLY A N 1
ATOM 1120 C CA . GLY A 1 142 ? 0.704 8.542 19.108 1 70.58 142 GLY A CA 1
ATOM 1121 C C . GLY A 1 142 ? 0.563 9.425 17.882 1 70.58 142 GLY A C 1
ATOM 1122 O O . GLY A 1 142 ? 1.513 10.104 17.488 1 70.58 142 GLY A O 1
ATOM 1123 N N . VAL A 1 143 ? -0.588 9.311 17.215 1 83.66 143 VAL A N 1
ATOM 1124 C CA . VAL A 1 143 ? -0.807 10.13 16.027 1 83.66 143 VAL A CA 1
ATOM 1125 C C . VAL A 1 143 ? -1.725 11.301 16.369 1 83.66 143 VAL A C 1
ATOM 1127 O O . VAL A 1 143 ? -2.408 11.284 17.396 1 83.66 143 VAL A O 1
ATOM 1130 N N . ASP A 1 144 ? -1.634 12.364 15.548 1 86.34 144 ASP A N 1
ATOM 1131 C CA . ASP A 1 144 ? -2.396 13.59 15.765 1 86.34 144 ASP A CA 1
ATOM 1132 C C . ASP A 1 144 ? -3.807 13.469 15.194 1 86.34 144 ASP A C 1
ATOM 1134 O O . ASP A 1 144 ? -4.723 14.166 15.635 1 86.34 144 ASP A O 1
ATOM 1138 N N . ALA A 1 145 ? -3.916 12.649 14.177 1 89.69 145 ALA A N 1
ATOM 1139 C CA . ALA A 1 145 ? -5.199 12.451 13.508 1 89.69 145 ALA A CA 1
ATOM 1140 C C . ALA A 1 145 ? -5.26 11.085 12.831 1 89.69 145 ALA A C 1
ATOM 1142 O O . ALA A 1 145 ? -4.228 10.445 12.616 1 89.69 145 ALA A O 1
ATOM 1143 N N . GLY A 1 146 ? -6.434 10.639 12.569 1 90.33 146 GLY A N 1
ATOM 1144 C CA . GLY A 1 146 ? -6.656 9.391 11.856 1 90.33 146 GLY A CA 1
ATOM 1145 C C . GLY A 1 146 ? -7.843 9.445 10.914 1 90.33 146 GLY A C 1
ATOM 1146 O O . GLY A 1 146 ? -8.807 10.172 11.162 1 90.33 146 GLY A O 1
ATOM 1147 N N . ILE A 1 147 ? -7.726 8.804 9.837 1 91.81 147 ILE A N 1
ATOM 1148 C CA . ILE A 1 147 ? -8.854 8.659 8.923 1 91.81 147 ILE A CA 1
ATOM 1149 C C . ILE A 1 147 ? -9.252 7.188 8.825 1 91.81 147 ILE A C 1
ATOM 1151 O O . ILE A 1 147 ? -8.425 6.335 8.494 1 91.81 147 ILE A O 1
ATOM 1155 N N . ARG A 1 148 ? -10.525 6.931 9.091 1 86.21 148 ARG A N 1
ATOM 1156 C CA . ARG A 1 148 ? -11.046 5.569 9.063 1 86.21 148 ARG A CA 1
ATOM 1157 C C . ARG A 1 148 ? -12.465 5.537 8.505 1 86.21 148 ARG A C 1
ATOM 1159 O O . ARG A 1 148 ? -13.157 6.557 8.496 1 86.21 148 ARG A O 1
ATOM 1166 N N . LEU A 1 149 ? -12.698 4.26 8.157 1 85.57 149 LEU A N 1
ATOM 1167 C CA . LEU A 1 149 ? -14.079 4.04 7.739 1 85.57 149 LEU A CA 1
ATOM 1168 C C . LEU A 1 149 ? -14.994 3.885 8.948 1 85.57 149 LEU A C 1
ATOM 1170 O O . LEU A 1 149 ? -14.674 3.149 9.885 1 85.57 149 LEU A O 1
ATOM 1174 N N . GLY A 1 150 ? -16.03 4.482 8.926 1 74.96 150 GLY A N 1
ATOM 1175 C CA . GLY A 1 150 ? -17.074 4.328 9.926 1 74.96 150 GLY A CA 1
ATOM 1176 C C . GLY A 1 150 ? -16.815 5.129 11.188 1 74.96 150 GLY A C 1
ATOM 1177 O O . GLY A 1 150 ? -15.954 6.011 11.203 1 74.96 150 GLY A O 1
ATOM 1178 N N . ILE A 1 151 ? -17.68 4.967 12.293 1 59.64 151 ILE A N 1
ATOM 1179 C CA . ILE A 1 151 ? -17.727 5.818 13.477 1 59.64 151 ILE A CA 1
ATOM 1180 C C . ILE A 1 151 ? -17.176 5.059 14.681 1 59.64 151 ILE A C 1
ATOM 1182 O O . ILE A 1 151 ? -17.783 4.089 15.142 1 59.64 151 ILE A O 1
ATOM 1186 N N . SER A 1 152 ? -15.929 4.383 14.585 1 55.84 152 SER A N 1
ATOM 1187 C CA . SER A 1 152 ? -15.596 3.781 15.872 1 55.84 152 SER A CA 1
ATOM 1188 C C . SER A 1 152 ? -14.879 4.775 16.779 1 55.84 152 SER A C 1
ATOM 1190 O O . SER A 1 152 ? -13.826 5.306 16.418 1 55.84 152 SER A O 1
ATOM 1192 N N . LEU A 1 153 ? -15.725 5.512 17.516 1 54.51 153 LEU A N 1
ATOM 1193 C CA . LEU A 1 153 ? -15.15 6.595 18.306 1 54.51 153 LEU A CA 1
ATOM 1194 C C . LEU A 1 153 ? -14.734 6.098 19.687 1 54.51 153 LEU A C 1
ATOM 1196 O O . LEU A 1 153 ? -15.461 5.329 20.319 1 54.51 153 LEU A O 1
ATOM 1200 N N . ASP A 1 154 ? -13.459 6.088 19.782 1 56.78 154 ASP A N 1
ATOM 1201 C CA . ASP A 1 154 ? -13.105 6.114 21.198 1 56.78 154 ASP A CA 1
ATOM 1202 C C . ASP A 1 154 ? -13.656 7.366 21.878 1 56.78 154 ASP A C 1
ATOM 1204 O O . ASP A 1 154 ? -13.887 8.384 21.223 1 56.78 154 ASP A O 1
ATOM 1208 N N . GLU A 1 155 ? -14.055 7.27 23.043 1 57.41 155 GLU A N 1
ATOM 1209 C CA . GLU A 1 155 ? -14.716 8.261 23.887 1 57.41 155 GLU A CA 1
ATOM 1210 C C . GLU A 1 155 ? -14.046 9.626 23.764 1 57.41 155 GLU A C 1
ATOM 1212 O O . GLU A 1 155 ? -14.711 10.66 23.846 1 57.41 155 GLU A O 1
ATOM 1217 N N . HIS A 1 156 ? -12.729 9.675 23.531 1 64.27 156 HIS A N 1
ATOM 1218 C CA . HIS A 1 156 ? -12.112 10.99 23.661 1 64.27 156 HIS A CA 1
ATOM 1219 C C . HIS A 1 156 ? -11.715 11.55 22.299 1 64.27 156 HIS A C 1
ATOM 1221 O O . HIS A 1 156 ? -10.872 12.445 22.212 1 64.27 156 HIS A O 1
ATOM 1227 N N . MET A 1 157 ? -12.472 11.075 21.25 1 75.63 157 MET A N 1
ATOM 1228 C CA . MET A 1 157 ? -12.144 11.565 19.914 1 75.63 157 MET A CA 1
ATOM 1229 C C . MET A 1 157 ? -13.371 12.168 19.238 1 75.63 157 MET A C 1
ATOM 1231 O O . MET A 1 157 ? -14.504 11.815 19.57 1 75.63 157 MET A O 1
ATOM 1235 N N . VAL A 1 158 ? -13.089 13.237 18.532 1 82.27 158 VAL A N 1
ATOM 1236 C CA . VAL A 1 158 ? -14.116 13.812 17.67 1 82.27 158 VAL A CA 1
ATOM 1237 C C . VAL A 1 158 ? -13.999 13.224 16.265 1 82.27 158 VAL A C 1
ATOM 1239 O O . VAL A 1 158 ? -12.894 13.07 15.74 1 82.27 158 VAL A O 1
ATOM 1242 N N . ALA A 1 159 ? -15.135 12.857 15.75 1 88.65 159 ALA A N 1
ATOM 1243 C CA . ALA A 1 159 ? -15.213 12.321 14.393 1 88.65 159 ALA A CA 1
ATOM 1244 C C . ALA A 1 159 ? -15.863 13.324 13.444 1 88.65 159 ALA A C 1
ATOM 1246 O O . ALA A 1 159 ? -16.975 13.795 13.695 1 88.65 159 ALA A O 1
ATOM 1247 N N . VAL A 1 160 ? -15.157 13.673 12.392 1 89.81 160 VAL A N 1
ATOM 1248 C CA . VAL A 1 160 ? -15.654 14.613 11.393 1 89.81 160 VAL A CA 1
ATOM 1249 C C . VAL A 1 160 ? -15.789 13.91 10.044 1 89.81 160 VAL A C 1
ATOM 1251 O O . VAL A 1 160 ? -14.814 13.367 9.52 1 89.81 160 VAL A O 1
ATOM 1254 N N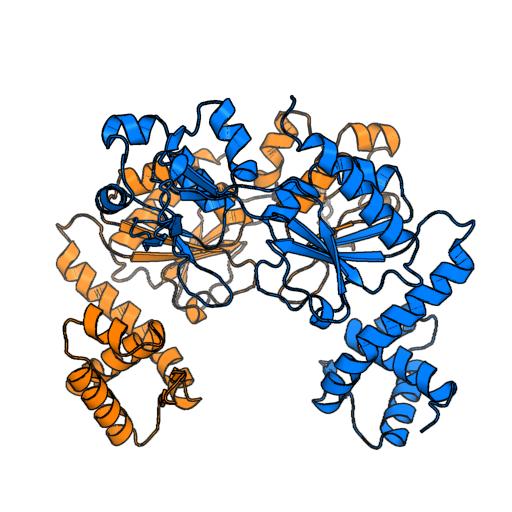 . PRO A 1 161 ? -17.014 13.92 9.495 1 92.27 161 PRO A N 1
ATOM 1255 C CA . PRO A 1 161 ? -17.144 13.296 8.176 1 92.27 161 PRO A CA 1
ATOM 1256 C C . PRO A 1 161 ? -16.368 14.041 7.092 1 92.27 161 PRO A C 1
ATOM 1258 O O . PRO A 1 161 ? -16.479 15.264 6.979 1 92.27 161 PRO A O 1
ATOM 1261 N N . ILE A 1 162 ? -15.591 13.292 6.312 1 94.31 162 ILE A N 1
ATOM 1262 C CA . ILE A 1 162 ? -14.801 13.96 5.284 1 94.31 162 ILE A CA 1
ATOM 1263 C C . ILE A 1 162 ? -15.135 13.374 3.914 1 94.31 162 ILE A C 1
ATOM 1265 O O . ILE A 1 162 ? -14.465 13.673 2.923 1 94.31 162 ILE A O 1
ATOM 1269 N N . THR A 1 163 ? -16.079 12.519 3.868 1 94.52 163 THR A N 1
ATOM 1270 C CA . THR A 1 163 ? -16.696 12.072 2.624 1 94.52 163 THR A CA 1
ATOM 1271 C C . THR A 1 163 ? -18.217 12.072 2.744 1 94.52 163 THR A C 1
ATOM 1273 O O . THR A 1 163 ? -18.758 12.059 3.851 1 94.52 163 THR A O 1
ATOM 1276 N N . PRO A 1 164 ? -18.904 12.185 1.615 1 91.45 164 PRO A N 1
ATOM 1277 C CA . PRO A 1 164 ? -20.324 11.828 1.672 1 91.45 164 PRO A CA 1
ATOM 1278 C C . PRO A 1 164 ? -20.549 10.353 1.995 1 91.45 164 PRO A C 1
ATOM 1280 O O . PRO A 1 164 ? -19.59 9.582 2.079 1 91.45 164 PRO A O 1
ATOM 1283 N N . PRO A 1 165 ? -21.816 10.07 2.295 1 91.6 165 PRO A N 1
ATOM 1284 C CA . PRO A 1 165 ? -22.082 8.632 2.383 1 91.6 165 PRO A CA 1
ATOM 1285 C C . PRO A 1 165 ? -21.617 7.869 1.145 1 91.6 165 PRO A C 1
ATOM 1287 O O . PRO A 1 165 ? -21.675 8.397 0.032 1 91.6 165 PRO A O 1
ATOM 1290 N N . LEU A 1 166 ? -21.116 6.722 1.461 1 92.76 166 LEU A N 1
ATOM 1291 C CA . LEU A 1 166 ? -20.549 5.913 0.387 1 92.76 166 LEU A CA 1
ATOM 1292 C C . LEU A 1 166 ? -21.315 4.603 0.231 1 92.76 166 LEU A C 1
ATOM 1294 O O . LEU A 1 166 ? -22.1 4.231 1.106 1 92.76 166 LEU A O 1
ATOM 1298 N N . THR A 1 167 ? -21.136 4.029 -0.891 1 92.99 167 THR A N 1
ATOM 1299 C CA . THR A 1 167 ? -21.637 2.682 -1.142 1 92.99 167 THR A CA 1
ATOM 1300 C C . THR A 1 167 ? -20.497 1.744 -1.528 1 92.99 167 THR A C 1
ATOM 1302 O O . THR A 1 167 ? -19.385 2.195 -1.813 1 92.99 167 THR A O 1
ATOM 1305 N N . THR A 1 168 ? -20.769 0.49 -1.334 1 93.95 168 THR A N 1
ATOM 1306 C CA . THR A 1 168 ? -19.849 -0.484 -1.913 1 93.95 168 THR A CA 1
ATOM 1307 C C . THR A 1 168 ? -20.267 -0.843 -3.336 1 93.95 168 THR A C 1
ATOM 1309 O O . THR A 1 168 ? -21.371 -0.507 -3.768 1 93.95 168 THR A O 1
ATOM 1312 N N . ALA A 1 169 ? -19.347 -1.379 -4.037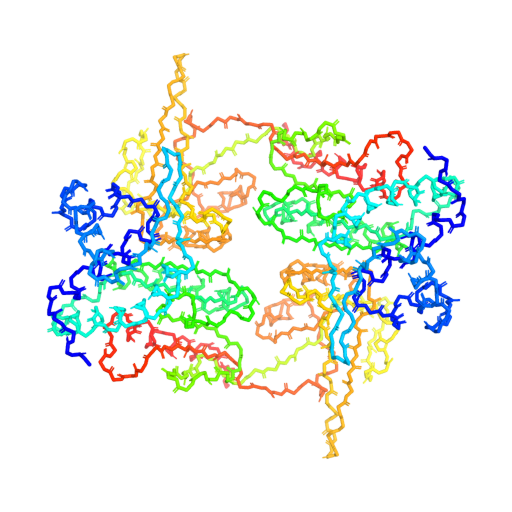 1 96.77 169 ALA A N 1
ATOM 1313 C CA . ALA A 1 169 ? -19.6 -1.834 -5.401 1 96.77 169 ALA A CA 1
ATOM 1314 C C . ALA A 1 169 ? -18.937 -3.184 -5.661 1 96.77 169 ALA A C 1
ATOM 1316 O O . ALA A 1 169 ? -17.829 -3.441 -5.185 1 96.77 169 ALA A O 1
ATOM 1317 N N . ILE A 1 170 ? -19.627 -3.985 -6.32 1 98.09 170 ILE A N 1
ATOM 1318 C CA . ILE A 1 170 ? -19.057 -5.202 -6.888 1 98.09 170 ILE A CA 1
ATOM 1319 C C . ILE A 1 170 ? -18.772 -4.993 -8.374 1 98.09 170 ILE A C 1
ATOM 1321 O O . ILE A 1 170 ? -19.672 -4.645 -9.142 1 98.09 170 ILE A O 1
ATOM 1325 N N . VAL A 1 171 ? -17.507 -5.195 -8.738 1 98.55 171 VAL A N 1
ATOM 1326 C CA . VAL A 1 171 ? -17.13 -4.82 -10.097 1 98.55 171 VAL A CA 1
ATOM 1327 C C . VAL A 1 171 ? -16.271 -5.92 -10.717 1 98.55 171 VAL A C 1
ATOM 1329 O O . VAL A 1 171 ? -15.625 -6.689 -10.002 1 98.55 171 VAL A O 1
ATOM 1332 N N . GLY A 1 172 ? -16.274 -6.029 -11.942 1 98.39 172 GLY A N 1
ATOM 1333 C CA . GLY A 1 172 ? -15.445 -6.832 -12.826 1 98.39 172 GLY A CA 1
ATOM 1334 C C . GLY A 1 172 ? -15.244 -6.202 -14.191 1 98.39 172 GLY A C 1
ATOM 1335 O O . GLY A 1 172 ? -15.949 -5.259 -14.555 1 98.39 172 GLY A O 1
ATOM 1336 N N . SER A 1 173 ? -14.296 -6.692 -14.92 1 98.4 173 SER A N 1
ATOM 1337 C CA . SER A 1 173 ? -14.059 -6.147 -16.253 1 98.4 173 SER A CA 1
ATOM 1338 C C . SER A 1 173 ? -15.173 -6.541 -17.217 1 98.4 173 SER A C 1
ATOM 1340 O O . SER A 1 173 ? -15.787 -7.599 -17.066 1 98.4 173 SER A O 1
ATOM 1342 N N . PRO A 1 174 ? -15.467 -5.7 -18.179 1 98.04 174 PRO A N 1
ATOM 1343 C CA . PRO A 1 174 ? -16.441 -6.078 -19.206 1 98.04 174 PRO A CA 1
ATOM 1344 C C . PRO A 1 174 ? -16.092 -7.396 -19.893 1 98.04 174 PRO A C 1
ATOM 1346 O O . PRO A 1 174 ? -16.979 -8.208 -20.166 1 98.04 174 PRO A O 1
ATOM 1349 N N . GLU A 1 175 ? -14.861 -7.595 -20.134 1 96.07 175 GLU A N 1
ATOM 1350 C CA . GLU A 1 175 ? -14.41 -8.832 -20.763 1 96.07 175 GLU A CA 1
ATOM 1351 C C . GLU A 1 175 ? -14.76 -10.046 -19.907 1 96.07 175 GLU A C 1
ATOM 1353 O O . GLU A 1 175 ? -15.141 -11.094 -20.433 1 96.07 175 GLU A O 1
ATOM 1358 N N . TYR A 1 176 ? -14.588 -9.875 -18.655 1 97.41 176 TYR A N 1
ATOM 1359 C CA . TYR A 1 176 ? -14.953 -10.962 -17.754 1 97.41 176 TYR A CA 1
ATOM 1360 C C . TYR A 1 176 ? -16.427 -11.318 -17.897 1 97.41 176 TYR A C 1
ATOM 1362 O O . TYR A 1 176 ? -16.783 -12.497 -17.978 1 97.41 176 TYR A O 1
ATOM 1370 N N . PHE A 1 177 ? -17.281 -10.326 -17.932 1 97.53 177 PHE A N 1
ATOM 1371 C CA . PHE A 1 177 ? -18.721 -10.55 -17.966 1 97.53 177 PHE A CA 1
ATOM 1372 C C . PHE A 1 177 ? -19.155 -11.078 -19.328 1 97.53 177 PHE A C 1
ATOM 1374 O O . PHE A 1 177 ? -20.147 -11.802 -19.432 1 97.53 177 PHE A O 1
ATOM 1381 N N . GLU A 1 178 ? -18.396 -10.711 -20.332 1 96.53 178 GLU A N 1
ATOM 1382 C CA . GLU A 1 178 ? -18.668 -11.273 -21.651 1 96.53 178 GLU A CA 1
ATOM 1383 C C . GLU A 1 178 ? -18.456 -12.784 -21.662 1 96.53 178 GLU A C 1
ATOM 1385 O O . GLU A 1 178 ? -19.207 -13.517 -22.309 1 96.53 178 GLU A O 1
ATOM 1390 N N . ARG A 1 179 ? -17.559 -13.266 -20.901 1 94.98 179 ARG A N 1
ATOM 1391 C CA . ARG A 1 179 ? -17.188 -14.677 -20.886 1 94.98 179 ARG A CA 1
ATOM 1392 C C . ARG A 1 179 ? -18.01 -15.448 -19.858 1 94.98 179 ARG A C 1
ATOM 1394 O O . ARG A 1 179 ? -18.335 -16.619 -20.067 1 94.98 179 ARG A O 1
ATOM 1401 N N . ASN A 1 180 ? -18.364 -14.795 -18.735 1 95.78 180 ASN A N 1
ATOM 1402 C CA . ASN A 1 180 ? -18.891 -15.544 -17.599 1 95.78 180 ASN A CA 1
ATOM 1403 C C . ASN A 1 180 ? -20.326 -15.138 -17.276 1 95.78 180 ASN A C 1
ATOM 1405 O O . ASN A 1 180 ? -20.97 -15.746 -16.419 1 95.78 180 ASN A O 1
ATOM 1409 N N . GLY A 1 181 ? -20.902 -14.042 -17.972 1 96.15 181 GLY A N 1
ATOM 1410 C CA . GLY A 1 181 ? -22.245 -13.563 -17.682 1 96.15 181 GLY A CA 1
ATOM 1411 C C . GLY A 1 181 ? -22.295 -12.601 -16.51 1 96.15 181 GLY A C 1
ATOM 1412 O O . GLY A 1 181 ? -21.292 -12.399 -15.823 1 96.15 181 GLY A O 1
ATOM 1413 N N . LEU A 1 182 ? -23.476 -12.04 -16.247 1 97.07 182 LEU A N 1
ATOM 1414 C CA . LEU A 1 182 ? -23.698 -11.101 -15.154 1 97.07 182 LEU A CA 1
ATOM 1415 C C . LEU A 1 182 ? -24.443 -11.771 -14.004 1 97.07 182 LEU A C 1
ATOM 1417 O O . LEU A 1 182 ? -25.47 -12.419 -14.219 1 97.07 182 LEU A O 1
ATOM 1421 N N . PRO A 1 183 ? -23.888 -11.658 -12.835 1 97.41 183 PRO A N 1
ATOM 1422 C CA . PRO A 1 183 ? -24.688 -12.139 -11.705 1 97.41 183 PRO A CA 1
ATOM 1423 C C . PRO A 1 183 ? -25.924 -11.281 -11.45 1 97.41 183 PRO A C 1
ATOM 1425 O O . PRO A 1 183 ? -25.837 -10.05 -11.45 1 97.41 183 PRO A O 1
ATOM 1428 N N . GLN A 1 184 ? -27.053 -11.88 -11.194 1 94.48 184 GLN A N 1
ATOM 1429 C CA . GLN A 1 184 ? -28.306 -11.167 -10.975 1 94.48 184 GLN A CA 1
ATOM 1430 C C . GLN A 1 184 ? -28.67 -11.137 -9.493 1 94.48 184 GLN A C 1
ATOM 1432 O O . GLN A 1 184 ? -29.368 -10.229 -9.038 1 94.48 184 GLN A O 1
ATOM 1437 N N . THR A 1 185 ? -28.284 -12.16 -8.809 1 94.37 185 THR A N 1
ATOM 1438 C CA . THR A 1 185 ? -28.485 -12.264 -7.368 1 94.37 185 THR A CA 1
ATOM 1439 C C . THR A 1 185 ? -27.187 -12.655 -6.667 1 94.37 185 THR A C 1
ATOM 1441 O O . THR A 1 185 ? -26.255 -13.149 -7.306 1 94.37 185 THR A O 1
ATOM 1444 N N . PRO A 1 186 ? -27.07 -12.467 -5.394 1 95.45 186 PRO A N 1
ATOM 1445 C CA . PRO A 1 186 ? -25.86 -12.846 -4.662 1 95.45 186 PRO A CA 1
ATOM 1446 C C . PRO A 1 186 ? -25.535 -14.333 -4.788 1 95.45 186 PRO A C 1
ATOM 1448 O O . PRO A 1 186 ? -24.363 -14.717 -4.754 1 95.45 186 PRO A O 1
ATOM 1451 N N . ASP A 1 187 ? -26.512 -15.167 -5.006 1 95.16 187 ASP A N 1
ATOM 1452 C CA . ASP A 1 187 ? -26.291 -16.602 -5.153 1 95.16 187 ASP A CA 1
ATOM 1453 C C . ASP A 1 187 ? -25.487 -16.908 -6.414 1 95.16 187 ASP A C 1
ATOM 1455 O O . ASP A 1 187 ? -24.737 -17.886 -6.457 1 95.16 187 ASP A O 1
ATOM 1459 N N . ASP A 1 188 ? -25.653 -16.071 -7.414 1 96.99 188 ASP A N 1
ATOM 1460 C CA . ASP A 1 188 ? -24.943 -16.255 -8.676 1 96.99 188 ASP A CA 1
ATOM 1461 C C . ASP A 1 188 ? -23.435 -16.108 -8.483 1 96.99 188 ASP A C 1
ATOM 1463 O O . ASP A 1 188 ? -22.651 -16.548 -9.327 1 96.99 188 ASP A O 1
ATOM 1467 N N . LEU A 1 189 ? -22.976 -15.483 -7.349 1 97.32 189 LEU A N 1
ATOM 1468 C CA . LEU A 1 189 ? -21.561 -15.221 -7.111 1 97.32 189 LEU A CA 1
ATOM 1469 C C . LEU A 1 189 ? -20.791 -16.524 -6.925 1 97.32 189 LEU A C 1
ATOM 1471 O O . LEU A 1 189 ? -19.574 -16.564 -7.12 1 97.32 189 LEU A O 1
ATOM 1475 N N . GLU A 1 190 ? -21.478 -17.593 -6.561 1 95.11 190 GLU A N 1
ATOM 1476 C CA . GLU A 1 190 ? -20.848 -18.897 -6.382 1 95.11 190 GLU A CA 1
ATOM 1477 C C . GLU A 1 190 ? -20.247 -19.405 -7.69 1 95.11 190 GLU A C 1
ATOM 1479 O O . GLU A 1 190 ? -19.288 -20.179 -7.68 1 95.11 190 GLU A O 1
ATOM 1484 N N . ASP A 1 191 ? -20.798 -18.941 -8.779 1 95.35 191 ASP A N 1
ATOM 1485 C CA . ASP A 1 191 ? -20.349 -19.387 -10.094 1 95.35 191 ASP A CA 1
ATOM 1486 C C . ASP A 1 191 ? -19.328 -18.416 -10.684 1 95.35 191 ASP A C 1
ATOM 1488 O O . ASP A 1 191 ? -18.961 -18.53 -11.855 1 95.35 191 ASP A O 1
ATOM 1492 N N . HIS A 1 192 ? -18.93 -17.417 -9.949 1 97.38 192 HIS A N 1
ATOM 1493 C CA . HIS A 1 192 ? -17.99 -16.408 -10.425 1 97.38 192 HIS A CA 1
ATOM 1494 C C . HIS A 1 192 ? -16.684 -16.459 -9.639 1 97.38 192 HIS A C 1
ATOM 1496 O O . HIS A 1 192 ? -16.649 -16.969 -8.517 1 97.38 192 HIS A O 1
ATOM 1502 N N . ASN A 1 193 ? -15.607 -16.035 -10.283 1 97.81 193 ASN A N 1
ATOM 1503 C CA . ASN A 1 193 ? -14.302 -15.919 -9.641 1 97.81 193 ASN A CA 1
ATOM 1504 C C . ASN A 1 193 ? -14.202 -14.65 -8.799 1 97.81 193 ASN A C 1
ATOM 1506 O O . ASN A 1 193 ? -13.749 -13.612 -9.285 1 97.81 193 ASN A O 1
ATOM 1510 N N . CYS A 1 194 ? -14.576 -14.719 -7.491 1 98.34 194 CYS A N 1
ATOM 1511 C CA . CYS A 1 194 ? -14.565 -13.568 -6.595 1 98.34 194 CYS A CA 1
ATOM 1512 C C . CYS A 1 194 ? -13.245 -13.478 -5.84 1 98.34 194 CYS A C 1
ATOM 1514 O O . CYS A 1 194 ? -12.943 -14.332 -5.004 1 98.34 194 CYS A O 1
ATOM 1516 N N . LEU A 1 195 ? -12.511 -12.457 -6.131 1 98.13 195 LEU A N 1
ATOM 1517 C CA . LEU A 1 195 ? -11.195 -12.263 -5.532 1 98.13 195 LEU A CA 1
ATOM 1518 C C . LEU A 1 195 ? -11.319 -11.863 -4.065 1 98.13 195 LEU A C 1
ATOM 1520 O O . LEU A 1 195 ? -12.227 -11.115 -3.696 1 98.13 195 LEU A O 1
ATOM 1524 N N . ALA A 1 196 ? -10.389 -12.3 -3.314 1 96.91 196 ALA A N 1
ATOM 1525 C CA . ALA A 1 196 ? -10.534 -12.158 -1.868 1 96.91 196 ALA A CA 1
ATOM 1526 C C . ALA A 1 196 ? -9.491 -11.196 -1.304 1 96.91 196 ALA A C 1
ATOM 1528 O O . ALA A 1 196 ? -8.377 -11.103 -1.825 1 96.91 196 ALA A O 1
ATOM 1529 N N . TYR A 1 197 ? -9.905 -10.541 -0.326 1 94.7 197 TYR A N 1
ATOM 1530 C CA . TYR A 1 197 ? -9.02 -9.708 0.482 1 94.7 197 TYR A CA 1
ATOM 1531 C C . TYR A 1 197 ? -8.791 -10.329 1.855 1 94.7 197 TYR A C 1
ATOM 1533 O O . TYR A 1 197 ? -9.747 -10.654 2.563 1 94.7 197 TYR A O 1
ATOM 1541 N N . ARG A 1 198 ? -7.559 -10.503 2.222 1 91.92 198 ARG A N 1
ATOM 1542 C CA . ARG A 1 198 ? -7.224 -11.005 3.551 1 91.92 198 ARG A CA 1
ATOM 1543 C C . ARG A 1 198 ? -6.67 -9.892 4.433 1 91.92 198 ARG A C 1
ATOM 1545 O O . ARG A 1 198 ? -5.635 -9.3 4.118 1 91.92 198 ARG A O 1
ATOM 1552 N N . PHE A 1 199 ? -7.29 -9.71 5.522 1 86.44 199 PHE A N 1
ATOM 1553 C CA . PHE A 1 199 ? -6.841 -8.692 6.464 1 86.44 199 PHE A CA 1
ATOM 1554 C C . PHE A 1 199 ? -5.505 -9.081 7.086 1 86.44 199 PHE A C 1
ATOM 1556 O O . PHE A 1 199 ? -5.345 -10.201 7.576 1 86.44 199 PHE A O 1
ATOM 1563 N N . THR A 1 200 ? -4.588 -8.131 7.065 1 78.01 200 THR A N 1
ATOM 1564 C CA . THR A 1 200 ? -3.254 -8.409 7.586 1 78.01 200 THR A CA 1
ATOM 1565 C C . THR A 1 200 ? -3.294 -8.607 9.099 1 78.01 200 THR A C 1
ATOM 1567 O O . THR A 1 200 ? -2.544 -9.418 9.644 1 78.01 200 THR A O 1
ATOM 1570 N N . SER A 1 201 ? -4.108 -7.918 9.768 1 72.6 201 SER A N 1
ATOM 1571 C CA . SER A 1 201 ? -4.152 -7.94 11.227 1 72.6 201 SER A CA 1
ATOM 1572 C C . SER A 1 201 ? -4.765 -9.238 11.742 1 72.6 201 SER A C 1
ATOM 1574 O O . SER A 1 201 ? -4.203 -9.888 12.625 1 72.6 201 SER A O 1
ATOM 1576 N N . SER A 1 202 ? -5.864 -9.667 11.146 1 74.83 202 SER A N 1
ATOM 1577 C CA . SER A 1 202 ? -6.594 -10.822 11.658 1 74.83 202 SER A CA 1
ATOM 1578 C C . SER A 1 202 ? -6.269 -12.079 10.859 1 74.83 202 SER A C 1
ATOM 1580 O O . SER A 1 202 ? -6.514 -13.196 11.321 1 74.83 202 SER A O 1
ATOM 1582 N N . GLY A 1 203 ? -5.816 -11.855 9.685 1 83.27 203 GLY A N 1
ATOM 1583 C CA . GLY A 1 203 ? -5.583 -12.984 8.798 1 83.27 203 GLY A CA 1
ATOM 1584 C C . GLY A 1 203 ? -6.857 -13.534 8.185 1 83.27 203 GLY A C 1
ATOM 1585 O O . GLY A 1 203 ? -6.817 -14.496 7.415 1 83.27 203 GLY A O 1
ATOM 1586 N N . THR A 1 204 ? -7.949 -12.933 8.402 1 87.27 204 THR A N 1
ATOM 1587 C CA . THR A 1 204 ? -9.237 -13.424 7.924 1 87.27 204 THR A CA 1
ATOM 1588 C C . THR A 1 204 ? -9.573 -12.823 6.562 1 87.27 204 THR A C 1
ATOM 1590 O O . THR A 1 204 ? -9.068 -11.755 6.207 1 87.27 204 THR A O 1
ATOM 1593 N N . ILE A 1 205 ? -10.39 -13.599 5.846 1 92 205 ILE A N 1
ATOM 1594 C CA . ILE A 1 205 ? -10.871 -13.133 4.55 1 92 205 ILE A CA 1
ATOM 1595 C C . ILE A 1 205 ? -12.038 -12.168 4.749 1 92 205 ILE A C 1
ATOM 1597 O O . ILE A 1 205 ? -12.901 -12.396 5.6 1 92 205 ILE A O 1
ATOM 1601 N N . ASP A 1 206 ? -12.011 -11.169 4.014 1 91.68 206 ASP A N 1
ATOM 1602 C CA . ASP A 1 206 ? -13.107 -10.206 4.035 1 91.68 206 ASP A CA 1
ATOM 1603 C C . ASP A 1 206 ? -14.362 -10.786 3.387 1 91.68 206 ASP A C 1
ATOM 1605 O O . ASP A 1 206 ? -14.375 -11.064 2.186 1 91.68 206 ASP A O 1
ATOM 1609 N N . HIS A 1 207 ? -15.378 -10.914 4.18 1 94.66 207 HIS A N 1
ATOM 1610 C CA . HIS A 1 207 ? -16.655 -11.391 3.662 1 94.66 207 HIS A CA 1
ATOM 1611 C C . HIS A 1 207 ? -17.492 -10.241 3.114 1 94.66 207 HIS A C 1
ATOM 1613 O O . HIS A 1 207 ? -17.455 -9.13 3.648 1 94.66 207 HIS A O 1
ATOM 1619 N N . TRP A 1 208 ? -18.241 -10.583 2.081 1 95.81 208 TRP A N 1
ATOM 1620 C CA . TRP A 1 208 ? -19.099 -9.579 1.462 1 95.81 208 TRP A CA 1
ATOM 1621 C C . TRP A 1 208 ? -20.481 -9.57 2.107 1 95.81 208 TRP A C 1
ATOM 1623 O O . TRP A 1 208 ? -21.183 -10.583 2.099 1 95.81 208 TRP A O 1
ATOM 1633 N N . SER A 1 209 ? -20.83 -8.432 2.666 1 94.1 209 SER A N 1
ATOM 1634 C CA . SER A 1 209 ? -22.183 -8.241 3.179 1 94.1 209 SER A CA 1
ATOM 1635 C C . SER A 1 209 ? -23.089 -7.608 2.127 1 94.1 209 SER A C 1
ATOM 1637 O O . SER A 1 209 ? -22.836 -6.49 1.674 1 94.1 209 SER A O 1
ATOM 1639 N N . LEU A 1 210 ? -24.134 -8.355 1.74 1 95.24 210 LEU A N 1
ATOM 1640 C CA . LEU A 1 210 ? -25.072 -7.917 0.713 1 95.24 210 LEU A CA 1
ATOM 1641 C C . LEU A 1 210 ? -26.494 -7.865 1.262 1 95.24 210 LEU A C 1
ATOM 1643 O O . LEU A 1 210 ? -27.006 -8.867 1.767 1 95.24 210 LEU A O 1
ATOM 1647 N N . THR A 1 211 ? -27.064 -6.726 1.157 1 93.71 211 THR A N 1
ATOM 1648 C CA . THR A 1 211 ? -28.396 -6.532 1.719 1 93.71 211 THR A CA 1
ATOM 1649 C C . THR A 1 211 ? -29.428 -6.339 0.611 1 93.71 211 THR A C 1
ATOM 1651 O O . THR A 1 211 ? -29.248 -5.497 -0.272 1 93.71 211 THR A O 1
ATOM 1654 N N . SER A 1 212 ? -30.508 -7.108 0.732 1 91.5 212 SER A N 1
ATOM 1655 C CA . SER A 1 212 ? -31.558 -7.069 -0.281 1 91.5 212 SER A CA 1
ATOM 1656 C C . SER A 1 212 ? -32.227 -5.7 -0.331 1 91.5 212 SER A C 1
ATOM 1658 O O . SER A 1 212 ? -32.424 -5.06 0.705 1 91.5 212 SER A O 1
ATOM 1660 N N 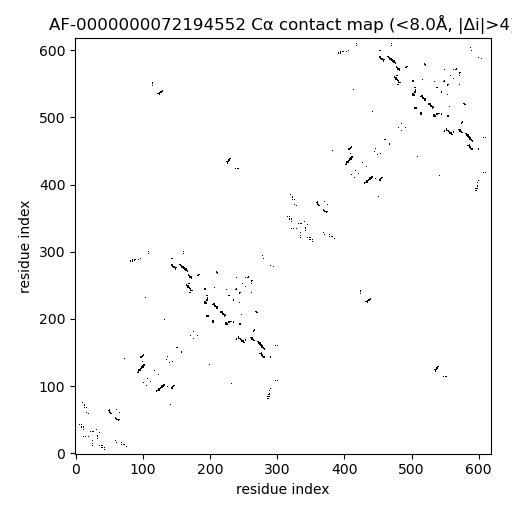. PRO A 1 213 ? -32.499 -5.319 -1.526 1 86.9 213 PRO A N 1
ATOM 1661 C CA . PRO A 1 213 ? -33.147 -4.014 -1.674 1 86.9 213 PRO A CA 1
ATOM 1662 C C . PRO A 1 213 ? -34.6 -4.02 -1.205 1 86.9 213 PRO A C 1
ATOM 1664 O O . PRO A 1 213 ? -35.214 -2.958 -1.071 1 86.9 213 PRO A O 1
ATOM 1667 N N . ASP A 1 214 ? -35.064 -5.121 -0.957 1 82.85 214 ASP A N 1
ATOM 1668 C CA . ASP A 1 214 ? -36.473 -5.226 -0.592 1 82.85 214 ASP A CA 1
ATOM 1669 C C . ASP A 1 214 ? -36.718 -4.688 0.816 1 82.85 214 ASP A C 1
ATOM 1671 O O . ASP A 1 214 ? -35.779 -4.277 1.501 1 82.85 214 ASP A O 1
ATOM 1675 N N . VAL A 1 215 ? -37.953 -4.658 1.158 1 76.6 215 VAL A N 1
ATOM 1676 C CA . VAL A 1 215 ? -38.419 -4.034 2.392 1 76.6 215 VAL A CA 1
ATOM 1677 C C . VAL A 1 215 ? -37.885 -4.806 3.596 1 76.6 215 VAL A C 1
ATOM 1679 O O . VAL A 1 215 ? -37.542 -4.211 4.62 1 76.6 215 VAL A O 1
ATOM 1682 N N . GLU A 1 216 ? -37.764 -6.114 3.487 1 77.48 216 GLU A N 1
ATOM 1683 C CA . GLU A 1 216 ? -37.351 -6.932 4.624 1 77.48 216 GLU A CA 1
ATOM 1684 C C . GLU A 1 216 ? -35.855 -6.795 4.887 1 77.48 216 GLU A C 1
ATOM 1686 O O . GLU A 1 216 ? -35.379 -7.116 5.978 1 77.48 216 GLU A O 1
ATOM 1691 N N . LYS A 1 217 ? -35.126 -6.246 4.014 1 79.4 217 LYS A N 1
ATOM 1692 C CA . LYS A 1 217 ? -33.692 -5.978 4.087 1 79.4 217 LYS A CA 1
ATOM 1693 C C . LYS A 1 217 ? -32.939 -7.17 4.67 1 79.4 217 LYS A C 1
ATOM 1695 O O . LYS A 1 217 ? -32.29 -7.052 5.712 1 79.4 217 LYS A O 1
ATOM 1700 N N . HIS A 1 218 ? -32.966 -8.293 3.997 1 87.75 218 HIS A N 1
ATOM 1701 C CA . HIS A 1 218 ? -32.197 -9.446 4.451 1 87.75 218 HIS A CA 1
ATOM 1702 C C . HIS A 1 218 ? -30.754 -9.372 3.965 1 87.75 218 HIS A C 1
ATOM 1704 O O . HIS A 1 218 ? -30.495 -8.943 2.838 1 87.75 218 HIS A O 1
ATOM 1710 N N . THR A 1 219 ? -29.854 -9.687 4.914 1 91.43 219 THR A N 1
ATOM 1711 C CA . THR A 1 219 ? -28.43 -9.593 4.612 1 91.43 219 THR A CA 1
ATOM 1712 C C . THR A 1 219 ? -27.83 -10.979 4.395 1 91.43 219 THR A C 1
ATOM 1714 O O . THR A 1 219 ? -28.075 -11.898 5.18 1 91.43 219 THR A O 1
ATOM 1717 N N . VAL A 1 220 ? -27.199 -11.055 3.259 1 92.33 220 VAL A N 1
ATOM 1718 C CA . VAL A 1 220 ? -26.459 -12.271 2.937 1 92.33 220 VAL A CA 1
ATOM 1719 C C . VAL A 1 220 ? -24.96 -12.01 3.058 1 92.33 220 VAL A C 1
ATOM 1721 O O . VAL A 1 220 ? -24.47 -10.96 2.637 1 92.33 220 VAL A O 1
ATOM 1724 N N . VAL A 1 221 ? -24.264 -12.962 3.717 1 94.45 221 VAL A N 1
ATOM 1725 C CA . VAL A 1 221 ? -22.813 -12.877 3.838 1 94.45 221 VAL A CA 1
ATOM 1726 C C . VAL A 1 221 ? -22.155 -13.89 2.905 1 94.45 221 VAL A C 1
ATOM 1728 O O . VAL A 1 221 ? -22.374 -15.097 3.035 1 94.45 221 VAL A O 1
ATOM 1731 N N . PHE A 1 222 ? -21.381 -13.361 1.993 1 95.61 222 PHE A N 1
ATOM 1732 C CA . PHE A 1 222 ? -20.748 -14.181 0.968 1 95.61 222 PHE A CA 1
ATOM 1733 C C . PHE A 1 222 ? -19.237 -14.227 1.167 1 95.61 222 PHE A C 1
ATOM 1735 O O . PHE A 1 222 ? -18.599 -13.188 1.351 1 95.61 222 PHE A O 1
ATOM 1742 N N . GLU A 1 223 ? -18.711 -15.371 1.194 1 94.08 223 GLU A N 1
ATOM 1743 C CA . GLU A 1 223 ? -17.26 -15.533 1.226 1 94.08 223 GLU A CA 1
ATOM 1744 C C . GLU A 1 223 ? -16.69 -15.688 -0.181 1 94.08 223 GLU A C 1
ATOM 1746 O O . GLU A 1 223 ? -16.985 -16.665 -0.872 1 94.08 223 GLU A O 1
ATOM 1751 N N . PRO A 1 224 ? -15.854 -14.765 -0.612 1 95.44 224 PRO A N 1
ATOM 1752 C CA . PRO A 1 224 ? -15.257 -14.882 -1.944 1 95.44 224 PRO A CA 1
ATOM 1753 C C . PRO A 1 224 ? -14.354 -16.106 -2.08 1 95.44 224 PRO A C 1
ATOM 1755 O O . PRO A 1 224 ? -13.531 -16.372 -1.2 1 95.44 224 PRO A O 1
ATOM 1758 N N . LYS A 1 225 ? -14.492 -16.88 -3.115 1 89.96 225 LYS A N 1
ATOM 1759 C CA . LYS A 1 225 ? -13.766 -18.123 -3.359 1 89.96 225 LYS A CA 1
ATOM 1760 C C . LYS A 1 225 ? -12.996 -18.061 -4.675 1 89.96 225 LYS A C 1
ATOM 1762 O O . LYS A 1 225 ? -12.825 -19.079 -5.349 1 89.96 225 LYS A O 1
ATOM 1767 N N . GLY A 1 226 ? -12.448 -17.03 -4.996 1 92.86 226 GLY A N 1
ATOM 1768 C CA . GLY A 1 226 ? -11.726 -16.915 -6.253 1 92.86 226 GLY A CA 1
ATOM 1769 C C . GLY A 1 226 ? -10.295 -17.411 -6.167 1 92.86 226 GLY A C 1
ATOM 1770 O O . GLY A 1 226 ? -9.866 -17.906 -5.122 1 92.86 226 GLY A O 1
ATOM 1771 N N . ASN A 1 227 ? -9.576 -17.4 -7.254 1 95.55 227 ASN A N 1
ATOM 1772 C CA . ASN A 1 227 ? -8.254 -18.011 -7.348 1 95.55 227 ASN A CA 1
ATOM 1773 C C . ASN A 1 227 ? -7.149 -17.007 -7.034 1 95.55 227 ASN A C 1
ATOM 1775 O O . ASN A 1 227 ? -5.972 -17.274 -7.283 1 95.55 227 ASN A O 1
ATOM 1779 N N . ALA A 1 228 ? -7.521 -15.883 -6.465 1 97.82 228 ALA A N 1
ATOM 1780 C CA . ALA A 1 228 ? -6.501 -14.918 -6.062 1 97.82 228 ALA A CA 1
ATOM 1781 C C . ALA A 1 228 ? -6.879 -14.237 -4.75 1 97.82 228 ALA A C 1
ATOM 1783 O O . ALA A 1 228 ? -8.039 -13.875 -4.542 1 97.82 228 ALA A O 1
ATOM 1784 N N . ILE A 1 229 ? -5.963 -14.127 -3.87 1 97.22 229 ILE A N 1
ATOM 1785 C CA . ILE A 1 229 ? -6.116 -13.491 -2.566 1 97.22 229 ILE A CA 1
ATOM 1786 C C . ILE A 1 229 ? -5.066 -12.396 -2.399 1 97.22 229 ILE A C 1
ATOM 1788 O O . ILE A 1 229 ? -3.904 -12.579 -2.77 1 97.22 229 ILE A O 1
ATOM 1792 N N . PHE A 1 230 ? -5.519 -11.309 -1.869 1 95.99 230 PHE A N 1
ATOM 1793 C CA . PHE A 1 230 ? -4.648 -10.149 -1.713 1 95.99 230 PHE A CA 1
ATOM 1794 C C . PHE A 1 230 ? -4.778 -9.559 -0.314 1 95.99 230 PHE A C 1
ATOM 1796 O O . PHE A 1 230 ? -5.819 -9.699 0.33 1 95.99 230 PHE A O 1
ATOM 1803 N N . ASN A 1 231 ? -3.75 -8.875 0.153 1 91.61 231 ASN A N 1
ATOM 1804 C CA . ASN A 1 231 ? -3.874 -8.02 1.329 1 91.61 231 ASN A CA 1
ATOM 1805 C C . ASN A 1 231 ? -3.659 -6.55 0.978 1 91.61 231 ASN A C 1
ATOM 1807 O O . ASN A 1 231 ? -3.329 -5.742 1.848 1 91.61 231 ASN A O 1
ATOM 1811 N N . ASP A 1 232 ? -3.8 -6.326 -0.303 1 91.42 232 ASP A N 1
ATOM 1812 C CA . ASP A 1 232 ? -3.677 -4.984 -0.862 1 91.42 232 ASP A CA 1
ATOM 1813 C C . ASP A 1 232 ? -4.795 -4.702 -1.864 1 91.42 232 ASP A C 1
ATOM 1815 O O . ASP A 1 232 ? -4.967 -5.442 -2.835 1 91.42 232 ASP A O 1
ATOM 1819 N N . ASP A 1 233 ? -5.474 -3.602 -1.664 1 90.87 233 ASP A N 1
ATOM 1820 C CA . ASP A 1 233 ? -6.661 -3.301 -2.458 1 90.87 233 ASP A CA 1
ATOM 1821 C C . ASP A 1 233 ? -6.287 -2.956 -3.898 1 90.87 233 ASP A C 1
ATOM 1823 O O . ASP A 1 233 ? -7.022 -3.284 -4.831 1 90.87 233 ASP A O 1
ATOM 1827 N N . TYR A 1 234 ? -5.239 -2.318 -4.027 1 91.3 234 TYR A N 1
ATOM 1828 C CA . TYR A 1 234 ? -4.831 -1.914 -5.368 1 91.3 234 TYR A CA 1
ATOM 1829 C C . TYR A 1 234 ? -4.536 -3.13 -6.238 1 91.3 234 TYR A C 1
ATOM 1831 O O . TYR A 1 234 ? -5.006 -3.218 -7.374 1 91.3 234 TYR A O 1
ATOM 1839 N N . SER A 1 235 ? -3.771 -4.047 -5.64 1 94.09 235 SER A N 1
ATOM 1840 C CA . SER A 1 235 ? -3.446 -5.26 -6.383 1 94.09 235 SER A CA 1
ATOM 1841 C C . SER A 1 235 ? -4.705 -6.04 -6.745 1 94.09 235 SER A C 1
ATOM 1843 O O . SER A 1 235 ? -4.813 -6.576 -7.85 1 94.09 235 SER A O 1
ATOM 1845 N N . MET A 1 236 ? -5.55 -6.072 -5.813 1 96.19 236 MET A N 1
ATOM 1846 C CA . MET A 1 236 ? -6.805 -6.783 -6.041 1 96.19 236 MET A CA 1
ATOM 1847 C C . MET A 1 236 ? -7.595 -6.142 -7.177 1 96.19 236 MET A C 1
ATOM 1849 O O . MET A 1 236 ? -8.101 -6.84 -8.057 1 96.19 236 MET A O 1
ATOM 1853 N N . LEU A 1 237 ? -7.631 -4.852 -7.205 1 95.98 237 LEU A N 1
ATOM 1854 C CA . LEU A 1 237 ? -8.352 -4.127 -8.246 1 95.98 237 LEU A CA 1
ATOM 1855 C C . LEU A 1 237 ? -7.688 -4.322 -9.604 1 95.98 237 LEU A C 1
ATOM 1857 O O . LEU A 1 237 ? -8.372 -4.473 -10.619 1 95.98 237 LEU A O 1
ATOM 1861 N N . GLN A 1 238 ? -6.356 -4.333 -9.605 1 96.13 238 GLN A N 1
ATOM 1862 C CA . GLN A 1 238 ? -5.639 -4.566 -10.855 1 96.13 238 GLN A CA 1
ATOM 1863 C C . GLN A 1 238 ? -5.999 -5.924 -11.449 1 96.13 238 GLN A C 1
ATOM 1865 O O . GLN A 1 238 ? -6.158 -6.053 -12.665 1 96.13 238 GLN A O 1
ATOM 1870 N N . ALA A 1 239 ? -6.119 -6.871 -10.582 1 97.47 239 ALA A N 1
ATOM 1871 C CA . ALA A 1 239 ? -6.516 -8.198 -11.047 1 97.47 239 ALA A CA 1
ATOM 1872 C C . ALA A 1 239 ? -7.901 -8.164 -11.686 1 97.47 239 ALA A C 1
ATOM 1874 O O . ALA A 1 239 ? -8.117 -8.755 -12.746 1 97.47 239 ALA A O 1
ATOM 1875 N N . ALA A 1 240 ? -8.823 -7.436 -11.066 1 98.1 240 ALA A N 1
ATOM 1876 C CA . ALA A 1 240 ? -10.178 -7.326 -11.602 1 98.1 240 ALA A CA 1
ATOM 1877 C C . ALA A 1 240 ? -10.177 -6.618 -12.954 1 98.1 240 ALA A C 1
ATOM 1879 O O . ALA A 1 240 ? -10.865 -7.043 -13.885 1 98.1 240 ALA A O 1
ATOM 1880 N N . ILE A 1 241 ? -9.433 -5.582 -13.082 1 97.84 241 ILE A N 1
ATOM 1881 C CA . ILE A 1 241 ? -9.33 -4.807 -14.313 1 97.84 241 ILE A CA 1
ATOM 1882 C C . ILE A 1 241 ? -8.804 -5.695 -15.439 1 97.84 241 ILE A C 1
ATOM 1884 O O . ILE A 1 241 ? -9.222 -5.56 -16.591 1 97.84 241 ILE A O 1
ATOM 1888 N N . GLN A 1 242 ? -7.951 -6.622 -15.086 1 97.57 242 GLN A N 1
ATOM 1889 C CA . GLN A 1 242 ? -7.335 -7.506 -16.07 1 97.57 242 GLN A CA 1
ATOM 1890 C C . GLN A 1 242 ? -8.23 -8.705 -16.369 1 97.57 242 GLN A C 1
ATOM 1892 O O . GLN A 1 242 ? -7.815 -9.639 -17.058 1 97.57 242 GLN A O 1
ATOM 1897 N N . GLY A 1 243 ? -9.329 -8.747 -15.758 1 97.1 243 GLY A N 1
ATOM 1898 C CA . GLY A 1 243 ? -10.321 -9.749 -16.116 1 97.1 243 GLY A CA 1
ATOM 1899 C C . GLY A 1 243 ? -10.197 -11.026 -15.307 1 97.1 243 GLY A C 1
ATOM 1900 O O . GLY A 1 243 ? -10.731 -12.067 -15.694 1 97.1 243 GLY A O 1
ATOM 1901 N N . VAL A 1 244 ? -9.505 -10.957 -14.177 1 97.45 244 VAL A N 1
ATOM 1902 C CA . VAL A 1 244 ? -9.289 -12.162 -13.383 1 97.45 244 VAL A CA 1
ATOM 1903 C C . VAL A 1 244 ? -10.588 -12.565 -12.691 1 97.45 244 VAL A C 1
ATOM 1905 O O . VAL A 1 244 ? -10.91 -13.753 -12.604 1 97.45 244 VAL A O 1
ATOM 1908 N N . GLY A 1 245 ? -11.277 -11.589 -12.177 1 98.09 245 GLY A N 1
ATOM 1909 C CA . GLY A 1 245 ? -12.49 -11.885 -11.432 1 98.09 245 GLY A CA 1
ATOM 1910 C C . GLY A 1 245 ? -13.192 -10.642 -10.918 1 98.09 245 GLY A C 1
ATOM 1911 O O . GLY A 1 245 ? -12.961 -9.54 -11.419 1 98.09 245 GLY A O 1
ATOM 1912 N N . LEU A 1 246 ? -14.105 -10.845 -9.924 1 98.5 246 LEU A N 1
ATOM 1913 C CA . LEU A 1 246 ? -14.896 -9.779 -9.32 1 98.5 246 LEU A CA 1
ATOM 1914 C C . LEU A 1 246 ? -14.295 -9.344 -7.988 1 98.5 246 LEU A C 1
ATOM 1916 O O . LEU A 1 246 ? -13.738 -10.166 -7.256 1 98.5 246 LEU A O 1
ATOM 1920 N N . VAL A 1 247 ? -14.443 -8.109 -7.7 1 98.19 247 VAL A N 1
ATOM 1921 C CA . VAL A 1 247 ? -14.039 -7.59 -6.397 1 98.19 247 VAL A CA 1
ATOM 1922 C C . VAL A 1 247 ? -15.155 -6.725 -5.816 1 98.19 247 VAL A C 1
ATOM 1924 O O . VAL A 1 247 ? -15.978 -6.182 -6.558 1 98.19 247 VAL A O 1
ATOM 1927 N N . LYS A 1 248 ? -15.231 -6.68 -4.517 1 97.03 248 LYS A N 1
ATOM 1928 C CA . LYS A 1 248 ? -16.088 -5.742 -3.798 1 97.03 248 LYS A CA 1
ATOM 1929 C C . LYS A 1 248 ? -15.261 -4.678 -3.082 1 97.03 248 LYS A C 1
ATOM 1931 O O . LYS A 1 248 ? -14.323 -5.002 -2.35 1 97.03 248 LYS A O 1
ATOM 1936 N N . HIS A 1 249 ? -15.57 -3.433 -3.398 1 94.66 249 HIS A N 1
ATOM 1937 C CA . HIS A 1 249 ? -14.839 -2.329 -2.786 1 94.66 249 HIS A CA 1
ATOM 1938 C C . HIS A 1 249 ? -15.71 -1.081 -2.683 1 94.66 249 HIS A C 1
ATOM 1940 O O . HIS A 1 249 ? -16.859 -1.082 -3.133 1 94.66 249 HIS A O 1
ATOM 1946 N N . ILE A 1 250 ? -15.205 -0.064 -2.078 1 93.28 250 ILE A N 1
ATOM 1947 C CA . ILE A 1 250 ? -15.912 1.208 -1.987 1 93.28 250 ILE A CA 1
ATOM 1948 C C . ILE A 1 250 ? -16.078 1.808 -3.381 1 93.28 250 ILE A C 1
ATOM 1950 O O . ILE A 1 250 ? -15.149 1.778 -4.191 1 93.28 250 ILE A O 1
ATOM 1954 N N . ASP A 1 251 ? -17.206 2.365 -3.648 1 93.6 251 ASP A N 1
ATOM 1955 C CA . ASP A 1 251 ? -17.549 2.858 -4.979 1 93.6 251 ASP A CA 1
ATOM 1956 C C . ASP A 1 251 ? -16.61 3.983 -5.407 1 93.6 251 ASP A C 1
ATOM 1958 O O . ASP A 1 251 ? -16.203 4.051 -6.568 1 93.6 251 ASP A O 1
ATOM 1962 N N . LEU A 1 252 ? -16.238 4.804 -4.478 1 91.46 252 LEU A N 1
ATOM 1963 C CA . LEU A 1 252 ? -15.372 5.94 -4.777 1 91.46 252 LEU A CA 1
ATOM 1964 C C . LEU A 1 252 ? -14.049 5.472 -5.375 1 91.46 252 LEU A C 1
ATOM 1966 O O . LEU A 1 252 ? -13.467 6.158 -6.217 1 91.46 252 LEU A O 1
ATOM 1970 N N . TRP A 1 253 ? -13.656 4.304 -5.011 1 91.01 253 TRP A N 1
ATOM 1971 C CA . TRP A 1 253 ? -12.369 3.765 -5.438 1 91.01 253 TRP A CA 1
ATOM 1972 C C . TRP A 1 253 ? -12.453 3.212 -6.857 1 91.01 253 TRP A C 1
ATOM 1974 O O . TRP A 1 253 ? -11.461 3.208 -7.589 1 91.01 253 TRP A O 1
ATOM 1984 N N . VAL A 1 254 ? -13.622 2.795 -7.26 1 95.49 254 VAL A N 1
ATOM 1985 C CA . VAL A 1 254 ? -13.721 2.095 -8.537 1 95.49 254 VAL A CA 1
ATOM 1986 C C . VAL A 1 254 ? -14.404 2.992 -9.567 1 95.49 254 VAL A C 1
ATOM 1988 O O . VAL A 1 254 ? -14.452 2.661 -10.754 1 95.49 254 VAL A O 1
ATOM 1991 N N . GLU A 1 255 ? -14.853 4.145 -9.187 1 93.35 255 GLU A N 1
ATOM 1992 C CA . GLU A 1 255 ? -15.638 5.034 -10.037 1 93.35 255 GLU A CA 1
ATOM 1993 C C . GLU A 1 255 ? -14.871 5.405 -11.304 1 93.35 255 GLU A C 1
ATOM 1995 O O . GLU A 1 255 ? -15.431 5.387 -12.402 1 93.35 255 GLU A O 1
ATOM 2000 N N . LYS A 1 256 ? -13.653 5.762 -11.18 1 92.16 256 LYS A N 1
ATOM 2001 C CA . LYS A 1 256 ? -12.843 6.155 -12.33 1 92.16 256 LYS A CA 1
ATOM 2002 C C . LYS A 1 256 ? -12.748 5.021 -13.348 1 92.16 256 LYS A C 1
ATOM 2004 O O . LYS A 1 256 ? -12.845 5.254 -14.554 1 92.16 256 LYS A O 1
ATOM 2009 N N . HIS A 1 257 ? -12.584 3.857 -12.886 1 96.35 257 HIS A N 1
ATOM 2010 C CA . HIS A 1 257 ? -12.425 2.707 -13.769 1 96.35 257 HIS A CA 1
ATOM 2011 C C . HIS A 1 257 ? -13.744 2.34 -14.44 1 96.35 257 HIS A C 1
ATOM 2013 O O . HIS A 1 257 ? -13.756 1.862 -15.577 1 96.35 257 HIS A O 1
ATOM 2019 N N . ILE A 1 258 ? -14.834 2.638 -13.721 1 96.38 258 ILE A N 1
ATOM 2020 C CA . ILE A 1 258 ? -16.153 2.407 -14.299 1 96.38 258 ILE A CA 1
ATOM 2021 C C . ILE A 1 258 ? -16.42 3.428 -15.402 1 96.38 258 ILE A C 1
ATOM 2023 O O . ILE A 1 258 ? -16.848 3.067 -16.501 1 96.38 258 ILE A O 1
ATOM 2027 N N . SER A 1 259 ? -16.11 4.637 -15.157 1 95.44 259 SER A N 1
ATOM 2028 C CA . SER A 1 259 ? -16.344 5.712 -16.116 1 95.44 259 SER A CA 1
ATOM 2029 C C . SER A 1 259 ? -15.493 5.53 -17.369 1 95.44 259 SER A C 1
ATOM 2031 O O . SER A 1 259 ? -15.907 5.905 -18.467 1 95.44 259 SER A O 1
ATOM 2033 N N . GLU A 1 260 ? -14.369 4.871 -17.24 1 95.78 260 GLU A N 1
ATOM 2034 C CA . GLU A 1 260 ? -13.448 4.649 -18.351 1 95.78 260 GLU A CA 1
ATOM 2035 C C . GLU A 1 260 ? -13.771 3.351 -19.085 1 95.78 260 GLU A C 1
ATOM 2037 O O . GLU A 1 260 ? -13.104 3 -20.06 1 95.78 260 GLU A O 1
ATOM 2042 N N . GLY A 1 261 ? -14.677 2.653 -18.542 1 96.23 261 GLY A N 1
ATOM 2043 C CA . GLY A 1 261 ? -15.118 1.434 -19.202 1 96.23 261 GLY A CA 1
ATOM 2044 C C . GLY A 1 261 ? -14.234 0.239 -18.901 1 96.23 261 GLY A C 1
ATOM 2045 O O . GLY A 1 261 ? -14.346 -0.802 -19.552 1 96.23 261 GLY A O 1
ATOM 2046 N N . ARG A 1 262 ? -13.432 0.373 -17.938 1 97.6 262 ARG A N 1
ATOM 2047 C CA . ARG A 1 262 ? -12.521 -0.709 -17.58 1 97.6 262 ARG A CA 1
ATOM 2048 C C . ARG A 1 262 ? -13.184 -1.687 -16.616 1 97.6 262 ARG A C 1
ATOM 2050 O O . ARG A 1 262 ? -12.774 -2.846 -16.519 1 97.6 262 ARG A O 1
ATOM 2057 N N . LEU A 1 263 ? -14.155 -1.159 -15.857 1 98.32 263 LEU A N 1
ATOM 2058 C CA . LEU A 1 263 ? -14.925 -1.976 -14.925 1 98.32 263 LEU A CA 1
ATOM 2059 C C . LEU A 1 263 ? -16.421 -1.745 -15.108 1 98.32 263 LEU A C 1
ATOM 2061 O O . LEU A 1 263 ? -16.837 -0.682 -15.575 1 98.32 263 LEU A O 1
ATOM 2065 N N . ALA A 1 264 ? -17.161 -2.706 -14.814 1 98.22 264 ALA A N 1
ATOM 2066 C CA . ALA A 1 264 ? -18.619 -2.627 -14.781 1 98.22 264 ALA A CA 1
ATOM 2067 C C . ALA A 1 264 ? -19.162 -3.064 -13.423 1 98.22 264 ALA A C 1
ATOM 2069 O O . ALA A 1 264 ? -18.667 -4.025 -12.83 1 98.22 264 ALA A O 1
ATOM 2070 N N . ARG A 1 265 ? -20.215 -2.434 -13 1 97.51 265 ARG A N 1
ATOM 2071 C CA . ARG A 1 265 ? -20.821 -2.681 -11.696 1 97.51 265 ARG A CA 1
ATOM 2072 C C . ARG A 1 265 ? -21.961 -3.689 -11.804 1 97.51 265 ARG A C 1
ATOM 2074 O O . ARG A 1 265 ? -22.729 -3.664 -12.767 1 97.51 265 ARG A O 1
ATOM 2081 N N . VAL A 1 266 ? -22.062 -4.559 -10.812 1 97.83 266 VAL A N 1
ATOM 2082 C CA . VAL A 1 266 ? -23.145 -5.534 -10.756 1 97.83 266 VAL A CA 1
ATOM 2083 C C . VAL A 1 266 ? -23.758 -5.547 -9.357 1 97.83 266 VAL A C 1
ATOM 2085 O O . VAL A 1 266 ? -23.151 -5.056 -8.402 1 97.83 266 VAL A O 1
ATOM 2088 N N . LEU A 1 267 ? -25.025 -5.961 -9.231 1 97.18 267 LEU A N 1
ATOM 2089 C CA . LEU A 1 267 ? -25.73 -6.161 -7.97 1 97.18 267 LEU A CA 1
ATOM 2090 C C . LEU A 1 267 ? -25.809 -4.86 -7.178 1 97.18 267 LEU A C 1
ATOM 2092 O O . LEU A 1 267 ? -25.711 -4.869 -5.949 1 97.18 267 LEU A O 1
ATOM 2096 N N . ALA A 1 268 ? -25.929 -3.765 -7.873 1 95.27 268 ALA A N 1
ATOM 2097 C CA . ALA A 1 268 ? -25.943 -2.433 -7.273 1 95.27 268 ALA A CA 1
ATOM 2098 C C . ALA A 1 268 ? -27.024 -2.326 -6.201 1 95.27 268 ALA A C 1
ATOM 2100 O O . ALA A 1 268 ? -26.784 -1.78 -5.121 1 95.27 268 ALA A O 1
ATOM 2101 N N . PRO A 1 269 ? -28.186 -2.918 -6.41 1 94.46 269 PRO A N 1
ATOM 2102 C CA . PRO A 1 269 ? -29.246 -2.772 -5.41 1 94.46 269 PRO A CA 1
ATOM 2103 C C . PRO A 1 269 ? -28.917 -3.473 -4.094 1 94.46 269 PRO A C 1
ATOM 2105 O O . PRO A 1 269 ? -29.546 -3.197 -3.069 1 94.46 269 PRO A O 1
ATOM 2108 N N . TRP A 1 270 ? -27.949 -4.358 -4.131 1 95.09 270 TRP A N 1
ATOM 2109 C CA . TRP A 1 270 ? -27.616 -5.148 -2.95 1 95.09 270 TRP A CA 1
ATOM 2110 C C . TRP A 1 270 ? -26.544 -4.454 -2.116 1 95.09 270 TRP A C 1
ATOM 2112 O O . TRP A 1 270 ? -26.205 -4.914 -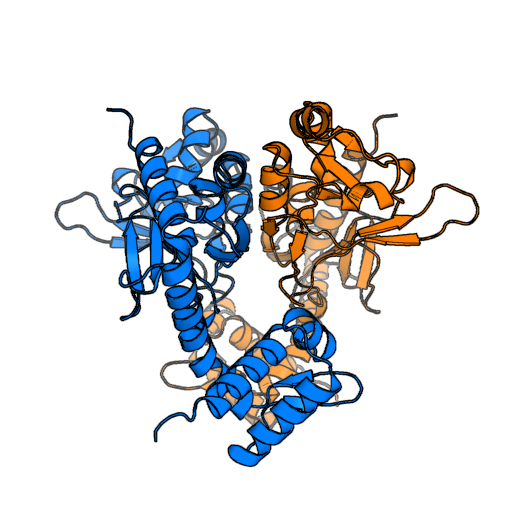1.023 1 95.09 270 TRP A O 1
ATOM 2122 N N . CYS A 1 271 ? -25.995 -3.383 -2.641 1 93.64 271 CYS A N 1
ATOM 2123 C CA . CYS A 1 271 ? -24.919 -2.66 -1.972 1 93.64 271 CYS A CA 1
ATOM 2124 C C . CYS A 1 271 ? -25.458 -1.442 -1.232 1 93.64 271 CYS A C 1
ATOM 2126 O O . CYS A 1 271 ? -25.837 -0.449 -1.855 1 93.64 271 CYS A O 1
ATOM 2128 N N . LYS A 1 272 ? -25.368 -1.472 0.044 1 88.14 272 LYS A N 1
ATOM 2129 C CA . LYS A 1 272 ? -25.974 -0.438 0.878 1 88.14 272 LYS A CA 1
ATOM 2130 C C . LYS A 1 272 ? -24.995 0.705 1.134 1 88.14 272 LYS A C 1
ATOM 2132 O O . LYS A 1 272 ? -23.782 0.49 1.188 1 88.14 272 LYS A O 1
ATOM 2137 N N . GLU A 1 273 ? -25.648 1.793 1.395 1 90.06 273 GLU A N 1
ATOM 2138 C CA . GLU A 1 273 ? -24.882 2.978 1.77 1 90.06 273 GLU A CA 1
ATOM 2139 C C . GLU A 1 273 ? -24.383 2.88 3.209 1 90.06 273 GLU A C 1
ATOM 2141 O O . GLU A 1 273 ? -25.034 2.265 4.057 1 90.06 273 GLU A O 1
ATOM 2146 N N . PHE A 1 274 ? -23.287 3.521 3.445 1 88.92 274 PHE A N 1
ATOM 2147 C CA . PHE A 1 274 ? -22.732 3.652 4.788 1 88.92 274 PHE A CA 1
ATOM 2148 C C . PHE A 1 274 ? -22.069 5.012 4.97 1 88.92 274 PHE A C 1
ATOM 2150 O O . PHE A 1 274 ? -21.816 5.72 3.993 1 88.92 274 PHE A O 1
ATOM 2157 N N . PRO A 1 275 ? -21.839 5.577 6.123 1 88.01 275 PRO A N 1
ATOM 2158 C CA . PRO A 1 275 ? -21.429 6.957 6.393 1 88.01 275 PRO A CA 1
ATOM 2159 C C . PRO A 1 275 ? -20.104 7.32 5.725 1 88.01 275 PRO A C 1
ATOM 2161 O O . PRO A 1 275 ? -19.856 8.493 5.436 1 88.01 275 PRO A O 1
ATOM 2164 N N . GLY A 1 276 ? -19.222 6.393 5.475 1 91.34 276 GLY A N 1
ATOM 2165 C CA . GLY A 1 276 ? -17.979 6.687 4.78 1 91.34 276 GLY A CA 1
ATOM 2166 C C . GLY A 1 276 ? -16.815 6.938 5.721 1 91.34 276 GLY A C 1
ATOM 2167 O O . GLY A 1 276 ? -16.717 6.31 6.777 1 91.34 276 GLY A O 1
ATOM 2168 N N . PHE A 1 277 ? -15.898 7.891 5.276 1 92.41 277 PHE A N 1
ATOM 2169 C CA . PHE A 1 277 ? -14.672 8.116 6.031 1 92.41 277 PHE A CA 1
ATOM 2170 C C . PHE A 1 277 ? -14.841 9.274 7.007 1 92.41 277 PHE A C 1
ATOM 2172 O O . PHE A 1 277 ? -15.477 10.278 6.682 1 92.41 277 PHE A O 1
ATOM 2179 N N . TYR A 1 278 ? -14.17 9.113 8.134 1 91.69 278 TYR A N 1
ATOM 2180 C CA . TYR A 1 278 ? -14.145 10.141 9.169 1 91.69 278 TYR A CA 1
ATOM 2181 C C . TYR A 1 278 ? -12.712 10.505 9.54 1 91.69 278 TYR A C 1
ATOM 2183 O O . TYR A 1 278 ? -11.834 9.64 9.576 1 91.69 278 TYR A O 1
ATOM 2191 N N . LEU A 1 279 ? -12.551 11.746 9.759 1 91.81 279 LEU A N 1
ATOM 2192 C CA . LEU A 1 279 ? -11.333 12.241 10.392 1 91.81 279 LEU A CA 1
ATOM 2193 C C . LEU A 1 279 ? -11.473 12.244 11.91 1 91.81 279 LEU A C 1
ATOM 2195 O O . LEU A 1 279 ? -12.389 12.866 12.453 1 91.81 279 LEU A O 1
ATOM 2199 N N . TYR A 1 280 ? -10.611 11.51 12.546 1 88.65 280 TYR A N 1
ATOM 2200 C CA . TYR A 1 280 ? -10.605 11.454 14.004 1 88.65 280 TYR A CA 1
ATOM 2201 C C . TYR A 1 280 ? -9.498 12.33 14.579 1 88.65 280 TYR A C 1
ATOM 2203 O O . TYR A 1 280 ? -8.328 12.176 14.221 1 88.65 280 TYR A O 1
ATOM 2211 N N . ILE A 1 281 ? -9.832 13.247 15.3 1 86.1 281 ILE A N 1
ATOM 2212 C CA . ILE A 1 281 ? -8.874 14.125 15.962 1 86.1 281 ILE A CA 1
ATOM 2213 C C . ILE A 1 281 ? -9.187 14.198 17.455 1 86.1 281 ILE A C 1
ATOM 2215 O O . ILE A 1 281 ? -10.324 13.963 17.869 1 86.1 281 ILE A O 1
ATOM 2219 N N . PRO A 1 282 ? -8.075 14.494 18.148 1 76.91 282 PRO A N 1
ATOM 2220 C CA . PRO A 1 282 ? -8.37 14.701 19.568 1 76.91 282 PRO A CA 1
ATOM 2221 C C . PRO A 1 282 ? -9.237 15.933 19.817 1 76.91 282 PRO A C 1
ATOM 2223 O O . PRO A 1 282 ? -9.161 16.908 19.066 1 76.91 282 PRO A O 1
ATOM 2226 N N . SER A 1 283 ? -9.938 15.961 21.003 1 70.43 283 SER A N 1
ATOM 2227 C CA . SER A 1 283 ? -10.938 16.907 21.489 1 70.43 283 SER A CA 1
ATOM 2228 C C . SER A 1 283 ? -10.886 18.216 20.708 1 70.43 283 SER A C 1
ATOM 2230 O O . SER A 1 283 ? -9.819 18.628 20.247 1 70.43 283 SER A O 1
ATOM 2232 N N . ARG A 1 284 ? -11.923 18.772 20.355 1 65.8 284 ARG A N 1
ATOM 2233 C CA . ARG A 1 284 ? -12.042 20.041 19.643 1 65.8 284 ARG A CA 1
ATOM 2234 C C . ARG A 1 284 ? -11.658 21.211 20.541 1 65.8 284 ARG A C 1
ATOM 2236 O O . ARG A 1 284 ? -11.267 22.273 20.053 1 65.8 284 ARG A O 1
ATOM 2243 N N . GLU A 1 285 ? -11.703 20.909 21.762 1 66.44 285 GLU A N 1
ATOM 2244 C CA . GLU A 1 285 ? -11.305 21.974 22.677 1 66.44 285 GLU A CA 1
ATOM 2245 C C . GLU A 1 285 ? -9.795 22.193 22.646 1 66.44 285 GLU A C 1
ATOM 2247 O O . GLU A 1 285 ? -9.022 21.254 22.847 1 66.44 285 GLU A O 1
ATOM 2252 N N . ASN A 1 286 ? -9.331 23.411 22.102 1 71.93 286 ASN A N 1
ATOM 2253 C CA . ASN A 1 286 ? -7.936 23.829 22.029 1 71.93 286 ASN A CA 1
ATOM 2254 C C . ASN A 1 286 ? -7.182 23.079 20.934 1 71.93 286 ASN A C 1
ATOM 2256 O O . ASN A 1 286 ? -6.053 22.633 21.146 1 71.93 286 ASN A O 1
ATOM 2260 N N . MET A 1 287 ? -7.823 22.845 19.918 1 79.43 287 MET A N 1
ATOM 2261 C CA . MET A 1 287 ? -7.215 22.174 18.773 1 79.43 287 MET A CA 1
ATOM 2262 C C . MET A 1 287 ? -6.071 23.004 18.2 1 79.43 287 MET A C 1
ATOM 2264 O O . MET A 1 287 ? -6.249 24.182 17.886 1 79.43 287 MET A O 1
ATOM 2268 N N . PRO A 1 288 ? -4.892 22.383 18.14 1 82.34 288 PRO A N 1
ATOM 2269 C CA . PRO A 1 288 ? -3.789 23.102 17.498 1 82.34 288 PRO A CA 1
ATOM 2270 C C . PRO A 1 288 ? -4.137 23.585 16.092 1 82.34 288 PRO A C 1
ATOM 2272 O O . PRO A 1 288 ? -4.871 22.908 15.367 1 82.34 288 PRO A O 1
ATOM 2275 N N . LYS A 1 289 ? -3.657 24.712 15.671 1 86.13 289 LYS A N 1
ATOM 2276 C CA . LYS A 1 289 ? -3.962 25.343 14.39 1 86.13 289 LYS A CA 1
ATOM 2277 C C . LYS A 1 289 ? -3.643 24.407 13.227 1 86.13 289 LYS A C 1
ATOM 2279 O O . LYS A 1 289 ? -4.362 24.385 12.227 1 86.13 289 LYS A O 1
ATOM 2284 N N . LYS A 1 290 ? -2.491 23.645 13.357 1 90.79 290 LYS A N 1
ATOM 2285 C CA . LYS A 1 290 ? -2.094 22.739 12.284 1 90.79 290 LYS A CA 1
ATOM 2286 C C . LYS A 1 290 ? -3.161 21.676 12.039 1 90.79 290 LYS A C 1
ATOM 2288 O O . LYS A 1 290 ? -3.421 21.302 10.893 1 90.79 290 LYS A O 1
ATOM 2293 N N . ILE A 1 291 ? -3.837 21.244 13.071 1 91.8 291 ILE A N 1
ATOM 2294 C CA . ILE A 1 291 ? -4.88 20.232 12.94 1 91.8 291 ILE A CA 1
ATOM 2295 C C . ILE A 1 291 ? -6.156 20.873 12.399 1 91.8 291 ILE A C 1
ATOM 2297 O O . ILE A 1 291 ? -6.855 20.278 11.576 1 91.8 291 ILE A O 1
ATOM 2301 N N . ARG A 1 292 ? -6.444 22.06 12.844 1 90.44 292 ARG A N 1
ATOM 2302 C CA . ARG A 1 292 ? -7.628 22.778 12.382 1 90.44 292 ARG A CA 1
ATOM 2303 C C . ARG A 1 292 ? -7.571 23.015 10.876 1 90.44 292 ARG A C 1
ATOM 2305 O O . ARG A 1 292 ? -8.559 22.8 10.171 1 90.44 292 ARG A O 1
ATOM 2312 N N . VAL A 1 293 ? -6.408 23.458 10.389 1 93.74 293 VAL A N 1
ATOM 2313 C CA . VAL A 1 293 ? -6.306 23.762 8.966 1 93.74 293 VAL A CA 1
ATOM 2314 C C . VAL A 1 293 ? -6.394 22.471 8.154 1 93.74 293 VAL A C 1
ATOM 2316 O O . VAL A 1 293 ? -6.921 22.466 7.039 1 93.74 293 VAL A O 1
ATOM 2319 N N . LEU A 1 294 ? -5.856 21.368 8.719 1 95.33 294 LEU A N 1
ATOM 2320 C CA . LEU A 1 294 ? -5.993 20.083 8.042 1 95.33 294 LEU A CA 1
ATOM 2321 C C . LEU A 1 294 ? -7.459 19.669 7.955 1 95.33 294 LEU A C 1
ATOM 2323 O O . LEU A 1 294 ? -7.932 19.266 6.89 1 95.33 294 LEU A O 1
ATOM 2327 N N . MET A 1 295 ? -8.128 19.764 9.09 1 93.92 295 MET A N 1
ATOM 2328 C CA . MET A 1 295 ? -9.544 19.412 9.151 1 93.92 295 MET A CA 1
ATOM 2329 C C . MET A 1 295 ? -10.353 20.235 8.154 1 93.92 295 MET A C 1
ATOM 2331 O O . MET A 1 295 ? -11.118 19.683 7.362 1 93.92 295 MET A O 1
ATOM 2335 N N . ASP A 1 296 ? -10.136 21.578 8.158 1 93.67 296 ASP A N 1
ATOM 2336 C CA . ASP A 1 296 ? -10.868 22.472 7.267 1 93.67 296 ASP A CA 1
ATOM 2337 C C . ASP A 1 296 ? -10.576 22.149 5.803 1 93.67 296 ASP A C 1
ATOM 2339 O O . ASP A 1 296 ? -11.479 22.173 4.965 1 93.67 296 ASP A O 1
ATOM 2343 N N . PHE A 1 297 ? -9.368 21.854 5.539 1 96.46 297 PHE A N 1
ATOM 2344 C CA . PHE A 1 297 ? -8.938 21.526 4.185 1 96.46 297 PHE A CA 1
ATOM 2345 C C . PHE A 1 297 ? -9.652 20.28 3.677 1 96.46 297 PHE A C 1
ATOM 2347 O O . PHE A 1 297 ? -10.189 20.275 2.567 1 96.46 297 PHE A O 1
ATOM 2354 N N . LEU A 1 298 ? -9.696 19.231 4.476 1 96.47 298 LEU A N 1
ATOM 2355 C CA . LEU A 1 298 ? -10.302 17.97 4.063 1 96.47 298 LEU A CA 1
ATOM 2356 C C . LEU A 1 298 ? -11.815 18.112 3.928 1 96.47 298 LEU A C 1
ATOM 2358 O O . LEU A 1 298 ? -12.427 17.483 3.062 1 96.47 298 LEU A O 1
ATOM 2362 N N . ILE A 1 299 ? -12.384 18.922 4.786 1 94.11 299 ILE A N 1
ATOM 2363 C CA . ILE A 1 299 ? -13.817 19.181 4.688 1 94.11 299 ILE A CA 1
ATOM 2364 C C . ILE A 1 299 ? -14.124 19.891 3.372 1 94.11 299 ILE A C 1
ATOM 2366 O O . ILE A 1 299 ? -15.117 19.581 2.709 1 94.11 299 ILE A O 1
ATOM 2370 N N . GLU A 1 300 ? -13.283 20.803 3.041 1 94.08 300 GLU A N 1
ATOM 2371 C CA . GLU A 1 300 ? -13.45 21.513 1.776 1 94.08 300 GLU A CA 1
ATOM 2372 C C . GLU A 1 300 ? -13.377 20.554 0.592 1 94.08 300 GLU A C 1
ATOM 2374 O O . GLU A 1 300 ? -14.163 20.664 -0.352 1 94.08 300 GLU A O 1
ATOM 2379 N N . LYS A 1 301 ? -12.405 19.636 0.606 1 95.48 301 LYS A N 1
ATOM 2380 C CA . LYS A 1 301 ? -12.224 18.704 -0.503 1 95.48 301 LYS A CA 1
ATOM 2381 C C . LYS A 1 301 ? -13.398 17.734 -0.603 1 95.48 301 LYS A C 1
ATOM 2383 O O . LYS A 1 301 ? -13.637 17.147 -1.661 1 95.48 301 LYS A O 1
ATOM 2388 N N . ARG A 1 302 ? -14.086 17.541 0.532 1 92.38 302 ARG A N 1
ATOM 2389 C CA . ARG A 1 302 ? -15.268 16.686 0.549 1 92.38 302 ARG A CA 1
ATOM 2390 C C . ARG A 1 302 ? -16.299 17.156 -0.471 1 92.38 302 ARG A C 1
ATOM 2392 O O . ARG A 1 302 ? -17.041 16.346 -1.031 1 92.38 302 ARG A O 1
ATOM 2399 N N . GLU A 1 303 ? -16.39 18.423 -0.733 1 87.88 303 GLU A N 1
ATOM 2400 C CA . GLU A 1 303 ? -17.351 19.006 -1.665 1 87.88 303 GLU A CA 1
ATOM 2401 C C . GLU A 1 303 ? -17.094 18.531 -3.092 1 87.88 303 GLU A C 1
ATOM 2403 O O . GLU A 1 303 ? -18.023 18.437 -3.897 1 87.88 303 GLU A O 1
ATOM 2408 N N . LEU A 1 304 ? -15.859 18.131 -3.368 1 88.48 304 LEU A N 1
ATOM 2409 C CA . LEU A 1 304 ? -15.493 17.668 -4.703 1 88.48 304 LEU A CA 1
ATOM 2410 C C . LEU A 1 304 ? -15.992 16.248 -4.942 1 88.48 304 LEU A C 1
ATOM 2412 O O . LEU A 1 304 ? -16.054 15.791 -6.086 1 88.48 304 LEU A O 1
ATOM 2416 N N . LEU A 1 305 ? -16.292 15.583 -3.831 1 89.32 305 LEU A N 1
ATOM 2417 C CA . LEU A 1 305 ? -16.679 14.18 -3.932 1 89.32 305 LEU A CA 1
ATOM 2418 C C . LEU A 1 305 ? -18.193 14.041 -4.046 1 89.32 305 LEU A C 1
ATOM 2420 O O . LEU A 1 305 ? -18.703 12.946 -4.295 1 89.32 305 LEU A O 1
ATOM 2424 N N . LYS A 1 306 ? -18.843 15.114 -3.819 1 79.12 306 LYS A N 1
ATOM 2425 C CA . LYS A 1 306 ? -20.298 15.081 -3.94 1 79.12 306 LYS A CA 1
ATOM 2426 C C . LYS A 1 306 ? -20.724 14.893 -5.393 1 79.12 306 LYS A C 1
ATOM 2428 O O . LYS A 1 306 ? -20.109 15.453 -6.303 1 79.12 306 LYS A O 1
ATOM 2433 N N . PRO A 1 307 ? -21.586 13.83 -5.557 1 66.67 307 PRO A N 1
ATOM 2434 C CA . PRO A 1 307 ? -22.084 13.678 -6.926 1 66.67 307 PRO A CA 1
ATOM 2435 C C . PRO A 1 307 ? -22.564 14.996 -7.529 1 66.67 307 PRO A C 1
ATOM 2437 O O . PRO A 1 307 ? -23.141 15.828 -6.825 1 66.67 307 PRO A O 1
ATOM 2440 N N . LYS A 1 308 ? -21.892 15.461 -8.604 1 55 308 LYS A N 1
ATOM 2441 C CA . LYS A 1 308 ? -22.399 16.637 -9.305 1 55 308 LYS A CA 1
ATOM 2442 C C . LYS A 1 308 ? -23.893 16.507 -9.588 1 55 308 LYS A C 1
ATOM 2444 O O . LYS A 1 308 ? -24.358 15.452 -10.022 1 55 308 LYS A O 1
ATOM 2449 N N . GLU A 1 309 ? -24.739 17.267 -8.804 1 45.98 309 GLU A N 1
ATOM 2450 C CA . GLU A 1 309 ? -26.155 17.367 -9.147 1 45.98 309 GLU A CA 1
ATOM 2451 C C . GLU A 1 309 ? -26.346 17.592 -10.644 1 45.98 309 GLU A C 1
ATOM 2453 O O . GLU A 1 309 ? -25.521 18.243 -11.289 1 45.98 309 GLU A O 1
ATOM 2458 N N . MET B 1 1 ? 15.818 -39.887 16.516 1 35.15 1 MET B N 1
ATOM 2459 C CA . MET B 1 1 ? 14.555 -40.582 16.749 1 35.15 1 MET B CA 1
ATOM 2460 C C . MET B 1 1 ? 13.736 -40.667 15.466 1 35.15 1 MET B C 1
ATOM 2462 O O . MET B 1 1 ? 13.615 -39.682 14.736 1 35.15 1 MET B O 1
ATOM 2466 N N . ARG B 1 2 ? 13.518 -41.765 14.943 1 45.53 2 ARG B N 1
ATOM 2467 C CA . ARG B 1 2 ? 12.783 -42.117 13.732 1 45.53 2 ARG B CA 1
ATOM 2468 C C . ARG B 1 2 ? 11.351 -41.597 13.791 1 45.53 2 ARG B C 1
ATOM 2470 O O . ARG B 1 2 ? 10.642 -41.826 14.774 1 45.53 2 ARG B O 1
ATOM 2477 N N . ILE B 1 3 ? 11.067 -40.597 13.152 1 49.91 3 ILE B N 1
ATOM 2478 C CA . ILE B 1 3 ? 9.715 -40.051 13.157 1 49.91 3 ILE B CA 1
ATOM 2479 C C . ILE B 1 3 ? 8.726 -41.116 12.687 1 49.91 3 ILE B C 1
ATOM 2481 O O . ILE B 1 3 ? 8.882 -41.679 11.601 1 49.91 3 ILE B O 1
ATOM 2485 N N . GLU B 1 4 ? 7.993 -41.762 13.62 1 59.65 4 GLU B N 1
ATOM 2486 C CA . GLU B 1 4 ? 6.924 -42.701 13.294 1 59.65 4 GLU B CA 1
ATOM 2487 C C . GLU B 1 4 ? 5.898 -42.066 12.36 1 59.65 4 GLU B C 1
ATOM 2489 O O . GLU B 1 4 ? 5.565 -40.888 12.503 1 59.65 4 GLU B O 1
ATOM 2494 N N . PRO B 1 5 ? 5.625 -42.744 11.255 1 57.96 5 PRO B N 1
ATOM 2495 C CA . PRO B 1 5 ? 4.661 -42.228 10.279 1 57.96 5 PRO B CA 1
ATOM 2496 C C . PRO B 1 5 ? 3.407 -41.655 10.935 1 57.96 5 PRO B C 1
ATOM 2498 O O . PRO B 1 5 ? 2.881 -40.634 10.483 1 57.96 5 PRO B O 1
ATOM 2501 N N . SER B 1 6 ? 2.961 -42.315 11.974 1 63.3 6 SER B N 1
ATOM 2502 C CA . SER B 1 6 ? 1.772 -41.844 12.678 1 63.3 6 SER B CA 1
ATOM 2503 C C . SER B 1 6 ? 2.011 -40.479 13.314 1 63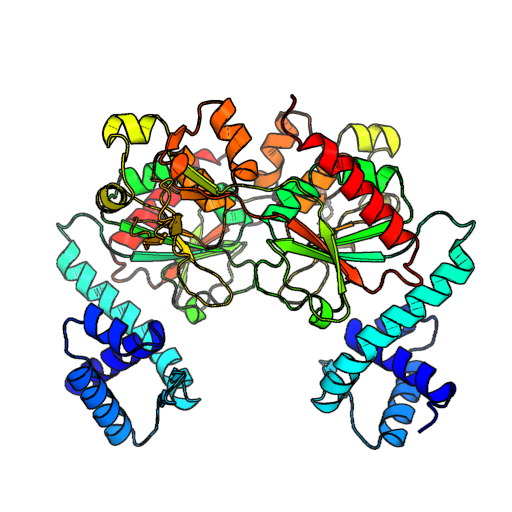.3 6 SER B C 1
ATOM 2505 O O . SER B 1 6 ? 1.104 -39.646 13.366 1 63.3 6 SER B O 1
ATOM 2507 N N . LEU B 1 7 ? 3.222 -40.297 13.683 1 66.11 7 LEU B N 1
ATOM 2508 C CA . LEU B 1 7 ? 3.579 -39.016 14.283 1 66.11 7 LEU B CA 1
ATOM 2509 C C . LEU B 1 7 ? 3.551 -37.902 13.242 1 66.11 7 LEU B C 1
ATOM 2511 O O . LEU B 1 7 ? 3.088 -36.794 13.524 1 66.11 7 LEU B O 1
ATOM 2515 N N . LEU B 1 8 ? 3.989 -38.205 12.11 1 64.6 8 LEU B N 1
ATOM 2516 C CA . LEU B 1 8 ? 4.013 -37.206 11.048 1 64.6 8 LEU B CA 1
ATOM 2517 C C . LEU B 1 8 ? 2.598 -36.784 10.667 1 64.6 8 LEU B C 1
ATOM 2519 O O . LEU B 1 8 ? 2.348 -35.607 10.398 1 64.6 8 LEU B O 1
ATOM 2523 N N . SER B 1 9 ? 1.716 -37.777 10.655 1 71.5 9 SER B N 1
ATOM 2524 C CA . SER B 1 9 ? 0.315 -37.474 10.385 1 71.5 9 SER B CA 1
ATOM 2525 C C . SER B 1 9 ? -0.264 -36.541 11.443 1 71.5 9 SER B C 1
ATOM 2527 O O . SER B 1 9 ? -0.963 -35.581 11.116 1 71.5 9 SER B O 1
ATOM 2529 N N . SER B 1 10 ? 0.146 -36.816 12.634 1 76.23 10 SER B N 1
ATOM 2530 C CA . SER B 1 10 ? -0.346 -36.002 13.741 1 76.23 10 SER B CA 1
ATOM 2531 C C . SER B 1 10 ? 0.239 -34.595 13.696 1 76.23 10 SER B C 1
ATOM 2533 O O . SER B 1 10 ? -0.458 -33.618 13.979 1 76.23 10 SER B O 1
ATOM 2535 N N . LEU B 1 11 ? 1.462 -34.601 13.292 1 78.49 11 LEU B N 1
ATOM 2536 C CA . LEU B 1 11 ? 2.125 -33.306 13.178 1 78.49 11 LEU B CA 1
ATOM 2537 C C . LEU B 1 11 ? 1.504 -32.473 12.062 1 78.49 11 LEU B C 1
ATOM 2539 O O . LEU B 1 11 ? 1.352 -31.257 12.201 1 78.49 11 LEU B O 1
ATOM 2543 N N . THR B 1 12 ? 1.126 -33.142 11.025 1 77.47 12 THR B N 1
ATOM 2544 C CA . THR B 1 12 ? 0.462 -32.476 9.91 1 77.47 12 THR B CA 1
ATOM 2545 C C . THR B 1 12 ? -0.898 -31.932 10.338 1 77.47 12 THR B C 1
ATOM 2547 O O . THR B 1 12 ? -1.269 -30.815 9.97 1 77.47 12 THR B O 1
ATOM 2550 N N . TRP B 1 13 ? -1.592 -32.674 11.124 1 80.08 13 TRP B N 1
ATOM 2551 C CA . TRP B 1 13 ? -2.885 -32.231 11.635 1 80.08 13 TRP B CA 1
ATOM 2552 C C . TRP B 1 13 ? -2.73 -30.987 12.503 1 80.08 13 TRP B C 1
ATOM 2554 O O . TRP B 1 13 ? -3.496 -30.029 12.368 1 80.08 13 TRP B O 1
ATOM 2564 N N . PHE B 1 14 ? -1.684 -31.045 13.309 1 84.4 14 PHE B N 1
ATOM 2565 C CA . PHE B 1 14 ? -1.39 -29.902 14.165 1 84.4 14 PHE B CA 1
ATOM 2566 C C . PHE B 1 14 ? -1.107 -28.659 13.33 1 84.4 14 PHE B C 1
ATOM 2568 O O . PHE B 1 14 ? -1.637 -27.582 13.611 1 84.4 14 PHE B O 1
ATOM 2575 N N . ALA B 1 15 ? -0.306 -28.843 12.385 1 81.77 15 ALA B N 1
ATOM 2576 C CA . ALA B 1 15 ? 0.055 -27.707 11.541 1 81.77 15 ALA B CA 1
ATOM 2577 C C . ALA B 1 15 ? -1.177 -27.114 10.863 1 81.77 15 ALA B C 1
ATOM 2579 O O . ALA B 1 15 ? -1.298 -25.894 10.737 1 81.77 15 ALA B O 1
ATOM 2580 N N . HIS B 1 16 ? -2.116 -27.924 10.45 1 80.62 16 HIS B N 1
ATOM 2581 C CA . HIS B 1 16 ? -3.351 -27.477 9.815 1 80.62 16 HIS B CA 1
ATOM 2582 C C . HIS B 1 16 ? -4.238 -26.726 10.802 1 80.62 16 HIS B C 1
ATOM 2584 O O . HIS B 1 16 ? -4.833 -25.703 10.454 1 80.62 16 HIS B O 1
ATOM 2590 N N . ILE B 1 17 ? -4.267 -27.25 11.985 1 83.14 17 ILE B N 1
ATOM 2591 C CA . ILE B 1 17 ? -5.05 -26.595 13.026 1 83.14 17 ILE B CA 1
ATOM 2592 C C . ILE B 1 17 ? -4.482 -25.204 13.301 1 83.14 17 ILE B C 1
ATOM 2594 O O . ILE B 1 17 ? -5.229 -24.227 13.388 1 83.14 17 ILE B O 1
ATOM 2598 N N . ALA B 1 18 ? -3.181 -25.182 13.417 1 81.65 18 ALA B N 1
ATOM 2599 C CA . ALA B 1 18 ? -2.49 -23.941 13.755 1 81.65 18 ALA B CA 1
ATOM 2600 C C . ALA B 1 18 ? -2.677 -22.894 12.66 1 81.65 18 ALA B C 1
ATOM 2602 O O . ALA B 1 18 ? -2.85 -21.708 12.949 1 81.65 18 ALA B O 1
ATOM 2603 N N . ARG B 1 19 ? -2.608 -23.384 11.484 1 76.7 19 ARG B N 1
ATOM 2604 C CA . ARG B 1 19 ? -2.736 -22.5 10.33 1 76.7 19 ARG B CA 1
ATOM 2605 C C . ARG B 1 19 ? -4.13 -21.887 10.262 1 76.7 19 ARG B C 1
ATOM 2607 O O . ARG B 1 19 ? -4.28 -20.704 9.951 1 76.7 19 ARG B O 1
ATOM 2614 N N . HIS B 1 20 ? -5.13 -22.649 10.552 1 74.39 20 HIS B N 1
ATOM 2615 C CA . HIS B 1 20 ? -6.516 -22.21 10.431 1 74.39 20 HIS B CA 1
ATOM 2616 C C . HIS B 1 20 ? -7.004 -21.563 11.723 1 74.39 20 HIS B C 1
ATOM 2618 O O . HIS B 1 20 ? -8.047 -20.906 11.737 1 74.39 20 HIS B O 1
ATOM 2624 N N . ARG B 1 21 ? -6.216 -21.804 12.677 1 75.65 21 ARG B N 1
ATOM 2625 C CA . ARG B 1 21 ? -6.608 -21.39 14.021 1 75.65 21 ARG B CA 1
ATOM 2626 C C . ARG B 1 21 ? -8.04 -21.815 14.328 1 75.65 21 ARG B C 1
ATOM 2628 O O . ARG B 1 21 ? -8.794 -21.068 14.954 1 75.65 21 ARG B O 1
ATOM 2635 N N . SER B 1 22 ? -8.433 -22.905 13.723 1 79.61 22 SER B N 1
ATOM 2636 C CA . SER B 1 22 ? -9.771 -23.464 13.884 1 79.61 22 SER B CA 1
ATOM 2637 C C . SER B 1 22 ? -9.766 -24.977 13.69 1 79.61 22 SER B C 1
ATOM 2639 O O . SER B 1 22 ? -9.215 -25.48 12.709 1 79.61 22 SER B O 1
ATOM 2641 N N . PHE B 1 23 ? -10.414 -25.707 14.625 1 82.03 23 PHE B N 1
ATOM 2642 C CA . PHE B 1 23 ? -10.54 -27.156 14.511 1 82.03 23 PHE B CA 1
ATOM 2643 C C . PHE B 1 23 ? -11.537 -27.528 13.421 1 82.03 23 PHE B C 1
ATOM 2645 O O . PHE B 1 23 ? -11.31 -28.47 12.659 1 82.03 23 PHE B O 1
ATOM 2652 N N . THR B 1 24 ? -12.513 -26.72 13.398 1 80.97 24 THR B N 1
ATOM 2653 C CA . THR B 1 24 ? -13.577 -27.028 12.45 1 80.97 24 THR B CA 1
ATOM 2654 C C . THR B 1 24 ? -13.097 -26.83 11.015 1 80.97 24 THR B C 1
ATOM 2656 O O . THR B 1 24 ? -13.291 -27.701 10.164 1 80.97 24 THR B O 1
ATOM 2659 N N . LYS B 1 25 ? -12.443 -25.772 10.808 1 80.45 25 LYS B N 1
ATOM 2660 C CA . LYS B 1 25 ? -11.958 -25.48 9.462 1 80.45 25 LYS B CA 1
ATOM 2661 C C . LYS B 1 25 ? -10.868 -26.464 9.045 1 80.45 25 LYS B C 1
ATOM 2663 O O . LYS B 1 25 ? -10.859 -26.943 7.91 1 80.45 25 LYS B O 1
ATOM 2668 N N . ALA B 1 26 ? -10.046 -26.719 9.974 1 80.74 26 ALA B N 1
ATOM 2669 C CA . ALA B 1 26 ? -8.97 -27.671 9.713 1 80.74 26 ALA B CA 1
ATOM 2670 C C . ALA B 1 26 ? -9.526 -29.06 9.415 1 80.74 26 ALA B C 1
ATOM 2672 O O . ALA B 1 26 ? -9.078 -29.728 8.48 1 80.74 26 ALA B O 1
ATOM 2673 N N . ALA B 1 27 ? -10.486 -29.437 10.133 1 81.14 27 ALA B N 1
ATOM 2674 C CA . ALA B 1 27 ? -11.09 -30.754 9.95 1 81.14 27 ALA B CA 1
ATOM 2675 C C . ALA B 1 27 ? -11.773 -30.861 8.59 1 81.14 27 ALA B C 1
ATOM 2677 O O . ALA B 1 27 ? -11.628 -31.867 7.892 1 81.14 27 ALA B O 1
ATOM 2678 N N . SER B 1 28 ? -12.401 -29.83 8.248 1 79.1 28 SER B N 1
ATOM 2679 C CA . SER B 1 28 ? -13.096 -29.791 6.966 1 79.1 28 SER B CA 1
ATOM 2680 C C . SER B 1 28 ? -12.117 -29.899 5.802 1 79.1 28 SER B C 1
ATOM 2682 O O . SER B 1 28 ? -12.34 -30.669 4.866 1 79.1 28 SER B O 1
ATOM 2684 N N . GLU B 1 29 ? -11.094 -29.279 5.917 1 74.1 29 GLU B N 1
ATOM 2685 C CA . GLU B 1 29 ? -10.09 -29.279 4.857 1 74.1 29 GLU B CA 1
ATOM 2686 C C . GLU B 1 29 ? -9.406 -30.638 4.745 1 74.1 29 GLU B C 1
ATOM 2688 O O . GLU B 1 29 ? -9.061 -31.077 3.646 1 74.1 29 GLU B O 1
ATOM 2693 N N . MET B 1 30 ? -9.337 -31.24 5.807 1 71.21 30 MET B N 1
ATOM 2694 C CA . MET B 1 30 ? -8.597 -32.498 5.843 1 71.21 30 MET B CA 1
ATOM 2695 C C . MET B 1 30 ? -9.532 -33.685 5.635 1 71.21 30 MET B C 1
ATOM 2697 O O . MET B 1 30 ? -9.079 -34.826 5.534 1 71.21 30 MET B O 1
ATOM 2701 N N . GLY B 1 31 ? -10.796 -33.387 5.64 1 74.65 31 GLY B N 1
ATOM 2702 C CA . GLY B 1 31 ? -11.764 -34.441 5.38 1 74.65 31 GLY B CA 1
ATOM 2703 C C . GLY B 1 31 ? -11.975 -35.363 6.566 1 74.65 31 GLY B C 1
ATOM 2704 O O . GLY B 1 31 ? -12.185 -36.565 6.394 1 74.65 31 GLY B O 1
ATOM 2705 N N . ILE B 1 32 ? -11.8 -34.838 7.745 1 76.94 32 ILE B N 1
ATOM 2706 C CA . ILE B 1 32 ? -12.028 -35.642 8.94 1 76.94 32 ILE B CA 1
ATOM 2707 C C . ILE B 1 32 ? -12.967 -34.901 9.89 1 76.94 32 ILE B C 1
ATOM 2709 O O . ILE B 1 32 ? -13.3 -33.737 9.66 1 76.94 32 ILE B O 1
ATOM 2713 N N . THR B 1 33 ? -13.523 -35.621 10.805 1 79.38 33 THR B N 1
ATOM 2714 C CA . THR B 1 33 ? -14.417 -35.004 11.778 1 79.38 33 THR B CA 1
ATOM 2715 C C . THR B 1 33 ? -13.629 -34.168 12.783 1 79.38 33 THR B C 1
ATOM 2717 O O . THR B 1 33 ? -12.465 -34.46 13.063 1 79.38 33 THR B O 1
ATOM 2720 N N . ARG B 1 34 ? -14.195 -33.154 13.256 1 87.3 34 ARG B N 1
ATOM 2721 C CA . ARG B 1 34 ? -13.602 -32.315 14.292 1 87.3 34 ARG B CA 1
ATOM 2722 C C . ARG B 1 34 ? -13.187 -33.148 15.5 1 87.3 34 ARG B C 1
ATOM 2724 O O . ARG B 1 34 ? -12.132 -32.91 16.092 1 87.3 34 ARG B O 1
ATOM 2731 N N . ALA B 1 35 ? -14.051 -34.084 15.849 1 84.98 35 ALA B N 1
ATOM 2732 C CA . ALA B 1 35 ? -13.768 -34.958 16.985 1 84.98 35 ALA B CA 1
ATOM 2733 C C . ALA B 1 35 ? -12.498 -35.77 16.749 1 84.98 35 ALA B C 1
ATOM 2735 O O . ALA B 1 35 ? -11.664 -35.904 17.648 1 84.98 35 ALA B O 1
ATOM 2736 N N . ALA B 1 36 ? -12.332 -36.262 15.588 1 82.08 36 ALA B N 1
ATOM 2737 C CA . ALA B 1 36 ? -11.14 -37.026 15.23 1 82.08 36 ALA B CA 1
ATOM 2738 C C . ALA B 1 36 ? -9.892 -36.148 15.272 1 82.08 36 ALA B C 1
ATOM 2740 O O . ALA B 1 36 ? -8.85 -36.563 15.785 1 82.08 36 ALA B O 1
ATOM 2741 N N . LEU B 1 37 ? -10.031 -34.992 14.735 1 86.35 37 LEU B N 1
ATOM 2742 C CA . LEU B 1 37 ? -8.916 -34.051 14.713 1 86.35 37 LEU B CA 1
ATOM 2743 C C . LEU B 1 37 ? -8.495 -33.674 16.129 1 86.35 37 LEU B C 1
ATOM 2745 O O . LEU B 1 37 ? -7.301 -33.593 16.426 1 86.35 37 LEU B O 1
ATOM 2749 N N . SER B 1 38 ? -9.489 -33.416 16.963 1 86.73 38 SER B N 1
ATOM 2750 C CA . SER B 1 38 ? -9.214 -33.092 18.359 1 86.73 38 SER B CA 1
ATOM 2751 C C . SER B 1 38 ? -8.509 -34.244 19.066 1 86.73 38 SER B C 1
ATOM 2753 O O . SER B 1 38 ? -7.583 -34.026 19.85 1 86.73 38 SER B O 1
ATOM 2755 N N . GLN B 1 39 ? -8.91 -35.441 18.769 1 84.86 39 GLN B N 1
ATOM 2756 C CA . GLN B 1 39 ? -8.309 -36.628 19.369 1 84.86 39 GLN B CA 1
ATOM 2757 C C . GLN B 1 39 ? -6.862 -36.801 18.916 1 84.86 39 GLN B C 1
ATOM 2759 O O . GLN B 1 39 ? -5.995 -37.162 19.714 1 84.86 39 GLN B O 1
ATOM 2764 N N . HIS B 1 40 ? -6.662 -36.535 17.66 1 82.93 40 HIS B N 1
ATOM 2765 C CA . HIS B 1 40 ? -5.308 -36.629 17.125 1 82.93 40 HIS B CA 1
ATOM 2766 C C . HIS B 1 40 ? -4.38 -35.62 17.794 1 82.93 40 HIS B C 1
ATOM 2768 O O . 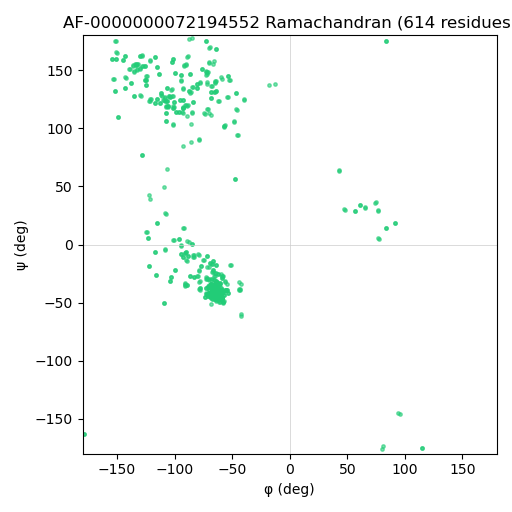HIS B 1 40 ? -3.23 -35.938 18.104 1 82.93 40 HIS B O 1
ATOM 2774 N N . LEU B 1 41 ? -4.895 -34.428 17.989 1 87.47 41 LEU B N 1
ATOM 2775 C CA . LEU B 1 41 ? -4.092 -33.403 18.647 1 87.47 41 LEU B CA 1
ATOM 2776 C C . LEU B 1 41 ? -3.779 -33.799 20.086 1 87.47 41 LEU B C 1
ATOM 2778 O O . LEU B 1 41 ? -2.648 -33.634 20.548 1 87.47 41 LEU B O 1
ATOM 2782 N N . LYS B 1 42 ? -4.788 -34.233 20.756 1 86.01 42 LYS B N 1
ATOM 2783 C CA . LYS B 1 42 ? -4.598 -34.68 22.132 1 86.01 42 LYS B CA 1
ATOM 2784 C C . LYS B 1 42 ? -3.553 -35.79 22.21 1 86.01 42 LYS B C 1
ATOM 2786 O O . LYS B 1 42 ? -2.705 -35.789 23.104 1 86.01 42 LYS B O 1
ATOM 2791 N N . ALA B 1 43 ? -3.671 -36.692 21.292 1 82.32 43 ALA B N 1
ATOM 2792 C CA . ALA B 1 43 ? -2.713 -37.793 21.242 1 82.32 43 ALA B CA 1
ATOM 2793 C C . ALA B 1 43 ? -1.297 -37.278 20.997 1 82.32 43 ALA B C 1
ATOM 2795 O O . ALA B 1 43 ? -0.34 -37.76 21.607 1 82.32 43 ALA B O 1
ATOM 2796 N N . LEU B 1 44 ? -1.204 -36.34 20.136 1 85.03 44 LEU B N 1
ATOM 2797 C CA . LEU B 1 44 ? 0.093 -35.744 19.832 1 85.03 44 LEU B CA 1
ATOM 2798 C C . LEU B 1 44 ? 0.665 -35.034 21.055 1 85.03 44 LEU B C 1
ATOM 2800 O O . LEU B 1 44 ? 1.842 -35.202 21.382 1 85.03 44 LEU B O 1
ATOM 2804 N N . GLU B 1 45 ? -0.165 -34.262 21.732 1 88.21 45 GLU B N 1
ATOM 2805 C CA . GLU B 1 45 ? 0.262 -33.535 22.924 1 88.21 45 GLU B CA 1
ATOM 2806 C C . GLU B 1 45 ? 0.69 -34.492 24.032 1 88.21 45 GLU B C 1
ATOM 2808 O O . GLU B 1 45 ? 1.662 -34.231 24.744 1 88.21 45 GLU B O 1
ATOM 2813 N N . GLN B 1 46 ? -0.018 -35.596 24.107 1 82.61 46 GLN B N 1
ATOM 2814 C CA . GLN B 1 46 ? 0.33 -36.623 25.083 1 82.61 46 GLN B CA 1
ATOM 2815 C C . GLN B 1 46 ? 1.658 -37.286 24.734 1 82.61 46 GLN B C 1
ATOM 2817 O O . GLN B 1 46 ? 2.493 -37.516 25.611 1 82.61 46 GLN B O 1
ATOM 2822 N N . GLN B 1 47 ? 1.801 -37.542 23.505 1 80.07 47 GLN B N 1
ATOM 2823 C CA . GLN B 1 47 ? 3.031 -38.175 23.04 1 80.07 47 GLN B CA 1
ATOM 2824 C C . GLN B 1 47 ? 4.236 -37.265 23.262 1 80.07 47 GLN B C 1
ATOM 2826 O O . GLN B 1 47 ? 5.311 -37.733 23.644 1 80.07 47 GLN B O 1
ATOM 2831 N N . LEU B 1 48 ? 3.994 -36.006 23.014 1 80.1 48 LEU B N 1
ATOM 2832 C CA . LEU B 1 48 ? 5.079 -35.038 23.131 1 80.1 48 LEU B CA 1
ATOM 2833 C C . LEU B 1 48 ? 5.182 -34.506 24.557 1 80.1 48 LEU B C 1
ATOM 2835 O O . LEU B 1 48 ? 6.142 -33.811 24.897 1 80.1 48 LEU B O 1
ATOM 2839 N N . GLN B 1 49 ? 4.203 -34.83 25.332 1 81.41 49 GLN B N 1
ATOM 2840 C CA . GLN B 1 49 ? 4.123 -34.404 26.725 1 81.41 49 GLN B CA 1
ATOM 2841 C C . GLN B 1 49 ? 4.18 -32.884 26.839 1 81.41 49 GLN B C 1
ATOM 2843 O O . GLN B 1 49 ? 4.831 -32.347 27.739 1 81.41 49 GLN B O 1
ATOM 2848 N N . VAL B 1 50 ? 3.719 -32.231 25.83 1 84.14 50 VAL B N 1
ATOM 2849 C CA . VAL B 1 50 ? 3.606 -30.776 25.834 1 84.14 50 VAL B CA 1
ATOM 2850 C C . VAL B 1 50 ? 2.252 -30.361 25.263 1 84.14 50 VAL B C 1
ATOM 2852 O O . VAL B 1 50 ? 1.686 -31.061 24.42 1 84.14 50 VAL B O 1
ATOM 2855 N N . ARG B 1 51 ? 1.743 -29.273 25.752 1 85.7 51 ARG B N 1
ATOM 2856 C CA . ARG B 1 51 ? 0.562 -28.665 25.149 1 85.7 51 ARG B CA 1
ATOM 2857 C C . ARG B 1 51 ? 0.949 -27.743 23.997 1 85.7 51 ARG B C 1
ATOM 2859 O O . ARG B 1 51 ? 1.889 -26.955 24.115 1 85.7 51 ARG B O 1
ATOM 2866 N N . LEU B 1 52 ? 0.241 -27.969 22.899 1 87.12 52 LEU B N 1
ATOM 2867 C CA . LEU B 1 52 ? 0.594 -27.198 21.712 1 87.12 52 LEU B CA 1
ATOM 2868 C C . LEU B 1 52 ? -0.41 -26.074 21.477 1 87.12 52 LEU B C 1
ATOM 2870 O O . LEU B 1 52 ? -0.077 -25.056 20.864 1 87.12 52 LEU B O 1
ATOM 2874 N N . ILE B 1 53 ? -1.638 -26.254 21.91 1 85.86 53 ILE B N 1
ATOM 2875 C CA . ILE B 1 53 ? -2.708 -25.296 21.652 1 85.86 53 ILE B CA 1
ATOM 2876 C C . ILE B 1 53 ? -3.424 -24.958 22.958 1 85.86 53 ILE B C 1
ATOM 2878 O O . ILE B 1 53 ? -3.663 -25.839 23.788 1 85.86 53 ILE B O 1
ATOM 2882 N N . ASN B 1 54 ? -3.53 -23.671 23.183 1 80.41 54 ASN B N 1
ATOM 2883 C CA . ASN B 1 54 ? -4.411 -23.217 24.254 1 80.41 54 ASN B CA 1
ATOM 2884 C C . ASN B 1 54 ? -5.855 -23.092 23.777 1 80.41 54 ASN B C 1
ATOM 2886 O O . ASN B 1 54 ? -6.125 -22.44 22.766 1 80.41 54 ASN B O 1
ATOM 2890 N N . ARG B 1 55 ? -6.662 -23.923 24.301 1 71.25 55 ARG B N 1
ATOM 2891 C CA . ARG B 1 55 ? -8.069 -23.929 23.914 1 71.25 55 ARG B CA 1
ATOM 2892 C C . ARG B 1 55 ? -8.928 -23.225 24.959 1 71.25 55 ARG B C 1
ATOM 2894 O O . ARG B 1 55 ? -8.82 -23.512 26.154 1 71.25 55 ARG B O 1
ATOM 2901 N N . THR B 1 56 ? -9.333 -22.05 24.698 1 61.95 56 THR B N 1
ATOM 2902 C CA . THR B 1 56 ? -10.437 -21.512 25.485 1 61.95 56 THR B CA 1
ATOM 2903 C C . THR B 1 56 ? -11.745 -21.584 24.701 1 61.95 56 THR B C 1
ATOM 2905 O O . THR B 1 56 ? -11.743 -21.895 23.508 1 61.95 56 THR B O 1
ATOM 2908 N N . THR B 1 57 ? -12.985 -21.534 25.325 1 58.13 57 THR B N 1
ATOM 2909 C CA . THR B 1 57 ? -14.309 -21.573 24.713 1 58.13 57 THR B CA 1
ATOM 2910 C C . THR B 1 57 ? -14.42 -20.536 23.6 1 58.13 57 THR B C 1
ATOM 2912 O O . THR B 1 57 ? -15.255 -20.668 22.702 1 58.13 57 THR B O 1
ATOM 2915 N N . ARG B 1 58 ? -13.473 -19.545 23.623 1 57.47 58 ARG B N 1
ATOM 2916 C CA . ARG B 1 58 ? -13.714 -18.422 22.724 1 57.47 58 ARG B CA 1
ATOM 2917 C C . ARG B 1 58 ? -12.548 -18.231 21.76 1 57.47 58 ARG B C 1
ATOM 2919 O O . ARG B 1 58 ? -12.684 -17.556 20.737 1 57.47 58 ARG B O 1
ATOM 2926 N N . SER B 1 59 ? -11.376 -18.818 22.103 1 66.31 59 SER B N 1
ATOM 2927 C CA . SER B 1 59 ? -10.241 -18.549 21.225 1 66.31 59 SER B CA 1
ATOM 2928 C C . SER B 1 59 ? -9.224 -19.685 21.273 1 66.31 59 SER B C 1
ATOM 2930 O O . SER B 1 59 ? -9.173 -20.438 22.247 1 66.31 59 SER B O 1
ATOM 2932 N N . MET B 1 60 ? -8.604 -19.997 20.048 1 73.39 60 MET B N 1
ATOM 2933 C CA . MET B 1 60 ? -7.498 -20.946 19.958 1 73.39 60 MET B CA 1
ATOM 2934 C C . MET B 1 60 ? -6.177 -20.222 19.721 1 73.39 60 MET B C 1
ATOM 2936 O O . MET B 1 60 ? -6.097 -19.325 18.879 1 73.39 60 MET B O 1
ATOM 2940 N N . SER B 1 61 ? -5.252 -20.403 20.701 1 80.78 61 SER B N 1
ATOM 2941 C CA . SER B 1 61 ? -3.913 -19.857 20.5 1 80.78 61 SER B CA 1
ATOM 2942 C C . SER B 1 61 ? -2.846 -20.933 20.675 1 80.78 61 SER B C 1
ATOM 2944 O O . SER B 1 61 ? -3.083 -21.948 21.333 1 80.78 61 SER B O 1
ATOM 2946 N N . LEU B 1 62 ? -1.704 -20.708 19.994 1 82.48 62 LEU B N 1
ATOM 2947 C CA . LEU B 1 62 ? -0.575 -21.621 20.141 1 82.48 62 LEU B CA 1
ATOM 2948 C C . LEU B 1 62 ? 0.166 -21.363 21.449 1 82.48 62 LEU B C 1
ATOM 2950 O O . LEU B 1 62 ? 0.286 -20.215 21.883 1 82.48 62 LEU B O 1
ATOM 2954 N N . THR B 1 63 ? 0.581 -22.452 22.117 1 82.21 63 THR B N 1
ATOM 2955 C CA . THR B 1 63 ? 1.55 -22.332 23.201 1 82.21 63 THR B CA 1
ATOM 2956 C C . THR B 1 63 ? 2.927 -21.961 22.657 1 82.21 63 THR B C 1
ATOM 2958 O O . THR B 1 63 ? 3.133 -21.933 21.441 1 82.21 63 THR B O 1
ATOM 2961 N N . GLU B 1 64 ? 3.791 -21.626 23.506 1 80.14 64 GLU B N 1
ATOM 2962 C CA . GLU B 1 64 ? 5.168 -21.372 23.094 1 80.14 64 GLU B CA 1
ATOM 2963 C C . GLU B 1 64 ? 5.77 -22.59 22.399 1 80.14 64 GLU B C 1
ATOM 2965 O O . GLU B 1 64 ? 6.461 -22.456 21.388 1 80.14 64 GLU B O 1
ATOM 2970 N N . GLU B 1 65 ? 5.462 -23.686 22.964 1 79.88 65 GLU B N 1
ATOM 2971 C CA . GLU B 1 65 ? 5.935 -24.939 22.383 1 79.88 65 GLU B CA 1
ATOM 2972 C C . GLU B 1 65 ? 5.27 -25.208 21.036 1 79.88 65 GLU B C 1
ATOM 2974 O O . GLU B 1 65 ? 5.915 -25.697 20.106 1 79.88 65 GLU B O 1
ATOM 2979 N N . GLY B 1 66 ? 4.005 -24.864 21.015 1 83.63 66 GLY B N 1
ATOM 2980 C CA . GLY B 1 66 ? 3.284 -25.006 19.76 1 83.63 66 GLY B CA 1
ATOM 2981 C C . GLY B 1 66 ? 3.835 -24.129 18.652 1 83.63 66 GLY B C 1
ATOM 2982 O O . GLY B 1 66 ? 3.988 -24.579 17.515 1 83.63 66 GLY B O 1
ATOM 2983 N N . GLN B 1 67 ? 4.2 -23.002 19.081 1 82.26 67 GLN B N 1
ATOM 2984 C CA . GLN B 1 67 ? 4.761 -22.078 18.101 1 82.26 67 GLN B CA 1
ATOM 2985 C C . GLN B 1 67 ? 6.134 -22.546 17.627 1 82.26 67 GLN B C 1
ATOM 2987 O O . GLN B 1 67 ? 6.427 -22.515 16.43 1 82.26 67 GLN B O 1
ATOM 2992 N N . ARG B 1 68 ? 6.924 -23.003 18.526 1 78.88 68 ARG B N 1
ATOM 2993 C CA . ARG B 1 68 ? 8.245 -23.52 18.186 1 78.88 68 ARG B CA 1
ATOM 2994 C C . ARG B 1 68 ? 8.14 -24.716 17.246 1 78.88 68 ARG B C 1
ATOM 2996 O O . ARG B 1 68 ? 8.901 -24.822 16.281 1 78.88 68 ARG B O 1
ATOM 3003 N N . LEU B 1 69 ? 7.229 -25.579 17.588 1 80.69 69 LEU B N 1
ATOM 3004 C CA . LEU B 1 69 ? 7.031 -26.761 16.757 1 80.69 69 LEU B CA 1
ATOM 3005 C C . LEU B 1 69 ? 6.533 -26.373 15.369 1 80.69 69 LEU B C 1
ATOM 3007 O O . LEU B 1 69 ? 7.007 -26.906 14.363 1 80.69 69 LEU B O 1
ATOM 3011 N N . LEU B 1 70 ? 5.635 -25.467 15.397 1 81.55 70 LEU B N 1
ATOM 3012 C CA . LEU B 1 70 ? 5.088 -25.012 14.123 1 81.55 70 LEU B CA 1
ATOM 3013 C C . LEU B 1 70 ? 6.175 -24.38 13.259 1 81.55 70 LEU B C 1
ATOM 3015 O O . LEU B 1 70 ? 6.235 -24.625 12.052 1 81.55 70 LEU B O 1
ATOM 3019 N N . ASP B 1 71 ? 7.045 -23.771 13.889 1 76.51 71 ASP B N 1
ATOM 3020 C CA . ASP B 1 71 ? 8.123 -23.081 13.188 1 76.51 71 ASP B CA 1
ATOM 3021 C C . ASP B 1 71 ? 9.058 -24.076 12.503 1 76.51 71 ASP B C 1
ATOM 3023 O O . ASP B 1 71 ? 9.592 -23.795 11.429 1 76.51 71 ASP B O 1
ATOM 3027 N N . ILE B 1 72 ? 9.126 -25.185 13.108 1 70.42 72 ILE B N 1
ATOM 3028 C CA . ILE B 1 72 ? 10.017 -26.211 12.576 1 70.42 72 ILE B CA 1
ATOM 3029 C C . ILE B 1 72 ? 9.265 -27.072 11.563 1 70.42 72 ILE B C 1
ATOM 3031 O O . ILE B 1 72 ? 9.825 -27.465 10.536 1 70.42 72 ILE B O 1
ATOM 3035 N N . LEU B 1 73 ? 8.014 -27.283 11.832 1 73.66 73 LEU B N 1
ATOM 3036 C CA . LEU B 1 73 ? 7.222 -28.219 11.041 1 73.66 73 LEU B CA 1
ATOM 3037 C C . LEU B 1 73 ? 6.805 -27.594 9.714 1 73.66 73 LEU B C 1
ATOM 3039 O O . LEU B 1 73 ? 6.811 -28.263 8.679 1 73.66 73 LEU B O 1
ATOM 3043 N N . GLN B 1 74 ? 6.531 -26.393 9.794 1 72.11 74 GLN B N 1
ATOM 3044 C CA . GLN B 1 74 ? 5.903 -25.743 8.649 1 72.11 74 GLN B CA 1
ATOM 3045 C C . GLN B 1 74 ? 6.808 -25.797 7.421 1 72.11 74 GLN B C 1
ATOM 3047 O O . GLN B 1 74 ? 6.378 -26.215 6.344 1 72.11 74 GLN B O 1
ATOM 3052 N N . PRO B 1 75 ? 8.038 -25.521 7.618 1 66.21 75 PRO B N 1
ATOM 3053 C CA . PRO B 1 75 ? 8.903 -25.625 6.44 1 66.21 75 PRO B CA 1
ATOM 3054 C C . PRO B 1 75 ? 9.032 -27.057 5.926 1 66.21 75 PRO B C 1
ATOM 3056 O O . PRO B 1 75 ? 9.069 -27.281 4.714 1 66.21 75 PRO B O 1
ATOM 3059 N N . SER B 1 76 ? 9.078 -27.926 6.848 1 63.69 76 SER B N 1
ATOM 3060 C CA . SER B 1 76 ? 9.234 -29.326 6.467 1 63.69 76 SER B CA 1
ATOM 3061 C C . SER B 1 76 ? 7.985 -29.851 5.766 1 63.69 76 SER B C 1
ATOM 3063 O O . SER B 1 76 ? 8.081 -30.545 4.752 1 63.69 76 SER B O 1
ATOM 3065 N N . LEU B 1 77 ? 6.871 -29.58 6.276 1 64.17 77 LEU B N 1
ATOM 3066 C CA . LEU B 1 77 ? 5.623 -30.039 5.677 1 64.17 77 LEU B CA 1
ATOM 3067 C C . LEU B 1 77 ? 5.419 -29.418 4.3 1 64.17 77 LEU B C 1
ATOM 3069 O O . LEU B 1 77 ? 4.98 -30.094 3.367 1 64.17 77 LEU B O 1
ATOM 3073 N N . THR B 1 78 ? 5.815 -28.321 4.204 1 61.75 78 THR B N 1
ATOM 3074 C CA . THR B 1 78 ? 5.741 -27.642 2.915 1 61.75 78 THR B CA 1
ATOM 3075 C C . THR B 1 78 ? 6.638 -28.328 1.889 1 61.75 78 THR B C 1
ATOM 3077 O O . THR B 1 78 ? 6.235 -28.533 0.743 1 61.75 78 THR B O 1
ATOM 3080 N N . SER B 1 79 ? 7.747 -28.73 2.404 1 58.94 79 SER B N 1
ATOM 3081 C CA . SER B 1 79 ? 8.684 -29.432 1.532 1 58.94 79 SER B CA 1
ATOM 3082 C C . SER B 1 79 ? 8.13 -30.785 1.101 1 58.94 79 SER B C 1
ATOM 3084 O O . SER B 1 79 ? 8.274 -31.18 -0.058 1 58.94 79 SER B O 1
ATOM 3086 N N . ILE B 1 80 ? 7.468 -31.505 2.116 1 57.01 80 ILE B N 1
ATOM 3087 C CA . ILE B 1 80 ? 6.892 -32.814 1.829 1 57.01 80 ILE B CA 1
ATOM 3088 C C . ILE B 1 80 ? 5.731 -32.663 0.849 1 57.01 80 ILE B C 1
ATOM 3090 O O . ILE B 1 80 ? 5.633 -33.411 -0.127 1 57.01 80 ILE B O 1
ATOM 3094 N N . GLU B 1 81 ? 4.921 -31.757 1.029 1 56.41 81 GLU B N 1
ATOM 3095 C CA . GLU B 1 81 ? 3.797 -31.511 0.131 1 56.41 81 GLU B CA 1
ATOM 3096 C C . GLU B 1 81 ? 4.28 -31.178 -1.278 1 56.41 81 GLU B C 1
ATOM 3098 O O . GLU B 1 81 ? 3.691 -31.628 -2.264 1 56.41 81 GLU B O 1
ATOM 3103 N N . GLN B 1 82 ? 5.278 -30.561 -1.256 1 54.52 82 GLN B N 1
ATOM 3104 C CA . GLN B 1 82 ? 5.856 -30.172 -2.538 1 54.52 82 GLN B CA 1
ATOM 3105 C C . GLN B 1 82 ? 6.344 -31.392 -3.314 1 54.52 82 GLN B C 1
ATOM 3107 O O . GLN B 1 82 ? 6.077 -31.519 -4.511 1 54.52 82 GLN B O 1
ATOM 3112 N N . VAL B 1 83 ? 7.061 -32.295 -2.697 1 53.46 83 VAL B N 1
ATOM 3113 C CA . VAL B 1 83 ? 7.616 -33.478 -3.347 1 53.46 83 VAL B CA 1
ATOM 3114 C C . VAL B 1 83 ? 6.484 -34.404 -3.787 1 53.46 83 VAL B C 1
ATOM 3116 O O . VAL B 1 83 ? 6.52 -34.959 -4.888 1 53.46 83 VAL B O 1
ATOM 3119 N N . VAL B 1 84 ? 5.532 -34.587 -2.972 1 54.16 84 VAL B N 1
ATOM 3120 C CA . VAL B 1 84 ? 4.412 -35.464 -3.296 1 54.16 84 VAL B CA 1
ATOM 3121 C C . VAL B 1 84 ? 3.653 -34.91 -4.499 1 54.16 84 VAL B C 1
ATOM 3123 O O . VAL B 1 84 ? 3.25 -35.664 -5.388 1 54.16 84 VAL B O 1
ATOM 3126 N N . SER B 1 85 ? 3.438 -33.669 -4.428 1 51.88 85 SER B N 1
ATOM 3127 C CA . SER B 1 85 ? 2.77 -33.026 -5.555 1 51.88 85 SER B CA 1
ATOM 3128 C C . SER B 1 85 ? 3.577 -33.185 -6.839 1 51.88 85 SER B C 1
ATOM 3130 O O . SER B 1 85 ? 3.011 -33.419 -7.909 1 51.88 85 SER B O 1
ATOM 3132 N N . GLU B 1 86 ? 4.805 -33.064 -6.703 1 50.21 86 GLU B N 1
ATOM 3133 C CA . GLU B 1 86 ? 5.702 -33.236 -7.842 1 50.21 86 GLU B CA 1
ATOM 3134 C C . GLU B 1 86 ? 5.593 -34.643 -8.423 1 50.21 86 GLU B C 1
ATOM 3136 O O . GLU B 1 86 ? 5.631 -34.821 -9.642 1 50.21 86 GLU B O 1
ATOM 3141 N N . LEU B 1 87 ? 5.596 -35.55 -7.607 1 50.5 87 LEU B N 1
ATOM 3142 C CA . LEU B 1 87 ? 5.498 -36.934 -8.058 1 50.5 87 LEU B CA 1
ATOM 3143 C C . LEU B 1 87 ? 4.193 -37.168 -8.812 1 50.5 87 LEU B C 1
ATOM 3145 O O . LEU B 1 87 ? 4.154 -37.946 -9.768 1 50.5 87 LEU B O 1
ATOM 3149 N N . ASN B 1 88 ? 3.182 -36.58 -8.339 1 48.25 88 ASN B N 1
ATOM 3150 C CA . ASN B 1 88 ? 1.909 -36.738 -9.034 1 48.25 88 ASN B CA 1
ATOM 3151 C C . ASN B 1 88 ? 1.826 -35.836 -10.262 1 48.25 88 ASN B C 1
ATOM 3153 O O . ASN B 1 88 ? 1.101 -36.138 -11.212 1 48.25 88 ASN B O 1
ATOM 3157 N N . GLU B 1 89 ? 2.444 -34.658 -10.271 1 49.07 89 GLU B N 1
ATOM 3158 C CA . GLU B 1 89 ? 2.203 -33.534 -11.171 1 49.07 89 GLU B CA 1
ATOM 3159 C C . GLU B 1 89 ? 2.966 -33.704 -12.482 1 49.07 89 GLU B C 1
ATOM 3161 O O . GLU B 1 89 ? 2.815 -32.899 -13.403 1 49.07 89 GLU B O 1
ATOM 3166 N N . SER B 1 90 ? 3.847 -34.672 -12.617 1 49.51 90 SER B N 1
ATOM 3167 C CA . SER B 1 90 ? 4.561 -34.653 -13.89 1 49.51 90 SER B CA 1
ATOM 3168 C C . SER B 1 90 ? 3.617 -34.351 -15.049 1 49.51 90 SER B C 1
ATOM 3170 O O . SER B 1 90 ? 3.966 -33.6 -15.961 1 49.51 90 SER B O 1
ATOM 3172 N N . HIS B 1 91 ? 2.615 -35.153 -15.324 1 51.05 91 HIS B N 1
ATOM 3173 C CA . HIS B 1 91 ? 1.779 -34.958 -16.503 1 51.05 91 HIS B CA 1
ATOM 3174 C C . HIS B 1 91 ? 0.624 -34.006 -16.209 1 51.05 91 HIS B C 1
ATOM 3176 O O . HIS B 1 91 ? -0.194 -33.726 -17.087 1 51.05 91 HIS B O 1
ATOM 3182 N N . LEU B 1 92 ? 0.57 -33.454 -14.949 1 62.76 92 LEU B N 1
ATOM 3183 C CA . LEU B 1 92 ? -0.658 -32.781 -14.539 1 62.76 92 LEU B CA 1
ATOM 3184 C C . LEU B 1 92 ? -0.499 -31.266 -14.617 1 62.76 92 LEU B C 1
ATOM 3186 O O . LEU B 1 92 ? 0.614 -30.747 -14.505 1 62.76 92 LEU B O 1
ATOM 3190 N N . GLU B 1 93 ? -1.477 -30.597 -15.198 1 83.59 93 GLU B N 1
ATOM 3191 C CA . GLU B 1 93 ? -1.636 -29.146 -15.216 1 83.59 93 GLU B CA 1
ATOM 3192 C C . GLU B 1 93 ? -1.26 -28.533 -13.87 1 83.59 93 GLU B C 1
ATOM 3194 O O . GLU B 1 93 ? -1.601 -29.075 -12.817 1 83.59 93 GLU B O 1
ATOM 3199 N N . PRO B 1 94 ? -0.303 -27.547 -13.871 1 90.53 94 PRO B N 1
ATOM 3200 C CA . PRO B 1 94 ? 0.051 -26.882 -12.614 1 90.53 94 PRO B CA 1
ATOM 3201 C C . PRO B 1 94 ? -1.173 -26.462 -11.804 1 90.53 94 PRO B C 1
ATOM 3203 O O . PRO B 1 94 ? -2.148 -25.958 -12.367 1 90.53 94 PRO B O 1
ATOM 3206 N N . SER B 1 95 ? -1.173 -26.797 -10.582 1 90.37 95 SER B N 1
ATOM 3207 C CA . SER B 1 95 ? -2.329 -26.506 -9.74 1 90.37 95 SER B CA 1
ATOM 3208 C C . SER B 1 95 ? -1.916 -26.304 -8.286 1 90.37 95 SER B C 1
ATOM 3210 O O . SER B 1 95 ? -0.807 -26.67 -7.893 1 90.37 95 SER B O 1
ATOM 3212 N N . GLY B 1 96 ? -2.838 -25.607 -7.522 1 92.3 96 GLY B N 1
ATOM 3213 C CA . GLY B 1 96 ? -2.62 -25.442 -6.094 1 92.3 96 GLY B CA 1
ATOM 3214 C C . GLY B 1 96 ? -2.393 -23.998 -5.688 1 92.3 96 GLY B C 1
ATOM 3215 O O . GLY B 1 96 ? -2.48 -23.092 -6.52 1 92.3 96 GLY B O 1
ATOM 3216 N N . LEU B 1 97 ? -2.093 -23.827 -4.415 1 93.16 97 LEU B N 1
ATOM 3217 C CA . LEU B 1 97 ? -1.951 -22.498 -3.832 1 93.16 97 LEU B CA 1
ATOM 3218 C C . LEU B 1 97 ? -0.49 -22.061 -3.823 1 93.16 97 LEU B C 1
ATOM 3220 O O . LEU B 1 97 ? 0.387 -22.822 -3.406 1 93.16 97 LEU B O 1
ATOM 3224 N N . ILE B 1 98 ? -0.24 -20.952 -4.407 1 94.21 98 ILE B N 1
ATOM 3225 C CA . ILE B 1 98 ? 1.066 -20.311 -4.301 1 94.21 98 ILE B CA 1
ATOM 3226 C C . ILE B 1 98 ? 0.968 -19.086 -3.395 1 94.21 98 ILE B C 1
ATOM 3228 O O . ILE B 1 98 ? 0.191 -18.167 -3.665 1 94.21 98 ILE B O 1
ATOM 3232 N N . ARG B 1 99 ? 1.688 -19.113 -2.346 1 93.64 99 ARG B N 1
ATOM 3233 C CA . ARG B 1 99 ? 1.808 -17.942 -1.483 1 93.64 99 ARG B CA 1
ATOM 3234 C C . ARG B 1 99 ? 3.126 -17.215 -1.728 1 93.64 99 ARG B C 1
ATOM 3236 O O . ARG B 1 99 ? 4.201 -17.774 -1.503 1 93.64 99 ARG B O 1
ATOM 3243 N N . ILE B 1 100 ? 2.982 -16.002 -2.168 1 93.36 100 ILE B N 1
ATOM 3244 C CA . ILE B 1 100 ? 4.195 -15.258 -2.487 1 93.36 100 ILE B CA 1
ATOM 3245 C C . ILE B 1 100 ? 4.259 -13.988 -1.642 1 93.36 100 ILE B C 1
ATOM 3247 O O . ILE B 1 100 ? 3.299 -13.215 -1.597 1 93.36 100 ILE B O 1
ATOM 3251 N N . SER B 1 101 ? 5.356 -13.808 -0.923 1 91.73 101 SER B N 1
ATOM 3252 C CA . SER B 1 101 ? 5.625 -12.58 -0.181 1 91.73 101 SER B CA 1
ATOM 3253 C C . SER B 1 101 ? 6.442 -11.599 -1.015 1 91.73 101 SER B C 1
ATOM 3255 O O . SER B 1 101 ? 7.513 -11.945 -1.518 1 91.73 101 SER B O 1
ATOM 3257 N N . VAL B 1 102 ? 5.877 -10.424 -1.135 1 91.15 102 VAL B N 1
ATOM 3258 C CA . VAL B 1 102 ? 6.534 -9.461 -2.012 1 91.15 102 VAL B CA 1
ATOM 3259 C C . VAL B 1 102 ? 6.49 -8.072 -1.38 1 91.15 102 VAL B C 1
ATOM 3261 O O . VAL B 1 102 ? 5.593 -7.772 -0.588 1 91.15 102 VAL B O 1
ATOM 3264 N N . SER B 1 103 ? 7.519 -7.298 -1.74 1 87.56 103 SER B N 1
ATOM 3265 C CA . SER B 1 103 ? 7.404 -5.876 -1.432 1 87.56 103 SER B CA 1
ATOM 3266 C C . SER B 1 103 ? 6.359 -5.202 -2.315 1 87.56 103 SER B C 1
ATOM 3268 O O . SER B 1 103 ? 6.03 -5.706 -3.391 1 87.56 103 SER B O 1
ATOM 3270 N N . ARG B 1 104 ? 5.841 -4.138 -1.885 1 88.39 104 ARG B N 1
ATOM 3271 C CA . ARG B 1 104 ? 4.845 -3.413 -2.666 1 88.39 104 ARG B CA 1
ATOM 3272 C C . ARG B 1 104 ? 5.413 -2.983 -4.015 1 88.39 104 ARG B C 1
ATOM 3274 O O . ARG B 1 104 ? 4.737 -3.084 -5.04 1 88.39 104 ARG B O 1
ATOM 3281 N N . THR B 1 105 ? 6.614 -2.546 -3.986 1 89.29 105 THR B N 1
ATOM 3282 C CA . THR B 1 105 ? 7.271 -2.117 -5.215 1 89.29 105 THR B CA 1
ATOM 3283 C C . THR B 1 105 ? 7.404 -3.281 -6.193 1 89.29 105 THR B C 1
ATOM 3285 O O . THR B 1 105 ? 7.099 -3.14 -7.379 1 89.29 105 THR B O 1
ATOM 3288 N N . ALA B 1 106 ? 7.829 -4.392 -5.681 1 91.41 106 ALA B N 1
ATOM 3289 C CA . ALA B 1 106 ? 7.979 -5.571 -6.53 1 91.41 106 ALA B CA 1
ATOM 3290 C C . ALA B 1 106 ? 6.632 -6.022 -7.086 1 91.41 106 ALA B C 1
ATOM 3292 O O . ALA B 1 106 ? 6.526 -6.379 -8.262 1 91.41 106 ALA B O 1
ATOM 3293 N N . ALA B 1 107 ? 5.646 -6.024 -6.248 1 93.6 107 ALA B N 1
ATOM 3294 C CA . ALA B 1 107 ? 4.318 -6.44 -6.69 1 93.6 107 ALA B CA 1
ATOM 3295 C C . ALA B 1 107 ? 3.822 -5.564 -7.837 1 93.6 107 ALA B C 1
ATOM 3297 O O . ALA B 1 107 ? 3.342 -6.073 -8.853 1 93.6 107 ALA B O 1
ATOM 3298 N N . ARG B 1 108 ? 3.983 -4.277 -7.692 1 92.46 108 ARG B N 1
ATOM 3299 C CA . ARG B 1 108 ? 3.469 -3.304 -8.65 1 92.46 108 ARG B CA 1
ATOM 3300 C C . ARG B 1 108 ? 4.216 -3.394 -9.977 1 92.46 108 ARG B C 1
ATOM 3302 O O . ARG B 1 108 ? 3.614 -3.263 -11.045 1 92.46 108 ARG B O 1
ATOM 3309 N N . LEU B 1 109 ? 5.441 -3.7 -9.903 1 92.29 109 LEU B N 1
ATOM 3310 C CA . LEU B 1 109 ? 6.285 -3.645 -11.092 1 92.29 109 LEU B CA 1
ATOM 3311 C C . LEU B 1 109 ? 6.293 -4.987 -11.815 1 92.29 109 LEU B C 1
ATOM 3313 O O . LEU B 1 109 ? 6.304 -5.033 -13.047 1 92.29 109 LEU B O 1
ATOM 3317 N N . LEU B 1 110 ? 6.24 -6.075 -11.003 1 94.79 110 LEU B N 1
ATOM 3318 C CA . LEU B 1 110 ? 6.654 -7.342 -11.595 1 94.79 110 LEU B CA 1
ATOM 3319 C C . LEU B 1 110 ? 5.488 -8.324 -11.648 1 94.79 110 LEU B C 1
ATOM 3321 O O . LEU B 1 110 ? 5.483 -9.245 -12.468 1 94.79 110 LEU B O 1
ATOM 3325 N N . ILE B 1 111 ? 4.513 -8.192 -10.761 1 96.51 111 ILE B N 1
ATOM 3326 C CA . ILE B 1 111 ? 3.471 -9.206 -10.652 1 96.51 111 ILE B CA 1
ATOM 3327 C C . ILE B 1 111 ? 2.15 -8.647 -11.176 1 96.51 111 ILE B C 1
ATOM 3329 O O . ILE B 1 111 ? 1.545 -9.218 -12.086 1 96.51 111 ILE B O 1
ATOM 3333 N N . GLU B 1 112 ? 1.762 -7.488 -10.709 1 95.98 112 GLU B N 1
ATOM 3334 C CA . GLU B 1 112 ? 0.441 -6.92 -10.959 1 95.98 112 GLU B CA 1
ATOM 3335 C C . GLU B 1 112 ? 0.19 -6.744 -12.454 1 95.98 112 GLU B C 1
ATOM 3337 O O . GLU B 1 112 ? -0.894 -7.062 -12.948 1 95.98 112 GLU B O 1
ATOM 3342 N N . PRO B 1 113 ? 1.161 -6.343 -13.22 1 95.32 113 PRO B N 1
ATOM 3343 C CA . PRO B 1 113 ? 0.895 -6.146 -14.647 1 95.32 113 PRO B CA 1
ATOM 3344 C C . PRO B 1 113 ? 0.578 -7.451 -15.374 1 95.32 113 PRO B C 1
ATOM 3346 O O . PRO B 1 113 ? 0.028 -7.429 -16.478 1 95.32 113 PRO B O 1
ATOM 3349 N N . HIS B 1 114 ? 0.871 -8.567 -14.706 1 96.7 114 HIS B N 1
ATOM 3350 C CA . HIS B 1 114 ? 0.794 -9.828 -15.435 1 96.7 114 HIS B CA 1
ATOM 3351 C C . HIS B 1 114 ? -0.137 -10.813 -14.736 1 96.7 114 HIS B C 1
ATOM 3353 O O . HIS B 1 114 ? -0.137 -12.005 -15.051 1 96.7 114 HIS B O 1
ATOM 3359 N N . LEU B 1 115 ? -0.877 -10.367 -13.767 1 96.88 115 LEU B N 1
ATOM 3360 C CA . LEU B 1 115 ? -1.753 -11.233 -12.986 1 96.88 115 LEU B CA 1
ATOM 3361 C C . LEU B 1 115 ? -2.759 -11.943 -13.886 1 96.88 115 LEU B C 1
ATOM 3363 O O . LEU B 1 115 ? -2.93 -13.16 -13.792 1 96.88 115 LEU B O 1
ATOM 3367 N N . GLY B 1 116 ? -3.412 -11.15 -14.721 1 96.24 116 GLY B N 1
ATOM 3368 C CA . GLY B 1 116 ? -4.408 -11.721 -15.613 1 96.24 116 GLY B CA 1
ATOM 3369 C C . GLY B 1 116 ? -3.843 -12.785 -16.535 1 96.24 116 GLY B C 1
ATOM 3370 O O . GLY B 1 116 ? -4.429 -13.859 -16.684 1 96.24 116 GLY B O 1
ATOM 3371 N N . GLU B 1 117 ? -2.714 -12.494 -17.137 1 96.12 117 GLU B N 1
ATOM 3372 C CA . GLU B 1 117 ? -2.061 -13.424 -18.054 1 96.12 117 GLU B CA 1
ATOM 3373 C C . GLU B 1 117 ? -1.688 -14.724 -17.348 1 96.12 117 GLU B C 1
ATOM 3375 O O . GLU B 1 117 ? -1.987 -15.813 -17.843 1 96.12 117 GLU B O 1
ATOM 3380 N N . PHE B 1 118 ? -1.046 -14.61 -16.202 1 97.72 118 PHE B N 1
ATOM 3381 C CA . PHE B 1 118 ? -0.57 -15.78 -15.474 1 97.72 118 PHE B CA 1
ATOM 3382 C C . PHE B 1 118 ? -1.735 -16.67 -15.057 1 97.72 118 PHE B C 1
ATOM 3384 O O . PHE B 1 118 ? -1.69 -17.888 -15.241 1 97.72 118 PHE B O 1
ATOM 3391 N N . LEU B 1 119 ? -2.805 -16.096 -14.526 1 96.25 119 LEU B N 1
ATOM 3392 C CA . LEU B 1 119 ? -3.909 -16.87 -13.969 1 96.25 119 LEU B CA 1
ATOM 3393 C C . LEU B 1 119 ? -4.809 -17.408 -15.077 1 96.25 119 LEU B C 1
ATOM 3395 O O . LEU B 1 119 ? -5.595 -18.33 -14.85 1 96.25 119 LEU B O 1
ATOM 3399 N N . THR B 1 120 ? -4.773 -16.786 -16.214 1 91.7 120 THR B N 1
ATOM 3400 C CA . THR B 1 120 ? -5.438 -17.348 -17.383 1 91.7 120 THR B CA 1
ATOM 3401 C C . THR B 1 120 ? -4.683 -18.569 -17.901 1 91.7 120 THR B C 1
ATOM 3403 O O . THR B 1 120 ? -5.293 -19.578 -18.258 1 91.7 120 THR B O 1
ATOM 3406 N N . LEU B 1 121 ? -3.331 -18.483 -17.947 1 92.81 121 LEU B N 1
ATOM 3407 C CA . LEU B 1 121 ? -2.476 -19.567 -18.42 1 92.81 121 LEU B CA 1
ATOM 3408 C C . LEU B 1 121 ? -2.569 -20.775 -17.495 1 92.81 121 LEU B C 1
ATOM 3410 O O . LEU B 1 121 ? -2.491 -21.919 -17.951 1 92.81 121 LEU B O 1
ATOM 3414 N N . TYR B 1 122 ? -2.744 -20.477 -16.196 1 95.07 122 TYR B N 1
ATOM 3415 C CA . TYR B 1 122 ? -2.785 -21.548 -15.207 1 95.07 122 TYR B CA 1
ATOM 3416 C C . TYR B 1 122 ? -4.021 -21.429 -14.325 1 95.07 122 TYR B C 1
ATOM 3418 O O . TYR B 1 122 ? -3.918 -21.094 -13.142 1 95.07 122 TYR B O 1
ATOM 3426 N N . PRO B 1 123 ? -5.138 -21.793 -14.791 1 91.32 123 PRO B N 1
ATOM 3427 C CA . PRO B 1 123 ? -6.422 -21.539 -14.133 1 91.32 123 PRO B CA 1
ATOM 3428 C C . PRO B 1 123 ? -6.598 -22.347 -12.849 1 91.32 123 PRO B C 1
ATOM 3430 O O . PRO B 1 123 ? -7.464 -22.031 -12.03 1 91.32 123 PRO B O 1
ATOM 3433 N N . LYS B 1 124 ? -5.789 -23.368 -12.643 1 93.06 124 LYS B N 1
ATOM 3434 C CA . LYS B 1 124 ? -5.944 -24.21 -11.46 1 93.06 124 LYS B CA 1
ATOM 3435 C C . LYS B 1 124 ? -5.028 -23.745 -10.331 1 93.06 124 LYS B C 1
ATOM 3437 O O . LYS B 1 124 ? -5.047 -24.312 -9.236 1 93.06 124 LYS B O 1
ATOM 3442 N N . ILE B 1 125 ? -4.3 -22.751 -10.621 1 95.01 125 ILE B N 1
ATOM 3443 C CA . ILE B 1 125 ? -3.451 -22.154 -9.596 1 95.01 125 ILE B CA 1
ATOM 3444 C C . ILE B 1 125 ? -4.24 -21.099 -8.823 1 95.01 125 ILE B C 1
ATOM 3446 O O . ILE B 1 125 ? -4.984 -20.314 -9.416 1 95.01 125 ILE B O 1
ATOM 3450 N N . ARG B 1 126 ? -4.153 -21.188 -7.523 1 96.28 126 ARG B N 1
ATOM 3451 C CA . ARG B 1 126 ? -4.589 -20.111 -6.64 1 96.28 126 ARG B CA 1
ATOM 3452 C C . ARG B 1 126 ? -3.398 -19.306 -6.13 1 96.28 126 ARG B C 1
ATOM 3454 O O . ARG B 1 126 ? -2.416 -19.877 -5.65 1 96.28 126 ARG B O 1
ATOM 3461 N N . LEU B 1 127 ? -3.454 -18 -6.293 1 97.55 127 LEU B N 1
ATOM 3462 C CA . LEU B 1 127 ? -2.333 -17.135 -5.943 1 97.55 127 LEU B CA 1
ATOM 3463 C C . LEU B 1 127 ? -2.684 -16.245 -4.756 1 97.55 127 LEU B C 1
ATOM 3465 O O . LEU B 1 127 ? -3.69 -15.533 -4.784 1 97.55 127 LEU B O 1
ATOM 3469 N N . GLU B 1 128 ? -1.936 -16.354 -3.73 1 96.22 128 GLU B N 1
ATOM 3470 C CA . GLU B 1 128 ? -2.028 -15.403 -2.626 1 96.22 128 GLU B CA 1
ATOM 3471 C C . GLU B 1 128 ? -0.824 -14.465 -2.604 1 96.22 128 GLU B C 1
ATOM 3473 O O . GLU B 1 128 ? 0.303 -14.898 -2.353 1 96.22 128 GLU B O 1
ATOM 3478 N N . LEU B 1 129 ? -1.098 -13.257 -2.86 1 95.78 129 LEU B N 1
ATOM 3479 C CA . LEU B 1 129 ? -0.069 -12.223 -2.867 1 95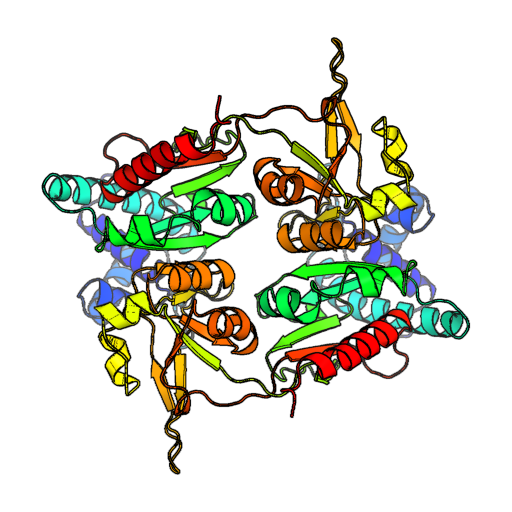.78 129 LEU B CA 1
ATOM 3480 C C . LEU B 1 129 ? -0.023 -11.493 -1.529 1 95.78 129 LEU B C 1
ATOM 3482 O O . LEU B 1 129 ? -0.963 -10.777 -1.176 1 95.78 129 LEU B O 1
ATOM 3486 N N . ILE B 1 130 ? 1.069 -11.684 -0.863 1 92.52 130 ILE B N 1
ATOM 3487 C CA . ILE B 1 130 ? 1.235 -11.097 0.462 1 92.52 130 ILE B CA 1
ATOM 3488 C C . ILE B 1 130 ? 2.23 -9.94 0.393 1 92.52 130 ILE B C 1
ATOM 3490 O O . ILE B 1 130 ? 3.44 -10.16 0.293 1 92.52 130 ILE B O 1
ATOM 3494 N N . MET B 1 131 ? 1.669 -8.798 0.477 1 89.49 131 MET B N 1
ATOM 3495 C CA . MET B 1 131 ? 2.525 -7.615 0.469 1 89.49 131 MET B CA 1
ATOM 3496 C C . MET B 1 131 ? 3.059 -7.32 1.867 1 89.49 131 MET B C 1
ATOM 3498 O O . MET B 1 131 ? 2.282 -7.131 2.805 1 89.49 131 MET B O 1
ATOM 3502 N N . ASN B 1 132 ? 4.314 -7.286 1.953 1 81.13 132 ASN B N 1
ATOM 3503 C CA . ASN B 1 132 ? 5.011 -7.041 3.212 1 81.13 132 ASN B CA 1
ATOM 3504 C C . ASN B 1 132 ? 6.335 -6.317 2.987 1 81.13 132 ASN B C 1
ATOM 3506 O O . ASN B 1 132 ? 7.294 -6.908 2.487 1 81.13 132 ASN B O 1
ATOM 3510 N N . ASP B 1 133 ? 6.402 -5.074 3.391 1 73.89 133 ASP B N 1
ATOM 3511 C CA . ASP B 1 133 ? 7.613 -4.293 3.162 1 73.89 133 ASP B CA 1
ATOM 3512 C C . ASP B 1 133 ? 8.649 -4.553 4.253 1 73.89 133 ASP B C 1
ATOM 3514 O O . ASP B 1 133 ? 9.782 -4.074 4.168 1 73.89 133 ASP B O 1
ATOM 3518 N N . GLY B 1 134 ? 8.193 -5.248 5.313 1 62.77 134 GLY B N 1
ATOM 3519 C CA . GLY B 1 134 ? 9.157 -5.571 6.353 1 62.77 134 GLY B CA 1
ATOM 3520 C C . GLY B 1 134 ? 10.146 -6.643 5.936 1 62.77 134 GLY B C 1
ATOM 3521 O O . GLY B 1 134 ? 9.917 -7.361 4.96 1 62.77 134 GLY B O 1
ATOM 3522 N N . PHE B 1 135 ? 11.487 -6.515 6.271 1 51.56 135 PHE B N 1
ATOM 3523 C CA . PHE B 1 135 ? 12.472 -7.56 6.018 1 51.56 135 PHE B CA 1
ATOM 3524 C C . PHE B 1 135 ? 11.954 -8.915 6.483 1 51.56 135 PHE B C 1
ATOM 3526 O O . PHE B 1 135 ? 11.961 -9.211 7.68 1 51.56 135 PHE B O 1
ATOM 3533 N N . SER B 1 136 ? 10.896 -9.277 6.014 1 48.48 136 SER B N 1
ATOM 3534 C CA . SER B 1 136 ? 10.368 -10.544 6.51 1 48.48 136 SER B CA 1
ATOM 3535 C C . SER B 1 136 ? 11.204 -11.721 6.018 1 48.48 136 SER B C 1
ATOM 3537 O O . SER B 1 136 ? 11.733 -11.692 4.905 1 48.48 136 SER B O 1
ATOM 3539 N N . ASN B 1 137 ? 11.852 -12.363 6.956 1 47.26 137 ASN B N 1
ATOM 3540 C CA . ASN B 1 137 ? 12.381 -13.697 6.693 1 47.26 137 ASN B CA 1
ATOM 3541 C C . ASN B 1 137 ? 11.355 -14.578 5.987 1 47.26 137 ASN B C 1
ATOM 3543 O O . ASN B 1 137 ? 10.353 -14.974 6.586 1 47.26 137 ASN B O 1
ATOM 3547 N N . ILE B 1 138 ? 11.434 -14.614 4.7 1 49.94 138 ILE B N 1
ATOM 3548 C CA . ILE B 1 138 ? 10.532 -15.366 3.834 1 49.94 138 ILE B CA 1
ATOM 3549 C C . ILE B 1 138 ? 10.306 -16.761 4.412 1 49.94 138 ILE B C 1
ATOM 3551 O O . ILE B 1 138 ? 9.199 -17.3 4.337 1 49.94 138 ILE B O 1
ATOM 3555 N N . VAL B 1 139 ? 11.333 -17.34 4.951 1 48.68 139 VAL B N 1
ATOM 3556 C CA . VAL B 1 139 ? 11.248 -18.707 5.454 1 48.68 139 VAL B CA 1
ATOM 3557 C C . VAL B 1 139 ? 10.338 -18.751 6.68 1 48.68 139 VAL B C 1
ATOM 3559 O O . VAL B 1 139 ? 9.519 -19.663 6.82 1 48.68 139 VAL B O 1
ATOM 3562 N N . ALA B 1 140 ? 10.433 -17.699 7.371 1 50.83 140 ALA B N 1
ATOM 3563 C CA . ALA B 1 140 ? 9.716 -17.694 8.643 1 50.83 140 ALA B CA 1
ATOM 3564 C C . ALA B 1 140 ? 8.232 -17.404 8.435 1 50.83 140 ALA B C 1
ATOM 3566 O O . ALA B 1 140 ? 7.398 -17.783 9.26 1 50.83 140 ALA B O 1
ATOM 3567 N N . GLU B 1 141 ? 7.974 -17.041 7.154 1 60.08 141 GLU B N 1
ATOM 3568 C CA . GLU B 1 141 ? 6.606 -16.562 6.977 1 60.08 141 GLU B CA 1
ATOM 3569 C C . GLU B 1 141 ? 5.721 -17.637 6.352 1 60.08 141 GLU B C 1
ATOM 3571 O O . GLU B 1 141 ? 4.503 -17.468 6.258 1 60.08 141 GLU B O 1
ATOM 3576 N N . GLY B 1 142 ? 6.243 -18.865 6.12 1 70.61 142 GLY B N 1
ATOM 3577 C CA . GLY B 1 142 ? 5.439 -19.936 5.553 1 70.61 142 GLY B CA 1
ATOM 3578 C C . GLY B 1 142 ? 4.988 -19.655 4.132 1 70.61 142 GLY B C 1
ATOM 3579 O O . GLY B 1 142 ? 3.862 -19.986 3.756 1 70.61 142 GLY B O 1
ATOM 3580 N N . VAL B 1 143 ? 5.824 -18.935 3.39 1 83.73 143 VAL B N 1
ATOM 3581 C CA . VAL B 1 143 ? 5.47 -18.627 2.008 1 83.73 143 VAL B CA 1
ATOM 3582 C C . VAL B 1 143 ? 6.249 -19.535 1.06 1 83.73 143 VAL B C 1
ATOM 3584 O O . VAL B 1 143 ? 7.245 -20.146 1.454 1 83.73 143 VAL B O 1
ATOM 3587 N N . ASP B 1 144 ? 5.704 -19.706 -0.156 1 86.54 144 ASP B N 1
ATOM 3588 C CA . ASP B 1 144 ? 6.29 -20.585 -1.164 1 86.54 144 ASP B CA 1
ATOM 3589 C C . ASP B 1 144 ? 7.407 -19.877 -1.927 1 86.54 144 ASP B C 1
ATOM 3591 O O . ASP B 1 144 ? 8.299 -20.526 -2.477 1 86.54 144 ASP B O 1
ATOM 3595 N N . ALA B 1 145 ? 7.276 -18.577 -2.006 1 89.76 145 ALA B N 1
ATOM 3596 C CA . ALA B 1 145 ? 8.254 -17.769 -2.73 1 89.76 145 ALA B CA 1
ATOM 3597 C C . ALA B 1 145 ? 8.284 -16.338 -2.2 1 89.76 145 ALA B C 1
ATOM 3599 O O . ALA B 1 145 ? 7.353 -15.903 -1.517 1 89.76 145 ALA B O 1
ATOM 3600 N N . GLY B 1 146 ? 9.344 -15.663 -2.449 1 90.43 146 GLY B N 1
ATOM 3601 C CA . GLY B 1 146 ? 9.492 -14.264 -2.082 1 90.43 146 GLY B CA 1
ATOM 3602 C C . GLY B 1 146 ? 10.238 -13.45 -3.122 1 90.43 146 GLY B C 1
ATOM 3603 O O . GLY B 1 146 ? 11.101 -13.975 -3.827 1 90.43 146 GLY B O 1
ATOM 3604 N N . ILE B 1 147 ? 9.837 -12.269 -3.286 1 91.87 147 ILE B N 1
ATOM 3605 C CA . ILE B 1 147 ? 10.569 -11.347 -4.148 1 91.87 147 ILE B CA 1
ATOM 3606 C C . ILE B 1 147 ? 11.135 -10.2 -3.314 1 91.87 147 ILE B C 1
ATOM 3608 O O . ILE B 1 147 ? 10.391 -9.501 -2.622 1 91.87 147 ILE B O 1
ATOM 3612 N N . ARG B 1 148 ? 12.448 -10.013 -3.43 1 86.51 148 ARG B N 1
ATOM 3613 C CA . ARG B 1 148 ? 13.132 -8.97 -2.673 1 86.51 148 ARG B CA 1
ATOM 3614 C C . ARG B 1 148 ? 14.25 -8.339 -3.498 1 86.51 148 ARG B C 1
ATOM 3616 O O . ARG B 1 148 ? 14.724 -8.934 -4.468 1 86.51 148 ARG B O 1
ATOM 3623 N N . LEU B 1 149 ? 14.543 -7.175 -2.899 1 85.8 149 LEU B N 1
ATOM 3624 C CA . LEU B 1 149 ? 15.702 -6.517 -3.493 1 85.8 149 LEU B CA 1
ATOM 3625 C C . LEU B 1 149 ? 16.999 -7.125 -2.972 1 85.8 149 LEU B C 1
ATOM 3627 O O . LEU B 1 149 ? 17.155 -7.326 -1.765 1 85.8 149 LEU B O 1
ATOM 3631 N N . GLY B 1 150 ? 17.839 -7.367 -3.783 1 75.52 150 GLY B N 1
ATOM 3632 C CA . GLY B 1 150 ? 19.18 -7.81 -3.435 1 75.52 150 GLY B CA 1
ATOM 3633 C C . GLY B 1 150 ? 19.254 -9.291 -3.114 1 75.52 150 GLY B C 1
ATOM 3634 O O . GLY B 1 150 ? 18.3 -10.033 -3.356 1 75.52 150 GLY B O 1
ATOM 3635 N N . ILE B 1 151 ? 20.474 -9.773 -2.684 1 59.55 151 ILE B N 1
ATOM 3636 C CA . ILE B 1 151 ? 20.785 -11.187 -2.509 1 59.55 151 ILE B CA 1
ATOM 3637 C C . ILE B 1 151 ? 20.838 -11.524 -1.02 1 59.55 151 ILE B C 1
ATOM 3639 O O . ILE B 1 151 ? 21.644 -10.959 -0.278 1 59.55 151 ILE B O 1
ATOM 3643 N N . SER B 1 152 ? 19.66 -11.437 -0.221 1 56.61 152 SER B N 1
ATOM 3644 C CA . SER B 1 152 ? 19.87 -11.954 1.127 1 56.61 152 SER B CA 1
ATOM 3645 C C . SER B 1 152 ? 19.503 -13.432 1.216 1 56.61 152 SER B C 1
ATOM 3647 O O . SER B 1 152 ? 18.373 -13.816 0.91 1 56.61 152 SER B O 1
ATOM 3649 N N . LEU B 1 153 ? 20.497 -14.208 0.845 1 54.53 153 LEU B N 1
ATOM 3650 C CA . LEU B 1 153 ? 20.176 -15.626 0.73 1 54.53 153 LEU B CA 1
ATOM 3651 C C . LEU B 1 153 ? 20.316 -16.327 2.077 1 54.53 153 LEU B C 1
ATOM 3653 O O . LEU B 1 153 ? 21.299 -16.116 2.791 1 54.53 153 LEU B O 1
ATOM 3657 N N . ASP B 1 154 ? 19.156 -16.542 2.584 1 56.78 154 ASP B N 1
ATOM 3658 C CA . ASP B 1 154 ? 19.31 -17.619 3.558 1 56.78 154 ASP B CA 1
ATOM 3659 C C . ASP B 1 154 ? 19.849 -18.885 2.895 1 56.78 154 ASP B C 1
ATOM 3661 O O . ASP B 1 154 ? 19.662 -19.091 1.694 1 56.78 154 ASP B O 1
ATOM 3665 N N . GLU B 1 155 ? 20.657 -19.572 3.521 1 57.74 155 GLU B N 1
ATOM 3666 C CA . GLU B 1 155 ? 21.401 -20.755 3.098 1 57.74 155 GLU B CA 1
ATOM 3667 C C . GLU B 1 155 ? 20.517 -21.706 2.296 1 57.74 155 GLU B C 1
ATOM 3669 O O . GLU B 1 155 ? 20.988 -22.366 1.368 1 57.74 155 GLU B O 1
ATOM 3674 N N . HIS B 1 156 ? 19.224 -21.787 2.621 1 64.51 156 HIS B N 1
ATOM 3675 C CA . HIS B 1 156 ? 18.488 -22.878 1.992 1 64.51 156 HIS B CA 1
ATOM 3676 C C . HIS B 1 156 ? 17.542 -22.357 0.916 1 64.51 156 HIS B C 1
ATOM 3678 O O . HIS B 1 156 ? 16.587 -23.04 0.539 1 64.51 156 HIS B O 1
ATOM 3684 N N . MET B 1 157 ? 17.932 -21.165 0.351 1 75.83 157 MET B N 1
ATOM 3685 C CA . MET B 1 157 ? 17.07 -20.608 -0.687 1 75.83 157 MET B CA 1
ATOM 3686 C C . MET B 1 157 ? 17.857 -20.351 -1.968 1 75.83 157 MET B C 1
ATOM 3688 O O . MET B 1 157 ? 19.073 -20.16 -1.927 1 75.83 157 MET B O 1
ATOM 3692 N N . VAL B 1 158 ? 17.171 -20.63 -3.045 1 82.4 158 VAL B N 1
ATOM 3693 C CA . VAL B 1 158 ? 17.713 -20.26 -4.349 1 82.4 158 VAL B CA 1
ATOM 3694 C C . VAL B 1 158 ? 17.196 -18.881 -4.751 1 82.4 158 VAL B C 1
ATOM 3696 O O . VAL B 1 158 ? 16.015 -18.577 -4.572 1 82.4 158 VAL B O 1
ATOM 3699 N N . ALA B 1 159 ? 18.118 -18.099 -5.197 1 88.76 159 ALA B N 1
ATOM 3700 C CA . ALA B 1 159 ? 17.788 -16.758 -5.674 1 88.76 159 ALA B CA 1
ATOM 3701 C C . ALA B 1 159 ? 17.895 -16.675 -7.193 1 88.76 159 ALA B C 1
ATOM 3703 O O . ALA B 1 159 ? 18.937 -17.002 -7.767 1 88.76 159 ALA B O 1
ATOM 3704 N N . VAL B 1 160 ? 16.818 -16.279 -7.831 1 89.95 160 VAL B N 1
ATOM 3705 C CA . VAL B 1 160 ? 16.778 -16.14 -9.283 1 89.95 160 VAL B CA 1
ATOM 3706 C C . VAL B 1 160 ? 16.532 -14.68 -9.656 1 89.95 160 VAL B C 1
ATOM 3708 O O . VAL B 1 160 ? 15.532 -14.087 -9.244 1 89.95 160 VAL B O 1
ATOM 3711 N N . PRO B 1 161 ? 17.467 -14.116 -10.423 1 92.34 161 PRO B N 1
ATOM 3712 C CA . PRO B 1 161 ? 17.215 -12.733 -10.833 1 92.34 161 PRO B CA 1
ATOM 3713 C C . PRO B 1 161 ? 15.998 -12.601 -11.746 1 92.34 161 PRO B C 1
ATOM 3715 O O . PRO B 1 161 ? 15.87 -13.344 -12.722 1 92.34 161 PRO B O 1
ATOM 3718 N N . ILE B 1 162 ? 15.119 -11.655 -11.42 1 94.39 162 ILE B N 1
ATOM 3719 C CA . ILE B 1 162 ? 13.919 -11.51 -12.238 1 94.39 162 ILE B CA 1
ATOM 3720 C C . ILE B 1 162 ? 13.832 -10.084 -12.778 1 94.39 162 ILE B C 1
ATOM 3722 O O . ILE B 1 162 ? 12.813 -9.691 -13.349 1 94.39 162 ILE B O 1
ATOM 3726 N N . THR B 1 163 ? 14.821 -9.313 -12.541 1 94.54 163 THR B N 1
ATOM 3727 C CA . THR B 1 163 ? 15.016 -8.027 -13.201 1 94.54 163 THR B CA 1
ATOM 3728 C C . THR B 1 163 ? 16.46 -7.872 -13.669 1 94.54 163 THR B C 1
ATOM 3730 O O . THR B 1 163 ? 17.355 -8.562 -13.176 1 94.54 163 THR B O 1
ATOM 3733 N N . PRO B 1 164 ? 16.681 -7.051 -14.681 1 91.45 164 PRO B N 1
ATOM 3734 C CA . PRO B 1 164 ? 18.065 -6.623 -14.9 1 91.45 164 PRO B CA 1
ATOM 3735 C C . PRO B 1 164 ? 18.62 -5.802 -13.739 1 91.45 164 PRO B C 1
ATOM 3737 O O . PRO B 1 164 ? 17.888 -5.481 -12.799 1 91.45 164 PRO B O 1
ATOM 3740 N N . PRO B 1 165 ? 19.93 -5.61 -13.806 1 91.54 165 PRO B N 1
ATOM 3741 C CA . PRO B 1 165 ? 20.429 -4.64 -12.829 1 91.54 165 PRO B CA 1
ATOM 3742 C C . PRO B 1 165 ? 19.678 -3.311 -12.88 1 91.54 165 PRO B C 1
ATOM 3744 O O . PRO B 1 165 ? 19.25 -2.88 -13.954 1 91.54 165 PRO B O 1
ATOM 3747 N N . LEU B 1 166 ? 19.503 -2.821 -11.702 1 92.81 166 LEU B N 1
ATOM 3748 C CA . LEU B 1 166 ? 18.724 -1.593 -11.586 1 92.81 166 LEU B CA 1
ATOM 3749 C C . LEU B 1 166 ? 19.578 -0.458 -11.031 1 92.81 166 LEU B C 1
ATOM 3751 O O . LEU B 1 166 ? 20.675 -0.694 -10.52 1 92.81 166 LEU B O 1
ATOM 3755 N N . THR B 1 167 ? 19.101 0.712 -11.246 1 92.99 167 THR B N 1
ATOM 3756 C CA . THR B 1 167 ? 19.683 1.898 -10.628 1 92.99 167 THR B CA 1
ATOM 3757 C C . THR B 1 167 ? 18.642 2.638 -9.792 1 92.99 167 THR B C 1
ATOM 3759 O O . THR B 1 167 ? 17.446 2.355 -9.888 1 92.99 167 THR B O 1
ATOM 3762 N N . THR B 1 168 ? 19.159 3.402 -8.891 1 93.94 168 THR B N 1
ATOM 3763 C CA . THR B 1 168 ? 18.259 4.339 -8.229 1 93.94 168 THR B CA 1
ATOM 3764 C C . THR B 1 168 ? 18.188 5.656 -8.996 1 93.94 168 THR B C 1
ATOM 3766 O O . THR B 1 168 ? 18.997 5.902 -9.894 1 93.94 168 THR B O 1
ATOM 3769 N N . ALA B 1 169 ? 17.181 6.382 -8.711 1 96.79 169 ALA B N 1
ATOM 3770 C CA . ALA B 1 169 ? 16.995 7.699 -9.313 1 96.79 169 ALA B CA 1
ATOM 3771 C C . ALA B 1 169 ? 16.508 8.711 -8.279 1 96.79 169 ALA B C 1
ATOM 3773 O O . ALA B 1 169 ? 15.702 8.378 -7.408 1 96.79 169 ALA B O 1
ATOM 3774 N N . ILE B 1 170 ? 17.028 9.831 -8.366 1 98.11 170 ILE B N 1
ATOM 3775 C CA . ILE B 1 170 ? 16.492 10.983 -7.648 1 98.11 170 ILE B CA 1
ATOM 3776 C C . ILE B 1 170 ? 15.667 11.846 -8.599 1 98.11 170 ILE B C 1
ATOM 3778 O O . ILE B 1 170 ? 16.168 12.294 -9.634 1 98.11 170 ILE B O 1
ATOM 3782 N N . VAL B 1 171 ? 14.407 12.047 -8.225 1 98.57 171 VAL B N 1
ATOM 3783 C CA . VAL B 1 171 ? 13.516 12.689 -9.186 1 98.57 171 VAL B CA 1
ATOM 3784 C C . VAL B 1 171 ? 12.675 13.752 -8.481 1 98.57 171 VAL B C 1
ATOM 3786 O O . VAL B 1 171 ? 12.458 13.678 -7.269 1 98.57 171 VAL B O 1
ATOM 3789 N N . GLY B 1 172 ? 12.25 14.689 -9.152 1 98.4 172 GLY B N 1
ATOM 3790 C CA . GLY B 1 172 ? 11.295 15.738 -8.829 1 98.4 172 GLY B CA 1
ATOM 3791 C C . GLY B 1 172 ? 10.528 16.238 -10.038 1 98.4 172 GLY B C 1
ATOM 3792 O O . GLY B 1 172 ? 10.896 15.948 -11.178 1 98.4 172 GLY B O 1
ATOM 3793 N N . SER B 1 173 ? 9.476 16.95 -9.804 1 98.41 173 SER B N 1
ATOM 3794 C CA . SER B 1 173 ? 8.699 17.479 -10.92 1 98.41 173 SER B CA 1
ATOM 3795 C C . SER B 1 173 ? 9.445 18.604 -11.63 1 98.41 173 SER B C 1
ATOM 3797 O O . SER B 1 173 ? 10.232 19.322 -11.009 1 98.41 173 SER B O 1
ATOM 3799 N N . PRO B 1 174 ? 9.24 18.746 -12.919 1 98.05 174 PRO B N 1
ATOM 3800 C CA . PRO B 1 174 ? 9.83 19.884 -13.628 1 98.05 174 PRO B CA 1
ATOM 3801 C C . PRO B 1 174 ? 9.47 21.225 -12.992 1 98.05 174 PRO B C 1
ATOM 3803 O O . PRO B 1 174 ? 10.317 22.118 -12.903 1 98.05 174 PRO B O 1
ATOM 3806 N N . GLU B 1 175 ? 8.285 21.334 -12.562 1 96.05 175 GLU B N 1
ATOM 3807 C CA . GLU B 1 175 ? 7.838 22.562 -11.911 1 96.05 175 GLU B CA 1
ATOM 3808 C C . GLU B 1 175 ? 8.656 22.85 -10.655 1 96.05 175 GLU B C 1
ATOM 3810 O O . GLU B 1 175 ? 8.985 24.004 -10.373 1 96.05 175 GLU B O 1
ATOM 3815 N N . TYR B 1 176 ? 8.914 21.827 -9.942 1 97.38 176 TYR B N 1
ATOM 3816 C CA . TYR B 1 176 ? 9.742 21.997 -8.753 1 97.38 176 TYR B CA 1
ATOM 3817 C C . TYR B 1 176 ? 11.106 22.573 -9.116 1 97.38 176 TYR B C 1
ATOM 3819 O O . TYR B 1 176 ? 11.59 23.498 -8.46 1 97.38 176 TYR B O 1
ATOM 3827 N N . PHE B 1 177 ? 11.722 22.041 -10.14 1 97.52 177 PHE B N 1
ATOM 3828 C CA . PHE B 1 177 ? 13.071 22.445 -10.518 1 97.52 177 PHE B CA 1
ATOM 3829 C C . PHE B 1 177 ? 13.067 23.838 -11.134 1 97.52 177 PHE B C 1
ATOM 3831 O O . PHE B 1 177 ? 14.057 24.567 -11.041 1 97.52 177 PHE B O 1
ATOM 3838 N N . GLU B 1 178 ? 11.957 24.176 -11.744 1 96.53 178 GLU B N 1
ATOM 3839 C CA . GLU B 1 178 ? 11.825 25.538 -12.251 1 96.53 178 GLU B CA 1
ATOM 3840 C C . GLU B 1 178 ? 11.86 26.556 -11.115 1 96.53 178 GLU B C 1
ATOM 3842 O O . GLU B 1 178 ? 12.437 27.636 -11.26 1 96.53 178 GLU B O 1
ATOM 3847 N N . ARG B 1 179 ? 11.377 26.212 -9.999 1 94.97 179 ARG B N 1
ATOM 3848 C CA . ARG B 1 179 ? 11.26 27.118 -8.861 1 94.97 179 ARG B CA 1
ATOM 3849 C C . ARG B 1 179 ? 12.504 27.056 -7.981 1 94.97 179 ARG B C 1
ATOM 3851 O O . ARG B 1 179 ? 12.908 28.064 -7.398 1 94.97 179 ARG B O 1
ATOM 3858 N N . ASN B 1 180 ? 13.134 25.868 -7.875 1 95.81 180 ASN B N 1
ATOM 3859 C CA . ASN B 1 180 ? 14.142 25.667 -6.839 1 95.81 180 ASN B CA 1
ATOM 3860 C C . ASN B 1 180 ? 15.515 25.383 -7.44 1 95.81 180 ASN B C 1
ATOM 3862 O O . ASN B 1 180 ? 16.509 25.298 -6.717 1 95.81 180 ASN B O 1
ATOM 3866 N N . GLY B 1 181 ? 15.625 25.21 -8.832 1 96.16 181 GLY B N 1
ATOM 3867 C CA . GLY B 1 181 ? 16.889 24.884 -9.472 1 96.16 181 GLY B CA 1
ATOM 3868 C C . GLY B 1 181 ? 17.202 23.4 -9.452 1 96.16 181 GLY B C 1
ATOM 3869 O O . GLY B 1 181 ? 16.488 22.617 -8.822 1 96.16 181 GLY B O 1
ATOM 3870 N N . LEU B 1 182 ? 18.3 23.009 -10.105 1 97.1 182 LEU B N 1
ATOM 3871 C CA . LEU B 1 182 ? 18.746 21.622 -10.179 1 97.1 182 LEU B CA 1
ATOM 3872 C C . LEU B 1 182 ? 19.948 21.389 -9.269 1 97.1 182 LEU B C 1
ATOM 3874 O O . LEU B 1 182 ? 20.916 22.152 -9.304 1 97.1 182 LEU B O 1
ATOM 3878 N N . PRO B 1 183 ? 19.827 20.393 -8.448 1 97.43 183 PRO B N 1
ATOM 3879 C CA . PRO B 1 183 ? 21.042 20.051 -7.703 1 97.43 183 PRO B CA 1
ATOM 3880 C C . PRO B 1 183 ? 22.138 19.473 -8.596 1 97.43 183 PRO B C 1
ATOM 3882 O O . PRO B 1 183 ? 21.864 18.613 -9.437 1 97.43 183 PRO B O 1
ATOM 3885 N N . GLN B 1 184 ? 23.363 19.89 -8.413 1 94.49 184 GLN B N 1
ATOM 3886 C CA . GLN B 1 184 ? 24.485 19.439 -9.23 1 94.49 184 GLN B CA 1
ATOM 3887 C C . GLN B 1 184 ? 25.345 18.43 -8.475 1 94.49 184 GLN B C 1
ATOM 3889 O O . GLN B 1 184 ? 26.009 17.591 -9.088 1 94.49 184 GLN B O 1
ATOM 3894 N N . THR B 1 185 ? 25.392 18.591 -7.194 1 94.43 185 THR B N 1
ATOM 3895 C CA . THR B 1 185 ? 26.109 17.678 -6.311 1 94.43 185 THR B CA 1
ATOM 3896 C C . THR B 1 185 ? 25.225 17.247 -5.145 1 94.43 185 THR B C 1
ATOM 3898 O O . THR B 1 185 ? 24.215 17.891 -4.854 1 94.43 185 THR B O 1
ATOM 3901 N N . PRO B 1 186 ? 25.546 16.197 -4.463 1 95.48 186 PRO B N 1
ATOM 3902 C CA . PRO B 1 186 ? 24.753 15.749 -3.315 1 95.48 186 PRO B CA 1
ATOM 3903 C C . PRO B 1 186 ? 24.641 16.812 -2.224 1 95.48 186 PRO B C 1
ATOM 3905 O O . PRO B 1 186 ? 23.636 16.866 -1.511 1 95.48 186 PRO B O 1
ATOM 3908 N N . ASP B 1 187 ? 25.598 17.699 -2.108 1 95.15 187 ASP B N 1
ATOM 3909 C CA . ASP B 1 187 ? 25.565 18.758 -1.104 1 95.15 187 ASP B CA 1
ATOM 3910 C C . ASP B 1 187 ? 24.422 19.733 -1.372 1 95.15 187 ASP B C 1
ATOM 3912 O O . ASP B 1 187 ? 23.868 20.32 -0.439 1 95.15 187 ASP B O 1
ATOM 3916 N N . ASP B 1 188 ? 24.082 19.888 -2.642 1 97.01 188 ASP B N 1
ATOM 3917 C CA . ASP B 1 188 ? 23.005 20.794 -3.03 1 97.01 188 ASP B CA 1
ATOM 3918 C C . ASP B 1 188 ? 21.663 20.321 -2.477 1 97.01 188 ASP B C 1
ATOM 3920 O O . ASP B 1 188 ? 20.708 21.097 -2.401 1 97.01 188 ASP B O 1
ATOM 3924 N N . LEU B 1 189 ? 21.551 19.015 -2.054 1 97.35 189 LEU B N 1
ATOM 3925 C CA . LEU B 1 189 ? 20.292 18.443 -1.588 1 97.35 189 LEU B CA 1
ATOM 3926 C C . LEU B 1 189 ? 19.851 19.091 -0.28 1 97.35 189 LEU B C 1
ATOM 3928 O O . LEU B 1 189 ? 18.667 19.064 0.063 1 97.35 189 LEU B O 1
ATOM 3932 N N . GLU B 1 190 ? 20.787 19.678 0.451 1 95.11 190 GLU B N 1
ATOM 3933 C CA . GLU B 1 190 ? 20.473 20.352 1.707 1 95.11 190 GLU B CA 1
ATOM 3934 C C . GLU B 1 190 ? 19.534 21.534 1.479 1 95.11 190 GLU B C 1
ATOM 3936 O O . GLU B 1 190 ? 18.775 21.912 2.374 1 95.11 190 GLU B O 1
ATOM 3941 N N . ASP B 1 191 ? 19.572 22.064 0.29 1 95.34 191 ASP B N 1
ATOM 3942 C CA . ASP B 1 191 ? 18.761 23.232 -0.039 1 95.34 191 ASP B CA 1
ATOM 3943 C C . ASP B 1 191 ? 17.459 22.821 -0.724 1 95.34 191 ASP B C 1
ATOM 3945 O O . ASP B 1 191 ? 16.724 23.671 -1.231 1 95.34 191 ASP B O 1
ATOM 3949 N N . HIS B 1 192 ? 17.199 21.558 -0.839 1 97.38 192 HIS B N 1
ATOM 3950 C CA . HIS B 1 192 ? 16.007 21.052 -1.509 1 97.38 192 HIS B CA 1
ATOM 3951 C C . HIS B 1 192 ? 15.09 20.326 -0.53 1 97.38 192 HIS B C 1
ATOM 3953 O O . HIS B 1 192 ? 15.537 19.878 0.529 1 97.38 192 HIS B O 1
ATOM 3959 N N . ASN B 1 193 ? 13.804 20.322 -0.836 1 97.83 193 ASN B N 1
ATOM 3960 C CA . ASN B 1 193 ? 12.813 19.582 -0.062 1 97.83 193 ASN B CA 1
ATOM 3961 C C . ASN B 1 193 ? 12.825 18.097 -0.411 1 97.83 193 ASN B C 1
ATOM 3963 O O . ASN B 1 193 ? 12.083 17.655 -1.29 1 97.83 193 ASN B O 1
ATOM 3967 N N . CYS B 1 194 ? 13.636 17.286 0.306 1 98.35 194 CYS B N 1
ATOM 3968 C CA . CYS B 1 194 ? 13.767 15.857 0.043 1 98.35 194 CYS B CA 1
ATOM 3969 C C . CYS B 1 194 ? 12.806 15.053 0.911 1 98.35 194 CYS B C 1
ATOM 3971 O O . CYS B 1 194 ? 12.958 15.006 2.133 1 98.35 194 CYS B O 1
ATOM 3973 N N . LEU B 1 195 ? 11.871 14.434 0.276 1 98.14 195 LEU B N 1
ATOM 3974 C CA . LEU B 1 195 ? 10.843 13.67 0.974 1 98.14 195 LEU B CA 1
ATOM 3975 C C . LEU B 1 195 ? 11.418 12.375 1.54 1 98.14 195 LEU B C 1
ATOM 3977 O O . LEU B 1 195 ? 12.264 11.739 0.908 1 98.14 195 LEU B O 1
ATOM 3981 N N . ALA B 1 196 ? 10.89 12.005 2.649 1 96.94 196 ALA B N 1
ATOM 3982 C CA . ALA B 1 196 ? 11.519 10.906 3.378 1 96.94 196 ALA B CA 1
ATOM 3983 C C . ALA B 1 196 ? 10.609 9.682 3.415 1 96.94 196 ALA B C 1
ATOM 3985 O O . ALA B 1 196 ? 9.383 9.812 3.428 1 96.94 196 ALA B O 1
ATOM 3986 N N . TYR B 1 197 ? 11.24 8.607 3.402 1 94.71 197 TYR B N 1
ATOM 3987 C CA . TYR B 1 197 ? 10.585 7.323 3.622 1 94.71 197 TYR B CA 1
ATOM 3988 C C . TYR B 1 197 ? 10.962 6.744 4.981 1 94.71 197 TYR B C 1
ATOM 3990 O O . TYR B 1 197 ? 12.147 6.617 5.301 1 94.71 197 TYR B O 1
ATOM 3998 N N . ARG B 1 198 ? 9.987 6.407 5.769 1 91.96 198 ARG B N 1
ATOM 3999 C CA . ARG B 1 198 ? 10.234 5.763 7.055 1 91.96 198 ARG B CA 1
ATOM 4000 C C . ARG B 1 198 ? 9.865 4.284 7.006 1 91.96 198 ARG B C 1
ATOM 4002 O O . ARG B 1 198 ? 8.707 3.935 6.766 1 91.96 198 ARG B O 1
ATOM 4009 N N . PHE B 1 199 ? 10.797 3.493 7.319 1 86.57 199 PHE B N 1
ATOM 4010 C CA . PHE B 1 199 ? 10.563 2.054 7.334 1 86.57 199 PHE B CA 1
ATOM 4011 C C . PHE B 1 199 ? 9.616 1.671 8.465 1 86.57 199 PHE B C 1
ATOM 4013 O O . PHE B 1 199 ? 9.82 2.069 9.613 1 86.57 199 PHE B O 1
ATOM 4020 N N . THR B 1 200 ? 8.62 0.888 8.103 1 78.06 200 THR B N 1
ATOM 4021 C CA . THR B 1 200 ? 7.621 0.5 9.093 1 78.06 200 THR B CA 1
ATOM 4022 C C . THR B 1 200 ? 8.23 -0.428 10.141 1 78.06 200 THR B C 1
ATOM 4024 O O . THR B 1 200 ? 7.859 -0.376 11.315 1 78.06 200 THR B O 1
ATOM 4027 N N . SER B 1 201 ? 9.111 -1.248 9.773 1 72.91 201 SER B N 1
ATOM 4028 C CA . SER B 1 201 ? 9.678 -2.257 10.662 1 72.91 201 SER B CA 1
ATOM 4029 C C . SER B 1 201 ? 10.632 -1.63 11.673 1 72.91 201 SER B C 1
ATOM 4031 O O . SER B 1 201 ? 10.533 -1.892 12.873 1 72.91 201 SER B O 1
ATOM 4033 N N . SER B 1 202 ? 11.5 -0.742 11.217 1 75.25 202 SER B N 1
ATOM 4034 C CA . SER B 1 202 ? 12.537 -0.192 12.084 1 75.25 202 SER B CA 1
ATOM 4035 C C . SER B 1 202 ? 12.15 1.19 12.6 1 75.25 202 SER B C 1
ATOM 4037 O O . SER B 1 202 ? 12.716 1.672 13.584 1 75.25 202 SER B O 1
ATOM 4039 N N . GLY B 1 203 ? 11.272 1.786 11.889 1 83.85 203 GLY B N 1
ATOM 4040 C CA . GLY B 1 203 ? 10.914 3.154 12.229 1 83.85 203 GLY B CA 1
ATOM 4041 C C . GLY B 1 203 ? 11.953 4.169 11.791 1 83.85 203 GLY B C 1
ATOM 4042 O O . GLY B 1 203 ? 11.788 5.37 12.015 1 83.85 203 GLY B O 1
ATOM 4043 N N . THR B 1 204 ? 12.943 3.777 11.108 1 87.46 204 THR B N 1
ATOM 4044 C CA . THR B 1 204 ? 14.033 4.659 10.705 1 87.46 204 THR B CA 1
ATOM 4045 C C . THR B 1 204 ? 13.76 5.261 9.329 1 87.46 204 THR B C 1
ATOM 4047 O O . THR B 1 204 ? 12.999 4.699 8.539 1 87.46 204 THR B O 1
ATOM 4050 N N . ILE B 1 205 ? 14.381 6.427 9.147 1 92 205 ILE B N 1
ATOM 4051 C CA . ILE B 1 205 ? 14.287 7.098 7.855 1 92 205 ILE B CA 1
ATOM 4052 C C . ILE B 1 205 ? 15.281 6.475 6.877 1 92 205 ILE B C 1
ATOM 4054 O O . ILE B 1 205 ? 16.415 6.164 7.248 1 92 205 ILE B O 1
ATOM 4058 N N . ASP B 1 206 ? 14.832 6.301 5.735 1 91.69 206 ASP B N 1
ATOM 4059 C CA . ASP B 1 206 ? 15.697 5.791 4.676 1 91.69 206 ASP B CA 1
ATOM 4060 C C . ASP B 1 206 ? 16.714 6.844 4.242 1 91.69 206 ASP B C 1
ATOM 4062 O O . ASP B 1 206 ? 16.343 7.888 3.701 1 91.69 206 ASP B O 1
ATOM 4066 N N . HIS B 1 207 ? 17.953 6.533 4.454 1 94.79 207 HIS B N 1
ATOM 4067 C CA . HIS B 1 207 ? 19.019 7.428 4.02 1 94.79 207 HIS B CA 1
ATOM 4068 C C . HIS B 1 207 ? 19.413 7.154 2.572 1 94.79 207 HIS B C 1
ATOM 4070 O O . HIS B 1 207 ? 19.387 6.006 2.124 1 94.79 207 HIS B O 1
ATOM 4076 N N . TRP B 1 208 ? 19.786 8.231 1.918 1 95.83 208 TRP B N 1
ATOM 4077 C CA . TRP B 1 208 ? 20.196 8.112 0.522 1 95.83 208 TRP B CA 1
ATOM 4078 C C . TRP B 1 208 ? 21.698 7.871 0.415 1 95.83 208 TRP B C 1
ATOM 4080 O O . TRP B 1 208 ? 22.499 8.692 0.868 1 95.83 208 TRP B O 1
ATOM 4090 N N . SER B 1 209 ? 22.041 6.754 -0.171 1 94.2 209 SER B N 1
ATOM 4091 C CA . SER B 1 209 ? 23.44 6.475 -0.476 1 94.2 209 SER B CA 1
ATOM 4092 C C . SER B 1 209 ? 23.799 6.927 -1.888 1 94.2 209 SER B C 1
ATOM 4094 O O . SER B 1 209 ? 23.224 6.442 -2.865 1 94.2 209 SER B O 1
ATOM 4096 N N . LEU B 1 210 ? 24.749 7.87 -1.968 1 95.32 210 LEU B N 1
ATOM 4097 C CA . LEU B 1 210 ? 25.178 8.439 -3.241 1 95.32 210 LEU B CA 1
ATOM 4098 C C . LEU B 1 210 ? 26.675 8.236 -3.451 1 95.32 210 LEU B C 1
ATOM 4100 O O . LEU B 1 210 ? 27.484 8.651 -2.619 1 95.32 210 LEU B O 1
ATOM 4104 N N . THR B 1 211 ? 26.981 7.615 -4.525 1 93.77 211 THR B N 1
ATOM 4105 C CA . THR B 1 211 ? 28.377 7.291 -4.797 1 93.77 211 THR B CA 1
ATOM 4106 C C . THR B 1 211 ? 28.9 8.098 -5.981 1 93.77 211 THR B C 1
ATOM 4108 O O . THR B 1 211 ? 28.288 8.108 -7.051 1 93.77 211 THR B O 1
ATOM 4111 N N . SER B 1 212 ? 30.062 8.708 -5.746 1 91.56 212 SER B N 1
ATOM 4112 C CA . SER B 1 212 ? 30.658 9.56 -6.77 1 91.56 212 SER B CA 1
ATOM 4113 C C . SER B 1 212 ? 31.042 8.753 -8.006 1 91.56 212 SER B C 1
ATOM 4115 O O . SER B 1 212 ? 31.494 7.612 -7.892 1 91.56 212 SER B O 1
ATOM 4117 N N . PRO B 1 213 ? 30.807 9.38 -9.102 1 86.86 213 PRO B N 1
ATOM 4118 C CA . PRO B 1 213 ? 31.142 8.681 -10.345 1 86.86 213 PRO B CA 1
ATOM 4119 C C . PRO B 1 213 ? 32.647 8.582 -10.579 1 86.86 213 PRO B C 1
ATOM 4121 O O . PRO B 1 213 ? 33.091 7.853 -11.47 1 86.86 213 PRO B O 1
ATOM 4124 N N . ASP B 1 214 ? 33.344 9.235 -9.826 1 82.95 214 ASP B N 1
ATOM 4125 C CA . ASP B 1 214 ? 34.788 9.269 -10.039 1 82.95 214 ASP B CA 1
ATOM 4126 C C . ASP B 1 214 ? 35.434 7.944 -9.639 1 82.95 214 ASP B C 1
ATOM 4128 O O . ASP B 1 214 ? 34.75 7.03 -9.174 1 82.95 214 ASP B O 1
ATOM 4132 N N . VAL B 1 215 ? 36.691 7.862 -9.893 1 77.12 215 VAL B N 1
ATOM 4133 C CA . VAL B 1 215 ? 37.465 6.634 -9.739 1 77.12 215 VAL B CA 1
ATOM 4134 C C . VAL B 1 215 ? 37.522 6.242 -8.264 1 77.12 215 VAL B C 1
ATOM 4136 O O . VAL B 1 215 ? 37.478 5.056 -7.929 1 77.12 215 VAL B O 1
ATOM 4139 N N . GLU B 1 216 ? 37.579 7.207 -7.369 1 77.7 216 GLU B N 1
ATOM 4140 C CA . GLU B 1 216 ? 37.731 6.913 -5.947 1 77.7 216 GLU B CA 1
ATOM 4141 C C . GLU B 1 216 ? 36.428 6.392 -5.348 1 77.7 216 GLU B C 1
ATOM 4143 O O . GLU B 1 216 ? 36.433 5.764 -4.288 1 77.7 216 GLU B O 1
ATOM 4148 N N . LYS B 1 217 ? 35.355 6.519 -6.011 1 79.64 217 LYS B N 1
ATOM 4149 C CA . LYS B 1 217 ? 34.021 6.058 -5.637 1 79.64 217 LYS B CA 1
ATOM 4150 C C . LYS B 1 217 ? 33.728 6.354 -4.169 1 79.64 217 LYS B C 1
ATOM 4152 O O . LYS B 1 217 ? 33.504 5.436 -3.378 1 79.64 217 LYS B O 1
ATOM 4157 N N . HIS B 1 218 ? 33.666 7.606 -3.792 1 87.84 218 HIS B N 1
ATOM 4158 C CA . HIS B 1 218 ? 33.305 7.964 -2.425 1 87.84 218 HIS B CA 1
ATOM 4159 C C . HIS B 1 218 ? 31.791 8.03 -2.254 1 87.84 218 HIS B C 1
ATOM 4161 O O . HIS B 1 218 ? 31.081 8.49 -3.151 1 87.84 218 HIS B O 1
ATOM 4167 N N . THR B 1 219 ? 31.354 7.43 -1.133 1 91.56 219 THR B N 1
ATOM 4168 C CA . THR B 1 219 ? 29.921 7.356 -0.873 1 91.56 219 THR B CA 1
ATOM 4169 C C . THR B 1 219 ? 29.512 8.369 0.192 1 91.56 219 THR B C 1
ATOM 4171 O O . THR B 1 219 ? 30.166 8.485 1.23 1 91.56 219 THR B O 1
ATOM 4174 N N . VAL B 1 220 ? 28.535 9.134 -0.215 1 92.5 220 VAL B N 1
ATOM 4175 C CA . VAL B 1 220 ? 27.931 10.08 0.718 1 92.5 220 VAL B CA 1
ATOM 4176 C C . VAL B 1 220 ? 26.551 9.581 1.139 1 92.5 220 VAL B C 1
ATOM 4178 O O . VAL B 1 220 ? 25.787 9.077 0.312 1 92.5 220 VAL B O 1
ATOM 4181 N N . VAL B 1 221 ? 26.294 9.663 2.461 1 94.51 221 VAL B N 1
ATOM 4182 C CA . VAL B 1 221 ? 24.986 9.29 2.991 1 94.51 221 VAL B CA 1
ATOM 4183 C C . VAL B 1 221 ? 24.206 10.546 3.372 1 94.51 221 VAL B C 1
ATOM 4185 O O . VAL B 1 221 ? 24.639 11.316 4.232 1 94.51 221 VAL B O 1
ATOM 4188 N N . PHE B 1 222 ? 23.088 10.716 2.708 1 95.7 222 PHE B N 1
ATOM 4189 C CA . PHE B 1 222 ? 22.265 11.906 2.89 1 95.7 222 PHE B CA 1
ATOM 4190 C C . PHE B 1 222 ? 20.953 11.556 3.581 1 95.7 222 PHE B C 1
ATOM 4192 O O . PHE B 1 222 ? 20.269 10.61 3.184 1 95.7 222 PHE B O 1
ATOM 4199 N N . GLU B 1 223 ? 20.655 12.239 4.599 1 94.19 223 GLU B N 1
ATOM 4200 C CA . GLU B 1 223 ? 19.355 12.097 5.246 1 94.19 223 GLU B CA 1
ATOM 4201 C C . GLU B 1 223 ? 18.352 13.108 4.699 1 94.19 223 GLU B C 1
ATOM 4203 O O . GLU B 1 223 ? 18.528 14.317 4.863 1 94.19 223 GLU B O 1
ATOM 4208 N N . PRO B 1 224 ? 17.291 12.645 4.084 1 95.46 224 PRO B N 1
ATOM 4209 C CA . PRO B 1 224 ? 16.284 13.572 3.564 1 95.46 224 PRO B CA 1
ATOM 4210 C C . PRO B 1 224 ? 15.595 14.374 4.665 1 95.46 224 PRO B C 1
ATOM 4212 O O . PRO B 1 224 ? 15.194 13.81 5.687 1 95.46 224 PRO B O 1
ATOM 4215 N N . LYS B 1 225 ? 15.476 15.661 4.521 1 90.05 225 LYS B N 1
ATOM 4216 C CA . LYS B 1 225 ? 14.91 16.583 5.502 1 90.05 225 LYS B CA 1
ATOM 4217 C C . LYS B 1 225 ? 13.731 17.354 4.916 1 90.05 225 LYS B C 1
ATOM 4219 O O . LYS B 1 225 ? 13.515 18.52 5.254 1 90.05 225 LYS B O 1
ATOM 4224 N N . GLY B 1 226 ? 12.914 16.769 4.23 1 92.97 226 GLY B N 1
ATOM 4225 C CA . GLY B 1 226 ? 11.784 17.466 3.635 1 92.97 226 GLY B CA 1
ATOM 4226 C C . GLY B 1 226 ? 10.575 17.53 4.549 1 92.97 226 GLY B C 1
ATOM 4227 O O . GLY B 1 226 ? 10.629 17.073 5.693 1 92.97 226 GLY B O 1
ATOM 4228 N N . ASN B 1 227 ? 9.532 18.18 4.138 1 95.62 227 ASN B N 1
ATOM 4229 C CA . ASN B 1 227 ? 8.378 18.461 4.984 1 95.62 227 ASN B CA 1
ATOM 4230 C C . ASN B 1 227 ? 7.314 17.374 4.86 1 95.62 227 ASN B C 1
ATOM 4232 O O . ASN B 1 227 ? 6.183 17.551 5.317 1 95.62 227 ASN B O 1
ATOM 4236 N N . ALA B 1 228 ? 7.687 16.254 4.278 1 97.85 228 ALA B N 1
ATOM 4237 C CA . ALA B 1 228 ? 6.743 15.141 4.208 1 97.85 228 ALA B CA 1
ATOM 4238 C C . ALA B 1 228 ? 7.455 13.805 4.395 1 97.85 228 ALA B C 1
ATOM 4240 O O . ALA B 1 228 ? 8.543 13.593 3.854 1 97.85 228 ALA B O 1
ATOM 4241 N N . ILE B 1 229 ? 6.905 12.967 5.181 1 97.24 229 ILE B N 1
ATOM 4242 C CA . ILE B 1 229 ? 7.414 11.631 5.473 1 97.24 229 ILE B CA 1
ATOM 4243 C C . ILE B 1 229 ? 6.336 10.592 5.174 1 97.24 229 ILE B C 1
ATOM 4245 O O . ILE B 1 229 ? 5.162 10.797 5.493 1 97.24 229 ILE B O 1
ATOM 4249 N N . PHE B 1 230 ? 6.777 9.536 4.565 1 96.01 230 PHE B N 1
ATOM 4250 C CA . PHE B 1 230 ? 5.852 8.488 4.15 1 96.01 230 PHE B CA 1
ATOM 4251 C C . PHE B 1 230 ? 6.379 7.114 4.543 1 96.01 230 PHE B C 1
ATOM 4253 O O . PHE B 1 230 ? 7.591 6.919 4.664 1 96.01 230 PHE B O 1
ATOM 4260 N N . ASN B 1 231 ? 5.49 6.157 4.709 1 91.63 231 ASN B N 1
ATOM 4261 C CA . ASN B 1 231 ? 5.89 4.756 4.78 1 91.63 231 ASN B CA 1
ATOM 4262 C C . ASN B 1 231 ? 5.339 3.956 3.603 1 91.63 231 ASN B C 1
ATOM 4264 O O . ASN B 1 231 ? 5.226 2.731 3.679 1 91.63 231 ASN B O 1
ATOM 4268 N N . ASP B 1 232 ? 4.972 4.716 2.616 1 91.47 232 ASP B N 1
ATOM 4269 C CA . ASP B 1 232 ? 4.45 4.165 1.369 1 91.47 232 ASP B CA 1
ATOM 4270 C C . ASP B 1 232 ? 5.078 4.853 0.159 1 91.47 232 ASP B C 1
ATOM 4272 O O . ASP B 1 232 ? 5.003 6.077 0.027 1 91.47 232 ASP B O 1
ATOM 4276 N N . ASP B 1 233 ? 5.608 4.065 -0.736 1 90.88 233 ASP B N 1
ATOM 4277 C CA . ASP B 1 233 ? 6.375 4.607 -1.853 1 90.88 233 ASP B CA 1
ATOM 4278 C C . ASP B 1 233 ? 5.465 5.323 -2.848 1 90.88 233 ASP B C 1
ATOM 4280 O O . ASP B 1 233 ? 5.862 6.322 -3.452 1 90.88 233 ASP B O 1
ATOM 4284 N N . TYR B 1 234 ? 4.352 4.803 -3.002 1 91.37 234 TYR B N 1
ATOM 4285 C CA . TYR B 1 234 ? 3.435 5.405 -3.963 1 91.37 234 TYR B CA 1
ATOM 4286 C C . TYR B 1 234 ? 3.04 6.812 -3.532 1 91.37 234 TYR B C 1
ATOM 4288 O O . TYR B 1 234 ? 3.078 7.748 -4.335 1 91.37 234 TYR B O 1
ATOM 4296 N N . SER B 1 235 ? 2.695 6.904 -2.251 1 94.14 235 SER B N 1
ATOM 4297 C CA . SER B 1 235 ? 2.317 8.215 -1.734 1 94.14 235 SER B CA 1
ATOM 4298 C C . SER B 1 235 ? 3.467 9.209 -1.852 1 94.14 235 SER B C 1
ATOM 4300 O O . SER B 1 235 ? 3.254 10.376 -2.187 1 94.14 235 SER B O 1
ATOM 4302 N N . MET B 1 236 ? 4.583 8.706 -1.558 1 96.2 236 MET B N 1
ATOM 4303 C CA . MET B 1 236 ? 5.768 9.554 -1.642 1 96.2 236 MET B CA 1
ATOM 4304 C C . MET B 1 236 ? 5.99 10.039 -3.071 1 96.2 236 MET B C 1
ATOM 4306 O O . MET B 1 236 ? 6.252 11.222 -3.295 1 96.2 236 MET B O 1
ATOM 4310 N N . LEU B 1 237 ? 5.813 9.178 -4.01 1 96.02 237 LEU B N 1
ATOM 4311 C CA . LEU B 1 237 ? 5.994 9.526 -5.415 1 96.02 237 LEU B CA 1
ATOM 4312 C C . LEU B 1 237 ? 4.926 10.514 -5.872 1 96.02 237 LEU B C 1
ATOM 4314 O O . LEU B 1 237 ? 5.216 11.441 -6.632 1 96.02 237 LEU B O 1
ATOM 4318 N N . GLN B 1 238 ? 3.701 10.306 -5.396 1 96.15 238 GLN B N 1
ATOM 4319 C CA . GLN B 1 238 ? 2.629 11.235 -5.741 1 96.15 238 GLN B CA 1
ATOM 4320 C C . GLN B 1 238 ? 2.955 12.649 -5.271 1 96.15 238 GLN B C 1
ATOM 4322 O O . GLN B 1 238 ? 2.684 13.622 -5.979 1 96.15 238 GLN B O 1
ATOM 4327 N N . ALA B 1 239 ? 3.526 12.713 -4.117 1 97.49 239 ALA B N 1
ATOM 4328 C CA . ALA B 1 239 ? 3.929 14.021 -3.605 1 97.49 239 ALA B CA 1
ATOM 4329 C C . ALA B 1 239 ? 4.971 14.667 -4.513 1 97.49 239 ALA B C 1
ATOM 4331 O O . ALA B 1 239 ? 4.881 15.857 -4.824 1 97.49 239 ALA B O 1
ATOM 4332 N N . ALA B 1 240 ? 5.924 13.879 -4.975 1 98.12 240 ALA B N 1
ATOM 4333 C CA . ALA B 1 240 ? 6.964 14.395 -5.862 1 98.12 240 ALA B CA 1
ATOM 4334 C C . ALA B 1 240 ? 6.372 14.859 -7.189 1 98.12 240 ALA B C 1
ATOM 4336 O O . ALA B 1 240 ? 6.74 15.918 -7.704 1 98.12 240 ALA B O 1
ATOM 4337 N N . ILE B 1 241 ? 5.485 14.112 -7.732 1 97.86 241 ILE B N 1
ATOM 4338 C CA . ILE B 1 241 ? 4.831 14.43 -8.996 1 97.86 241 ILE B CA 1
ATOM 4339 C C . ILE B 1 241 ? 4.084 15.756 -8.871 1 97.86 241 ILE B C 1
ATOM 4341 O O . ILE B 1 241 ? 4.036 16.541 -9.821 1 97.86 241 ILE B O 1
ATOM 4345 N N . GLN B 1 242 ? 3.571 16.015 -7.701 1 97.57 242 GLN B N 1
ATOM 4346 C CA . GLN B 1 242 ? 2.79 17.224 -7.459 1 97.57 242 GLN B CA 1
ATOM 4347 C C . GLN B 1 242 ? 3.695 18.403 -7.113 1 97.57 242 GLN B C 1
ATOM 4349 O O . GLN B 1 242 ? 3.212 19.467 -6.72 1 97.57 242 GLN B O 1
ATOM 4354 N N . GLY B 1 243 ? 4.931 18.18 -7.102 1 97.11 243 GLY B N 1
ATOM 4355 C CA . GLY B 1 243 ? 5.873 19.279 -6.965 1 97.11 243 GLY B CA 1
ATOM 4356 C C . GLY B 1 243 ? 6.248 19.568 -5.523 1 97.11 243 GLY B C 1
ATOM 4357 O O . GLY B 1 243 ? 6.772 20.64 -5.215 1 97.11 243 GLY B O 1
ATOM 4358 N N . VAL B 1 244 ? 6 18.606 -4.637 1 97.48 244 VAL B N 1
ATOM 4359 C CA . VAL B 1 244 ? 6.269 18.841 -3.222 1 97.48 244 VAL B CA 1
ATOM 4360 C C . VAL B 1 244 ? 7.776 18.831 -2.974 1 97.48 244 VAL B C 1
ATOM 4362 O O . VAL B 1 244 ? 8.288 19.636 -2.193 1 97.48 244 VAL B O 1
ATOM 4365 N N . GLY B 1 245 ? 8.443 17.906 -3.589 1 98.1 245 GLY B N 1
ATOM 4366 C CA . GLY B 1 245 ? 9.872 17.771 -3.354 1 98.1 245 GLY B CA 1
ATOM 4367 C C . GLY B 1 245 ? 10.509 16.662 -4.171 1 98.1 245 GLY B C 1
ATOM 4368 O O . GLY B 1 245 ? 9.946 16.222 -5.175 1 98.1 245 GLY B O 1
ATOM 4369 N N . LEU B 1 246 ? 11.735 16.251 -3.751 1 98.52 246 LEU B N 1
ATOM 4370 C CA . LEU B 1 246 ? 12.513 15.211 -4.417 1 98.52 246 LEU B CA 1
ATOM 4371 C C . LEU B 1 246 ? 12.367 13.876 -3.695 1 98.52 246 LEU B C 1
ATOM 4373 O O . LEU B 1 246 ? 12.246 13.839 -2.468 1 98.52 246 LEU B O 1
ATOM 4377 N N . VAL B 1 247 ? 12.412 12.837 -4.446 1 98.2 247 VAL B N 1
ATOM 4378 C CA . VAL B 1 247 ? 12.423 11.495 -3.872 1 98.2 247 VAL B CA 1
ATOM 4379 C C . VAL B 1 247 ? 13.521 10.661 -4.528 1 98.2 247 VAL B C 1
ATOM 4381 O O . VAL B 1 247 ? 13.929 10.939 -5.658 1 98.2 247 VAL B O 1
ATOM 4384 N N . LYS B 1 248 ? 14.047 9.731 -3.784 1 97.09 248 LYS B N 1
ATOM 4385 C CA . LYS B 1 248 ? 14.945 8.709 -4.314 1 97.09 248 LYS B CA 1
ATOM 4386 C C . LYS B 1 248 ? 14.27 7.34 -4.333 1 97.09 248 LYS B C 1
ATOM 4388 O O . LYS B 1 248 ? 13.71 6.904 -3.325 1 97.09 248 LYS B O 1
ATOM 4393 N N . HIS B 1 249 ? 14.253 6.75 -5.516 1 94.71 249 HIS B N 1
ATOM 4394 C CA . HIS B 1 249 ? 13.626 5.441 -5.662 1 94.71 249 HIS B CA 1
ATOM 4395 C C . HIS B 1 249 ? 14.265 4.647 -6.796 1 94.71 249 HIS B C 1
ATOM 4397 O O . HIS B 1 249 ? 15.161 5.146 -7.481 1 94.71 249 HIS B O 1
ATOM 4403 N N . ILE B 1 250 ? 13.858 3.448 -6.963 1 93.33 250 ILE B N 1
ATOM 4404 C CA . ILE B 1 250 ? 14.347 2.614 -8.056 1 93.33 250 ILE B CA 1
ATOM 4405 C C . ILE B 1 250 ? 13.904 3.205 -9.392 1 93.33 250 ILE B C 1
ATOM 4407 O O . ILE B 1 250 ? 12.762 3.649 -9.534 1 93.33 250 ILE B O 1
ATOM 4411 N N . ASP B 1 251 ? 14.758 3.18 -10.356 1 93.49 251 ASP B N 1
ATOM 4412 C CA . ASP B 1 251 ? 14.52 3.826 -11.643 1 93.49 251 ASP B CA 1
ATOM 4413 C C . ASP B 1 251 ? 13.324 3.203 -12.358 1 93.49 251 ASP B C 1
ATOM 4415 O O . ASP B 1 251 ? 12.522 3.91 -12.971 1 93.49 251 ASP B O 1
ATOM 4419 N N . LEU B 1 252 ? 13.189 1.925 -12.24 1 91.43 252 LEU B N 1
ATOM 4420 C CA . LEU B 1 252 ? 12.104 1.216 -12.909 1 91.43 252 LEU B CA 1
ATOM 4421 C C . LEU B 1 252 ? 10.748 1.756 -12.468 1 91.43 252 LEU B C 1
ATOM 4423 O O . LEU B 1 252 ? 9.8 1.784 -13.256 1 91.43 252 LEU B O 1
ATOM 4427 N N . TRP B 1 253 ? 10.707 2.249 -11.281 1 90.99 253 TRP B N 1
ATOM 4428 C CA . TRP B 1 253 ? 9.457 2.723 -10.697 1 90.99 253 TRP B CA 1
ATOM 4429 C C . TRP B 1 253 ? 9.114 4.12 -11.205 1 90.99 253 TRP B C 1
ATOM 4431 O O . TRP B 1 253 ? 7.939 4.481 -11.299 1 90.99 253 TRP B O 1
ATOM 4441 N N . VAL B 1 254 ? 10.11 4.876 -11.576 1 95.5 254 VAL B N 1
ATOM 4442 C CA . VAL B 1 254 ? 9.855 6.276 -11.898 1 95.5 254 VAL B CA 1
ATOM 4443 C C . VAL B 1 254 ? 9.975 6.489 -13.405 1 95.5 254 VAL B C 1
ATOM 4445 O O . VAL B 1 254 ? 9.639 7.561 -13.915 1 95.5 254 VAL B O 1
ATOM 4448 N N . GLU B 1 255 ? 10.349 5.498 -14.15 1 93.24 255 GLU B N 1
ATOM 4449 C CA . GLU B 1 255 ? 10.631 5.609 -15.578 1 93.24 255 GLU B CA 1
ATOM 4450 C C . GLU B 1 255 ? 9.415 6.126 -16.342 1 93.24 255 GLU B C 1
ATOM 4452 O O . GLU B 1 255 ? 9.541 7.001 -17.201 1 93.24 255 GLU B O 1
ATOM 4457 N N . LYS B 1 256 ? 8.283 5.595 -16.084 1 92.1 256 LYS B N 1
ATOM 4458 C CA . LYS B 1 256 ? 7.067 6.01 -16.778 1 92.1 256 LYS B CA 1
ATOM 4459 C C . LYS B 1 256 ? 6.793 7.496 -16.567 1 92.1 256 LYS B C 1
ATOM 4461 O O . LYS B 1 256 ? 6.417 8.203 -17.504 1 92.1 256 LYS B O 1
ATOM 4466 N N . HIS B 1 257 ? 6.984 7.95 -15.398 1 96.33 257 HIS B N 1
ATOM 4467 C CA . HIS B 1 257 ? 6.701 9.343 -15.071 1 96.33 257 HIS B CA 1
ATOM 4468 C C . HIS B 1 257 ? 7.735 10.275 -15.693 1 96.33 257 HIS B C 1
ATOM 4470 O O . HIS B 1 257 ? 7.415 11.409 -16.056 1 96.33 257 HIS B O 1
ATOM 4476 N N . ILE B 1 258 ? 8.947 9.734 -15.851 1 96.37 258 ILE B N 1
ATOM 4477 C CA . ILE B 1 258 ? 9.995 10.506 -16.511 1 96.37 258 ILE B CA 1
ATOM 4478 C C . ILE B 1 258 ? 9.689 10.621 -18.003 1 96.37 258 ILE B C 1
ATOM 4480 O O . ILE B 1 258 ? 9.748 11.713 -18.573 1 96.37 258 ILE B O 1
ATOM 4484 N N . SER B 1 259 ? 9.301 9.566 -18.594 1 95.44 259 SER B N 1
ATOM 4485 C CA . SER B 1 259 ? 9.01 9.537 -20.023 1 95.44 259 SER B CA 1
ATOM 4486 C C . SER B 1 259 ? 7.806 10.411 -20.36 1 95.44 259 SER B C 1
ATOM 4488 O O . SER B 1 259 ? 7.739 10.994 -21.444 1 95.44 259 SER B O 1
ATOM 4490 N N . GLU B 1 260 ? 6.921 10.591 -19.418 1 95.75 260 GLU B N 1
ATOM 4491 C CA . GLU B 1 260 ? 5.71 11.383 -19.613 1 95.75 260 GLU B CA 1
ATOM 4492 C C . GLU B 1 260 ? 5.946 12.848 -19.26 1 95.75 260 GLU B C 1
ATOM 4494 O O . GLU B 1 260 ? 5.039 13.674 -19.376 1 95.75 260 GLU B O 1
ATOM 4499 N N . GLY B 1 261 ? 7.077 13.099 -18.754 1 96.22 261 GLY B N 1
ATOM 4500 C CA . GLY B 1 261 ? 7.435 14.477 -18.457 1 96.22 261 GLY B CA 1
ATOM 4501 C C . GLY B 1 261 ? 6.913 14.952 -17.114 1 96.22 261 GLY B C 1
ATOM 4502 O O . GLY B 1 261 ? 6.95 16.148 -16.816 1 96.22 261 GLY B O 1
ATOM 4503 N N . ARG B 1 262 ? 6.497 14.054 -16.338 1 97.63 262 ARG B N 1
ATOM 4504 C CA . ARG B 1 262 ? 5.954 14.407 -15.03 1 97.63 262 ARG B CA 1
ATOM 4505 C C . ARG B 1 262 ? 7.061 14.505 -13.986 1 97.63 262 ARG B C 1
ATOM 4507 O O . ARG B 1 262 ? 6.9 15.176 -12.964 1 97.63 262 ARG B O 1
ATOM 4514 N N . LEU B 1 263 ? 8.141 13.754 -14.24 1 98.33 263 LEU B N 1
ATOM 4515 C CA . LEU B 1 263 ? 9.311 13.781 -13.368 1 98.33 263 LEU B CA 1
ATOM 4516 C C . LEU B 1 263 ? 10.588 13.984 -14.177 1 98.33 263 LEU B C 1
ATOM 4518 O O . LEU B 1 263 ? 10.638 13.644 -15.361 1 98.33 263 LEU B O 1
ATOM 4522 N N . ALA B 1 264 ? 11.526 14.566 -13.58 1 98.24 264 ALA B N 1
ATOM 4523 C CA . ALA B 1 264 ? 12.868 14.713 -14.137 1 98.24 264 ALA B CA 1
ATOM 4524 C C . ALA B 1 264 ? 13.92 14.142 -13.191 1 98.24 264 ALA B C 1
ATOM 4526 O O . ALA B 1 264 ? 13.827 14.312 -11.973 1 98.24 264 ALA B O 1
ATOM 4527 N N . ARG B 1 265 ? 14.952 13.561 -13.747 1 97.54 265 ARG B N 1
ATOM 4528 C CA . ARG B 1 265 ? 16.013 12.905 -12.99 1 97.54 265 ARG B CA 1
ATOM 4529 C C . ARG B 1 265 ? 17.184 13.854 -12.754 1 97.54 265 ARG B C 1
ATOM 4531 O O . ARG B 1 265 ? 17.545 14.634 -13.638 1 97.54 265 ARG B O 1
ATOM 4538 N N . VAL B 1 266 ? 17.762 13.781 -11.57 1 97.83 266 VAL B N 1
ATOM 4539 C CA . VAL B 1 266 ? 18.935 14.582 -11.236 1 97.83 266 VAL B CA 1
ATOM 4540 C C . VAL B 1 266 ? 19.999 13.696 -10.593 1 97.83 266 VAL B C 1
ATOM 4542 O O . VAL B 1 266 ? 19.702 12.589 -10.137 1 97.83 266 VAL B O 1
ATOM 4545 N N . LEU B 1 267 ? 21.284 14.096 -10.681 1 97.21 267 LEU B N 1
ATOM 4546 C CA . LEU B 1 267 ? 22.415 13.451 -10.023 1 97.21 267 LEU B CA 1
ATOM 4547 C C . LEU B 1 267 ? 22.563 12.006 -10.49 1 97.21 267 LEU B C 1
ATOM 4549 O O . LEU B 1 267 ? 22.915 11.127 -9.7 1 97.21 267 LEU B O 1
ATOM 4553 N N . ALA B 1 268 ? 22.251 11.763 -11.725 1 95.27 268 ALA B N 1
ATOM 4554 C CA . ALA B 1 268 ? 22.264 10.422 -12.304 1 95.27 268 ALA B CA 1
ATOM 4555 C C . ALA B 1 268 ? 23.624 9.756 -12.114 1 95.27 268 ALA B C 1
ATOM 4557 O O . ALA B 1 268 ? 23.7 8.579 -11.752 1 95.27 268 ALA B O 1
ATOM 4558 N N . PRO B 1 269 ? 24.716 10.497 -12.25 1 94.48 269 PRO B N 1
ATOM 4559 C CA . PRO B 1 269 ? 26.025 9.852 -12.121 1 94.48 269 PRO B CA 1
ATOM 4560 C C . PRO B 1 269 ? 26.3 9.355 -10.704 1 94.48 269 PRO B C 1
ATOM 4562 O O . PRO B 1 269 ? 27.199 8.536 -10.497 1 94.48 269 PRO B O 1
ATOM 4565 N N . TRP B 1 270 ? 25.537 9.849 -9.755 1 95.13 270 TRP B N 1
ATOM 4566 C CA . TRP B 1 270 ? 25.776 9.508 -8.356 1 95.13 270 TRP B CA 1
ATOM 4567 C C . TRP B 1 270 ? 24.976 8.273 -7.953 1 95.13 270 TRP B C 1
ATOM 4569 O O . TRP B 1 270 ? 25.128 7.764 -6.84 1 95.13 270 TRP B O 1
ATOM 4579 N N . CYS B 1 271 ? 24.113 7.813 -8.829 1 93.66 271 CYS B N 1
ATOM 4580 C CA . CYS B 1 271 ? 23.245 6.675 -8.543 1 93.66 271 CYS B CA 1
ATOM 4581 C C . CYS B 1 271 ? 23.814 5.393 -9.14 1 93.66 271 CYS B C 1
ATOM 4583 O O . CYS B 1 271 ? 23.786 5.204 -10.357 1 93.66 271 CYS B O 1
ATOM 4585 N N . LYS B 1 272 ? 24.189 4.513 -8.296 1 88.13 272 LYS B N 1
ATOM 4586 C CA . LYS B 1 272 ? 24.885 3.304 -8.727 1 88.13 272 LYS B CA 1
ATOM 4587 C C . LYS B 1 272 ? 23.897 2.182 -9.036 1 88.13 272 LYS B C 1
ATOM 4589 O O . LYS B 1 272 ? 22.828 2.105 -8.427 1 88.13 272 LYS B O 1
ATOM 4594 N N . GLU B 1 273 ? 24.42 1.345 -9.885 1 90.13 273 GLU B N 1
ATOM 4595 C CA . GLU B 1 273 ? 23.667 0.141 -10.223 1 90.13 273 GLU B CA 1
ATOM 4596 C C . GLU B 1 273 ? 23.74 -0.89 -9.1 1 90.13 273 GLU B C 1
ATOM 4598 O O . GLU B 1 273 ? 24.739 -0.963 -8.381 1 90.13 273 GLU B O 1
ATOM 4603 N N . PHE B 1 274 ? 22.716 -1.677 -9.014 1 89.02 274 PHE B N 1
ATOM 4604 C CA . PHE B 1 274 ? 22.669 -2.803 -8.089 1 89.02 274 PHE B CA 1
ATOM 4605 C C . PHE B 1 274 ? 21.905 -3.973 -8.698 1 89.02 274 PHE B C 1
ATOM 4607 O O . PHE B 1 274 ? 21.21 -3.812 -9.703 1 89.02 274 PHE B O 1
ATOM 4614 N N . PRO B 1 275 ? 22.011 -5.226 -8.319 1 87.91 275 PRO B N 1
ATOM 4615 C CA . PRO B 1 275 ? 21.505 -6.433 -8.976 1 87.91 275 PRO B CA 1
ATOM 4616 C C . PRO B 1 275 ? 19.987 -6.42 -9.147 1 87.91 275 PRO B C 1
ATOM 4618 O O . PRO B 1 275 ? 19.457 -7.085 -10.041 1 87.91 275 PRO B O 1
ATOM 4621 N N . GLY B 1 276 ? 19.244 -5.741 -8.367 1 91.34 276 GLY B N 1
ATOM 4622 C CA . GLY B 1 276 ? 17.804 -5.646 -8.547 1 91.34 276 GLY B CA 1
ATOM 4623 C C . GLY B 1 276 ? 17.032 -6.663 -7.728 1 91.34 276 GLY B C 1
ATOM 4624 O O . GLY B 1 276 ? 17.423 -6.99 -6.605 1 91.34 276 GLY B O 1
ATOM 4625 N N . PHE B 1 277 ? 15.871 -7.15 -8.347 1 92.45 277 PHE B N 1
ATOM 4626 C CA . PHE B 1 277 ? 14.979 -8.031 -7.603 1 92.45 277 PHE B CA 1
ATOM 4627 C C . PHE B 1 277 ? 15.302 -9.493 -7.886 1 92.45 277 PHE B C 1
ATOM 4629 O O . PHE B 1 277 ? 15.615 -9.856 -9.022 1 92.45 277 PHE B O 1
ATOM 4636 N N . TYR B 1 278 ? 15.108 -10.275 -6.848 1 91.82 278 TYR B N 1
ATOM 4637 C CA . TYR B 1 278 ? 15.291 -11.719 -6.936 1 91.82 278 TYR B CA 1
ATOM 4638 C C . TYR B 1 278 ? 14.046 -12.456 -6.458 1 91.82 278 TYR B C 1
ATOM 4640 O O . TYR B 1 278 ? 13.378 -12.016 -5.519 1 91.82 278 TYR B O 1
ATOM 4648 N N . LEU B 1 279 ? 13.784 -13.508 -7.149 1 91.88 279 LEU B N 1
ATOM 4649 C CA . LEU B 1 279 ? 12.809 -14.486 -6.679 1 91.88 279 LEU B CA 1
ATOM 4650 C C . LEU B 1 279 ? 13.477 -15.542 -5.804 1 91.88 279 LEU B C 1
ATOM 4652 O O . LEU B 1 279 ? 14.414 -16.214 -6.241 1 91.88 279 LEU B O 1
ATOM 4656 N N . TYR B 1 280 ? 13.03 -15.606 -4.584 1 88.83 280 TYR B N 1
ATOM 4657 C CA . TYR B 1 280 ? 13.554 -16.598 -3.653 1 88.83 280 TYR B CA 1
ATOM 4658 C C . TYR B 1 280 ? 12.603 -17.782 -3.525 1 88.83 280 TYR B C 1
ATOM 4660 O O . TYR B 1 280 ? 11.421 -17.607 -3.22 1 88.83 280 TYR B O 1
ATOM 4668 N N . ILE B 1 281 ? 13.017 -18.88 -3.857 1 86.39 281 ILE B N 1
ATOM 4669 C CA . ILE B 1 281 ? 12.234 -20.104 -3.726 1 86.39 281 ILE B CA 1
ATOM 4670 C C . ILE B 1 281 ? 13.045 -21.157 -2.974 1 86.39 281 ILE B C 1
ATOM 4672 O O . ILE B 1 281 ? 14.278 -21.113 -2.968 1 86.39 281 ILE B O 1
ATOM 4676 N N . PRO B 1 282 ? 12.205 -22.005 -2.361 1 77.06 282 PRO B N 1
ATOM 4677 C CA . PRO B 1 282 ? 12.948 -23.112 -1.753 1 77.06 282 PRO B CA 1
ATOM 4678 C C . PRO B 1 282 ? 13.616 -24.013 -2.789 1 77.06 282 PRO B C 1
ATOM 4680 O O . PRO B 1 282 ? 13.097 -24.177 -3.896 1 77.06 282 PRO B O 1
ATOM 4683 N N . SER B 1 283 ? 14.724 -24.735 -2.376 1 70.53 283 SER B N 1
ATOM 4684 C CA . SER B 1 283 ? 15.664 -25.585 -3.1 1 70.53 283 SER B CA 1
ATOM 4685 C C . SER B 1 283 ? 15.145 -25.919 -4.495 1 70.53 283 SER B C 1
ATOM 4687 O O . SER B 1 283 ? 13.934 -26.019 -4.705 1 70.53 283 SER B O 1
ATOM 4689 N N . ARG B 1 284 ? 15.889 -25.909 -5.442 1 66.14 284 ARG B N 1
ATOM 4690 C CA . ARG B 1 284 ? 15.557 -26.251 -6.821 1 66.14 284 ARG B CA 1
ATOM 4691 C C . ARG B 1 284 ? 15.34 -27.753 -6.975 1 66.14 284 ARG B C 1
ATOM 4693 O O . ARG B 1 284 ? 14.648 -28.194 -7.895 1 66.14 284 ARG B O 1
ATOM 4700 N N . GLU B 1 285 ? 15.851 -28.407 -6.032 1 66.63 285 GLU B N 1
ATOM 4701 C CA . GLU B 1 285 ? 15.643 -29.851 -6.089 1 66.63 285 GLU B CA 1
ATOM 4702 C C . GLU B 1 285 ? 14.209 -30.217 -5.718 1 66.63 285 GLU B C 1
ATOM 4704 O O . GLU B 1 285 ? 13.717 -29.826 -4.658 1 66.63 285 GLU B O 1
ATOM 4709 N N . ASN B 1 286 ? 13.401 -30.762 -6.736 1 71.93 286 ASN B N 1
ATOM 4710 C CA . ASN B 1 286 ? 12.024 -31.217 -6.569 1 71.93 286 ASN B CA 1
ATOM 4711 C C . ASN B 1 286 ? 11.059 -30.043 -6.436 1 71.93 286 ASN B C 1
ATOM 4713 O O . ASN B 1 286 ? 10.167 -30.06 -5.586 1 71.93 286 ASN B O 1
ATOM 4717 N N . MET B 1 287 ? 11.329 -29.057 -7.114 1 79.59 287 MET B N 1
ATOM 4718 C CA . MET B 1 287 ? 10.465 -27.88 -7.121 1 79.59 287 MET B CA 1
ATOM 4719 C C . MET B 1 287 ? 9.076 -28.228 -7.646 1 79.59 287 MET B C 1
ATOM 4721 O O . MET B 1 287 ? 8.943 -28.794 -8.733 1 79.59 287 MET B O 1
ATOM 4725 N N . PRO B 1 288 ? 8.057 -27.935 -6.818 1 82.64 288 PRO B N 1
ATOM 4726 C CA . PRO B 1 288 ? 6.699 -28.151 -7.321 1 82.64 288 PRO B CA 1
ATOM 4727 C C . PRO B 1 288 ? 6.441 -27.439 -8.648 1 82.64 288 PRO B C 1
ATOM 4729 O O . PRO B 1 288 ? 6.965 -26.346 -8.878 1 82.64 288 PRO B O 1
ATOM 4732 N N . LYS B 1 289 ? 5.673 -28.002 -9.512 1 86.21 289 LYS B N 1
ATOM 4733 C CA . LYS B 1 289 ? 5.395 -27.489 -10.85 1 86.21 289 LYS B CA 1
ATOM 4734 C C . LYS B 1 289 ? 4.834 -26.071 -10.79 1 86.21 289 LYS B C 1
ATOM 4736 O O . LYS B 1 289 ? 5.143 -25.238 -11.645 1 86.21 289 LYS B O 1
ATOM 4741 N N . LYS B 1 290 ? 3.939 -25.817 -9.761 1 91 290 LYS B N 1
ATOM 4742 C CA . LYS B 1 290 ? 3.333 -24.494 -9.639 1 91 290 LYS B CA 1
ATOM 4743 C C . LYS B 1 290 ? 4.395 -23.421 -9.418 1 91 290 LYS B C 1
ATOM 4745 O O . LYS B 1 290 ? 4.286 -22.313 -9.948 1 91 290 LYS B O 1
ATOM 4750 N N . ILE B 1 291 ? 5.458 -23.744 -8.729 1 91.98 291 ILE B N 1
ATOM 4751 C CA . ILE B 1 291 ? 6.532 -22.792 -8.468 1 91.98 291 ILE B CA 1
ATOM 4752 C C . ILE B 1 291 ? 7.414 -22.656 -9.707 1 91.98 291 ILE B C 1
ATOM 4754 O O . ILE B 1 291 ? 7.86 -21.556 -10.041 1 91.98 291 ILE B O 1
ATOM 4758 N N . ARG B 1 292 ? 7.641 -23.746 -10.365 1 90.54 292 ARG B N 1
ATOM 4759 C CA . ARG B 1 292 ? 8.453 -23.733 -11.578 1 90.54 292 ARG B CA 1
ATOM 4760 C C . ARG B 1 292 ? 7.827 -22.842 -12.646 1 90.54 292 ARG B C 1
ATOM 4762 O O . ARG B 1 292 ? 8.52 -22.042 -13.279 1 90.54 292 ARG B O 1
ATOM 4769 N N . VAL B 1 293 ? 6.511 -22.986 -12.835 1 93.87 293 VAL B N 1
ATOM 4770 C CA . VAL B 1 293 ? 5.863 -22.205 -13.883 1 93.87 293 VAL B CA 1
ATOM 4771 C C . VAL B 1 293 ? 5.859 -20.727 -13.499 1 93.87 293 VAL B C 1
ATOM 4773 O O . VAL B 1 293 ? 5.949 -19.854 -14.365 1 93.87 293 VAL B O 1
ATOM 4776 N N . LEU B 1 294 ? 5.736 -20.451 -12.183 1 95.38 294 LEU B N 1
ATOM 4777 C CA . LEU B 1 294 ? 5.824 -19.065 -11.738 1 95.38 294 LEU B CA 1
ATOM 4778 C C . LEU B 1 294 ? 7.208 -18.49 -12.021 1 95.38 294 LEU B C 1
ATOM 4780 O O . LEU B 1 294 ? 7.329 -17.385 -12.555 1 95.38 294 LEU B O 1
ATOM 4784 N N . MET B 1 295 ? 8.219 -19.251 -11.643 1 94.07 295 MET B N 1
ATOM 4785 C CA . MET B 1 295 ? 9.6 -18.83 -11.861 1 94.07 295 MET B CA 1
ATOM 4786 C C . MET B 1 295 ? 9.861 -18.567 -13.341 1 94.07 295 MET B C 1
ATOM 4788 O O . MET B 1 295 ? 10.368 -17.505 -13.707 1 94.07 295 MET B O 1
ATOM 4792 N N . ASP B 1 296 ? 9.459 -19.535 -14.207 1 93.64 296 ASP B N 1
ATOM 4793 C CA . ASP B 1 296 ? 9.679 -19.409 -15.644 1 93.64 296 ASP B CA 1
ATOM 4794 C C . ASP B 1 296 ? 8.94 -18.198 -16.209 1 93.64 296 ASP B C 1
ATOM 4796 O O . ASP B 1 296 ? 9.471 -17.481 -17.059 1 93.64 296 ASP B O 1
ATOM 4800 N N . PHE B 1 297 ? 7.778 -18 -15.723 1 96.47 297 PHE B N 1
ATOM 4801 C CA . PHE B 1 297 ? 6.951 -16.884 -16.167 1 96.47 297 PHE B CA 1
ATOM 4802 C C . PHE B 1 297 ? 7.625 -15.553 -15.854 1 96.47 297 PHE B C 1
ATOM 4804 O O . PHE B 1 297 ? 7.727 -14.683 -16.722 1 96.47 297 PHE B O 1
ATOM 4811 N N . LEU B 1 298 ? 8.122 -15.397 -14.647 1 96.45 298 LEU B N 1
ATOM 4812 C CA . LEU B 1 298 ? 8.733 -14.141 -14.228 1 96.45 298 LEU B CA 1
ATOM 4813 C C . LEU B 1 298 ? 10.06 -13.916 -14.945 1 96.45 298 LEU B C 1
ATOM 4815 O O . LEU B 1 298 ? 10.421 -12.777 -15.249 1 96.45 298 LEU B O 1
ATOM 4819 N N . ILE B 1 299 ? 10.801 -15.015 -15.213 1 94.87 299 ILE B N 1
ATOM 4820 C CA . ILE B 1 299 ? 12.046 -14.918 -15.969 1 94.87 299 ILE B CA 1
ATOM 4821 C C . ILE B 1 299 ? 11.753 -14.43 -17.386 1 94.87 299 ILE B C 1
ATOM 4823 O O . ILE B 1 299 ? 12.489 -13.603 -17.929 1 94.87 299 ILE B O 1
ATOM 4827 N N . GLU B 1 300 ? 10.686 -14.908 -17.9 1 94 300 GLU B N 1
ATOM 4828 C CA . GLU B 1 300 ? 10.282 -14.483 -19.237 1 94 300 GLU B CA 1
ATOM 4829 C C . GLU B 1 300 ? 9.941 -12.996 -19.264 1 94 300 GLU B C 1
ATOM 4831 O O . GLU B 1 300 ? 10.314 -12.285 -20.199 1 94 300 GLU B O 1
ATOM 4836 N N . LYS B 1 301 ? 9.19 -12.523 -18.252 1 95.43 301 LYS B N 1
ATOM 4837 C CA . LYS B 1 301 ? 8.77 -11.125 -18.213 1 95.43 301 LYS B CA 1
ATOM 4838 C C . LYS B 1 301 ? 9.965 -10.198 -18.007 1 95.43 301 LYS B C 1
ATOM 4840 O O . LYS B 1 301 ? 9.897 -9.009 -18.325 1 95.43 301 LYS B O 1
ATOM 4845 N N . ARG B 1 302 ? 11.04 -10.75 -17.421 1 92.33 302 ARG B N 1
ATOM 4846 C CA . ARG B 1 302 ? 12.265 -9.983 -17.226 1 92.33 302 ARG B CA 1
ATOM 4847 C C . ARG B 1 302 ? 12.778 -9.423 -18.549 1 92.33 302 ARG B C 1
ATOM 4849 O O . ARG B 1 302 ? 13.386 -8.351 -18.582 1 92.33 302 ARG B O 1
ATOM 4856 N N . GLU B 1 303 ? 12.558 -10.094 -19.634 1 87.67 303 GLU B N 1
ATOM 4857 C CA . GLU B 1 303 ? 13.018 -9.688 -20.959 1 87.67 303 GLU B CA 1
ATOM 4858 C C . GLU B 1 303 ? 12.343 -8.393 -21.404 1 87.67 303 GLU B C 1
ATOM 4860 O O . GLU B 1 303 ? 12.924 -7.613 -22.161 1 87.67 303 GLU B O 1
ATOM 4865 N N . LEU B 1 304 ? 11.166 -8.11 -20.853 1 88.38 304 LEU B N 1
ATOM 4866 C CA . LEU B 1 304 ? 10.421 -6.907 -21.21 1 88.38 304 LEU B CA 1
ATOM 4867 C C . LEU B 1 304 ? 11.015 -5.678 -20.531 1 88.38 304 LEU B C 1
ATOM 4869 O O . LEU B 1 304 ? 10.728 -4.546 -20.926 1 88.38 304 LEU B O 1
ATOM 4873 N N . LEU B 1 305 ? 11.793 -5.958 -19.494 1 89.3 305 LEU B N 1
ATOM 4874 C CA . LEU B 1 305 ? 12.33 -4.857 -18.701 1 89.3 305 LEU B CA 1
ATOM 4875 C C . LEU B 1 305 ? 13.703 -4.438 -19.215 1 89.3 305 LEU B C 1
ATOM 4877 O O . LEU B 1 305 ? 14.252 -3.425 -18.775 1 89.3 305 LEU B O 1
ATOM 4881 N N . LYS B 1 306 ? 14.224 -5.222 -20.063 1 79.35 306 LYS B N 1
ATOM 4882 C CA . LYS B 1 306 ? 15.522 -4.877 -20.635 1 79.35 306 LYS B CA 1
ATOM 4883 C C . LYS B 1 306 ? 15.416 -3.654 -21.541 1 79.35 306 LYS B C 1
ATOM 4885 O O . LYS B 1 306 ? 14.434 -3.498 -22.27 1 79.35 306 LYS B O 1
ATOM 4890 N N . PRO B 1 307 ? 16.293 -2.66 -21.194 1 66.53 307 PRO B N 1
ATOM 4891 C CA . PRO B 1 307 ? 16.278 -1.508 -22.1 1 66.53 307 PRO B CA 1
ATOM 4892 C C . PRO B 1 307 ? 16.296 -1.914 -23.571 1 66.53 307 PRO B C 1
ATOM 4894 O O . PRO B 1 307 ? 16.956 -2.89 -23.938 1 66.53 307 PRO B O 1
ATOM 4897 N N . LYS B 1 308 ? 15.207 -1.584 -24.306 1 54.34 308 LYS B N 1
ATOM 4898 C CA . LYS B 1 308 ? 15.237 -1.815 -25.747 1 54.34 308 LYS B CA 1
ATOM 4899 C C . LYS B 1 308 ? 16.523 -1.274 -26.364 1 54.34 308 LYS B C 1
ATOM 4901 O O . LYS B 1 308 ? 16.945 -0.158 -26.054 1 54.34 308 LYS B O 1
ATOM 4906 N N . GLU B 1 309 ? 17.471 -2.201 -26.744 1 45.91 309 GLU B N 1
ATOM 4907 C CA . GLU B 1 309 ? 18.629 -1.793 -27.534 1 45.91 309 GLU B CA 1
ATOM 4908 C C . GLU B 1 309 ? 18.219 -0.875 -28.682 1 45.91 309 GLU B C 1
ATOM 4910 O O . GLU B 1 309 ? 17.126 -1.015 -29.235 1 45.91 309 GLU B O 1
#